Protein AF-0000000068949312 (afdb_homodimer)

Sequence (760 aa):
MINSHRQGMTTTITSVEAILVDLPTIRAHQLAMATMQQQTLVIVRLRCSDGVEGIGEATTIGGLSYGDESPEGIKLTIDTYLAPALAGQDATNVHGAMARLGKVARGNRFAKSALETALLDAQGKRLGVPLATLLGGAVRSTLPVLWTLASGDTARDIAEAEQLLAERRHHTFKLKIGRRSVRDDVAHVAAIKRALGERARVTVDVNQAWNEADAATGIAMLEAAGIDLIEQPTPREQRMALARLAARFVVPIMADEAVCGPEDAMELARIGGADVFALKIAKAGGIFGMLRTAAVGDAAGIALYGGTMLEGSVGTIAAAHGFCTLPQLAWGTELFGPLLLKDDIVQQRPEYRDFSLHLPEGPGLGLALDEDKLAHYRRGMINSHRQGMTTTITSVEAILVDLPTIRAHQLAMATMQQQTLVIVRLRCSDGVEGIGEATTIGGLSYGDESPEGIKLTIDTYLAPALAGQDATNVHGAMARLGKVARGNRFAKSALETALLDAQGKRLGVPLATLLGGAVRSTLPVLWTLASGDTARDIAEAEQLLAERRHHTFKLKIGRRSVRDDVAHVAAIKRALGERARVTVDVNQAWNEADAATGIAMLEAAGIDLIEQPTPREQRMALARLAARFVVPIMADEAVCGPEDAMELARIGGADVFALKIAKAGGIFGMLRTAAVGDAAGIALYGGTMLEGSVGTIAAAHGFCTLPQLAWGTELFGPLLLKDDIVQQRPEYRDFSLHLPEGPGLGLALDEDKLAHYRRG

Foldseek 3Di:
DPDDCCVPDQKAWAFKAWFKFKFAFPDWFDALQDTDRIWIKTKMWIAIPVGFIFIFIFTADPAPRQHDGGSVRLRCCCVPWLGVQRHGPRLQCLVVSLVSSVVGDPDSLRSLARVSLRSLLRNLQVVKFESLVVVVHFPDQWFFAEEEQGPLDLVVSLVVQVVCLVQLQAQEYEYEDLNDQLVSRLVSQLSSCVSCPPSHAYEYEPPQNDDLVSLLVSVVSNVVSPHAEYENNHDLVPQLSLQVSCVPDPRWYEYESVCQFQVSLQVSLVSNSTQEYAFAQSSLSHLVRSVNNLVSCVVSNRAYEHEDSLIAQRRLLRSVSSVSRDPGHPHTYNSCSNVRGPDHFWPDGFDGHNSITGQAGIGRSNIHGNPVSSVVRTDD/DPDDDCVPDQKAWAFKAWFKFKFAFPDWFDALQDTDRIWIKTKMWIAIPVGFIFIFIFTADPAPRQHDGGSVRLRCCCVPWLGVQRHGPRLQCLVVSLVSSVVGDPDSLRSLARVSLRSLLRNLQVVKFESLVVVVHFPDQWFFAEEEQGPLDLVVSLVVQVVCLVQLQAQEYEYEDLNDQLVSRLVSQLSSCVSCPPSHAYEYEPPQNDDLVSLLVSVVSNVVSVHAEYENNHDLVPQLSLLVSCVPDPRWYEYESVCQFQVSLQVSLVSVSTQEYAFAQSSLSHLVRSVNNLVSCVVSNRAYEHEDSLIAQRRLLRSVSSVSRDPGHPHTYNSCSNVRGPDHFWPDGFDGHNSITGQAGIGRSNIHGNPVSSVVRTDD

Structure (mmCIF, N/CA/C/O backbone):
data_AF-0000000068949312-model_v1
#
loop_
_entity.id
_entity.type
_entity.pdbx_description
1 polymer 'Muconate cyclo-isomerase'
#
loop_
_atom_site.group_PDB
_atom_site.id
_atom_site.type_symbol
_atom_site.label_atom_id
_atom_site.label_alt_id
_atom_site.label_comp_id
_atom_site.label_asym_id
_atom_site.label_entity_id
_atom_site.label_seq_id
_atom_site.pdbx_PDB_ins_code
_atom_site.Cartn_x
_atom_site.Cartn_y
_atom_site.Cartn_z
_atom_site.occupancy
_atom_site.B_iso_or_equiv
_atom_site.auth_seq_id
_atom_site.auth_comp_id
_atom_site.auth_asym_id
_atom_site.auth_atom_id
_atom_site.pdbx_PDB_model_num
ATOM 1 N N . MET A 1 1 ? 42.906 -24.531 8.344 1 24.09 1 MET A N 1
ATOM 2 C CA . MET A 1 1 ? 41.719 -24.797 9.156 1 24.09 1 MET A CA 1
ATOM 3 C C . MET A 1 1 ? 40.719 -23.641 9.094 1 24.09 1 MET A C 1
ATOM 5 O O . MET A 1 1 ? 40.875 -22.641 9.805 1 24.09 1 MET A O 1
ATOM 9 N N . ILE A 1 2 ? 40.219 -23.25 7.969 1 30.06 2 ILE A N 1
ATOM 10 C CA . ILE A 1 2 ? 39.562 -22.031 7.523 1 30.06 2 ILE A CA 1
ATOM 11 C C . ILE A 1 2 ? 38.281 -21.812 8.328 1 30.06 2 ILE A C 1
ATOM 13 O O . ILE A 1 2 ? 37.438 -22.703 8.414 1 30.06 2 ILE A O 1
ATOM 17 N N . ASN A 1 3 ? 38.188 -21.078 9.391 1 26.55 3 ASN A N 1
ATOM 18 C CA . ASN A 1 3 ? 37.156 -20.641 10.336 1 26.55 3 ASN A CA 1
ATOM 19 C C . ASN A 1 3 ? 35.844 -20.406 9.633 1 26.55 3 ASN A C 1
ATOM 21 O O . ASN A 1 3 ? 35.781 -19.734 8.609 1 26.55 3 ASN A O 1
ATOM 25 N N . SER A 1 4 ? 34.562 -21.078 10.016 1 26.05 4 SER A N 1
ATOM 26 C CA . SER A 1 4 ? 33.188 -21.594 9.867 1 26.05 4 SER A CA 1
ATOM 27 C C . SER A 1 4 ? 32.219 -20.469 9.539 1 26.05 4 SER A C 1
ATOM 29 O O . SER A 1 4 ? 32.594 -19.281 9.539 1 26.05 4 SER A O 1
ATOM 31 N N . HIS A 1 5 ? 30.812 -20.547 10.188 1 26.53 5 HIS A N 1
ATOM 32 C CA . HIS A 1 5 ? 29.391 -20.219 10.234 1 26.53 5 HIS A CA 1
ATOM 33 C C . HIS A 1 5 ? 29.156 -18.781 10.688 1 26.53 5 HIS A C 1
ATOM 35 O O . HIS A 1 5 ? 29.062 -18.516 11.883 1 26.53 5 HIS A O 1
ATOM 41 N N . ARG A 1 6 ? 29.812 -17.844 10.43 1 31.58 6 ARG A N 1
ATOM 42 C CA . ARG A 1 6 ? 29.266 -16.609 10.977 1 31.58 6 ARG A CA 1
ATOM 43 C C . ARG A 1 6 ? 27.734 -16.594 10.906 1 31.58 6 ARG A C 1
ATOM 45 O O . ARG A 1 6 ? 27.156 -16.297 9.852 1 31.58 6 ARG A O 1
ATOM 52 N N . GLN A 1 7 ? 26.875 -17.5 11.312 1 37.81 7 GLN A N 1
ATOM 53 C CA . GLN A 1 7 ? 25.453 -17.438 11.641 1 37.81 7 GLN A CA 1
ATOM 54 C C . GLN A 1 7 ? 25.062 -16.047 12.133 1 37.81 7 GLN A C 1
ATOM 56 O O . GLN A 1 7 ? 25.297 -15.703 13.289 1 37.81 7 GLN A O 1
ATOM 61 N N . GLY A 1 8 ? 25.344 -14.961 11.68 1 49.06 8 GLY A N 1
ATOM 62 C CA . GLY A 1 8 ? 25.359 -13.562 12.086 1 49.06 8 GLY A CA 1
ATOM 63 C C . GLY A 1 8 ? 24.141 -13.156 12.875 1 49.06 8 GLY A C 1
ATOM 64 O O . GLY A 1 8 ? 23.016 -13.484 12.5 1 49.06 8 GLY A O 1
ATOM 65 N N . MET A 1 9 ? 24.109 -12.883 14.25 1 65.19 9 MET A N 1
ATOM 66 C CA . MET A 1 9 ? 23.094 -12.516 15.242 1 65.19 9 MET A CA 1
ATOM 67 C C . MET A 1 9 ? 22.188 -11.414 14.719 1 65.19 9 MET A C 1
ATOM 69 O O . MET A 1 9 ? 22.656 -10.398 14.211 1 65.19 9 MET A O 1
ATOM 73 N N . THR A 1 10 ? 20.875 -11.656 14.391 1 87.12 10 THR A N 1
ATOM 74 C CA . THR A 1 10 ? 19.828 -10.727 13.977 1 87.12 10 THR A CA 1
ATOM 75 C C . THR A 1 10 ? 19.828 -9.484 14.867 1 87.12 10 THR A C 1
ATOM 77 O O . THR A 1 10 ? 19.938 -9.594 16.094 1 87.12 10 THR A O 1
ATOM 80 N N . THR A 1 11 ? 20.047 -8.25 14.359 1 95.94 11 THR A N 1
ATOM 81 C CA . THR A 1 11 ? 19.938 -6.992 15.094 1 95.94 11 THR A CA 1
ATOM 82 C C . THR A 1 11 ? 18.609 -6.93 15.852 1 95.94 11 THR A C 1
ATOM 84 O O . THR A 1 11 ? 17.547 -7.125 15.266 1 95.94 11 THR A O 1
ATOM 87 N N . THR A 1 12 ? 18.672 -6.766 17.141 1 98.31 12 THR A N 1
ATOM 88 C CA . THR A 1 12 ? 17.453 -6.789 17.953 1 98.31 12 THR A CA 1
ATOM 89 C C . THR A 1 12 ? 17.172 -5.41 18.531 1 98.31 12 THR A C 1
ATOM 91 O O . THR A 1 12 ? 18.078 -4.57 18.625 1 98.31 12 THR A O 1
ATOM 94 N N . ILE A 1 13 ? 15.969 -5.133 18.938 1 98.75 13 ILE A N 1
ATOM 95 C CA . ILE A 1 13 ? 15.57 -3.936 19.672 1 98.75 13 ILE A CA 1
ATOM 96 C C . ILE A 1 13 ? 15.969 -4.07 21.141 1 98.75 13 ILE A C 1
ATOM 98 O O . ILE A 1 13 ? 15.578 -5.023 21.812 1 98.75 13 ILE A O 1
ATOM 102 N N . THR A 1 14 ? 16.719 -3.154 21.625 1 98.5 14 THR A N 1
ATOM 103 C CA . THR A 1 14 ? 17.234 -3.285 22.984 1 98.5 14 THR A CA 1
ATOM 104 C C . THR A 1 14 ? 16.438 -2.424 23.953 1 98.5 14 THR A C 1
ATOM 106 O O . THR A 1 14 ? 16.266 -2.795 25.125 1 98.5 14 THR A O 1
ATOM 109 N N . SER A 1 15 ? 15.953 -1.282 23.484 1 98.12 15 SER A N 1
ATOM 110 C CA . SER A 1 15 ? 15.172 -0.422 24.375 1 98.12 15 SER A CA 1
ATOM 111 C C . SER A 1 15 ? 14.312 0.551 23.578 1 98.12 15 SER A C 1
ATOM 113 O O . SER A 1 15 ? 14.617 0.858 22.422 1 98.12 15 SER A O 1
ATOM 115 N N . VAL A 1 16 ? 13.227 0.944 24.172 1 98.69 16 VAL A N 1
ATOM 116 C CA . VAL A 1 16 ? 12.336 1.995 23.688 1 98.69 16 VAL A CA 1
ATOM 117 C C . VAL A 1 16 ? 12.039 2.98 24.812 1 98.69 16 VAL A C 1
ATOM 119 O O . VAL A 1 16 ? 11.664 2.576 25.922 1 98.69 16 VAL A O 1
ATOM 122 N N . GLU A 1 17 ? 12.25 4.23 24.531 1 98.06 17 GLU A N 1
ATOM 123 C CA . GLU A 1 17 ? 11.938 5.285 25.484 1 98.06 17 GLU A CA 1
ATOM 124 C C . GLU A 1 17 ? 10.93 6.277 24.891 1 98.06 17 GLU A C 1
ATOM 126 O O . GLU A 1 17 ? 11.109 6.77 23.781 1 98.06 17 GLU A O 1
ATOM 131 N N . ALA A 1 18 ? 9.828 6.523 25.609 1 98.69 18 ALA A N 1
ATOM 132 C CA . ALA A 1 18 ? 8.883 7.586 25.281 1 98.69 18 ALA A CA 1
ATOM 133 C C . ALA A 1 18 ? 9.094 8.812 26.172 1 98.69 18 ALA A C 1
ATOM 135 O O . ALA A 1 18 ? 9.148 8.688 27.391 1 98.69 18 ALA A O 1
ATOM 136 N N . ILE A 1 19 ? 9.211 9.977 25.547 1 98.75 19 ILE A N 1
ATOM 137 C CA . ILE A 1 19 ? 9.523 11.219 26.25 1 98.75 19 ILE A CA 1
ATOM 138 C C . ILE A 1 19 ? 8.438 12.258 25.969 1 98.75 19 ILE A C 1
ATOM 140 O O . ILE A 1 19 ? 8.125 12.547 24.812 1 98.75 19 ILE A O 1
ATOM 144 N N . LEU A 1 20 ? 7.816 12.773 27.016 1 98.62 20 LEU A N 1
ATOM 145 C CA . LEU A 1 20 ? 6.922 13.914 26.859 1 98.62 20 LEU A CA 1
ATOM 146 C C . LEU A 1 20 ? 7.711 15.211 26.719 1 98.62 20 LEU A C 1
ATOM 148 O O . LEU A 1 20 ? 8.594 15.492 27.547 1 98.62 20 LEU A O 1
ATOM 152 N N . VAL A 1 21 ? 7.445 15.922 25.656 1 98.38 21 VAL A N 1
ATOM 153 C CA . VAL A 1 21 ? 8.109 17.188 25.375 1 98.38 21 VAL A CA 1
ATOM 154 C C . VAL A 1 21 ? 7.066 18.297 25.219 1 98.38 21 VAL A C 1
ATOM 156 O O . VAL A 1 21 ? 6.172 18.203 24.375 1 98.38 21 VAL A O 1
ATOM 159 N N . ASP A 1 22 ? 7.121 19.312 26.031 1 96.94 22 ASP A N 1
ATOM 160 C CA . ASP A 1 22 ? 6.211 20.453 25.938 1 96.94 22 ASP A CA 1
ATOM 161 C C . ASP A 1 22 ? 6.875 21.641 25.25 1 96.94 22 ASP A C 1
ATOM 163 O O . ASP A 1 22 ? 7.824 22.219 25.781 1 96.94 22 ASP A O 1
ATOM 167 N N . LEU A 1 23 ? 6.375 22.016 24.094 1 96.75 23 LEU A N 1
ATOM 168 C CA . LEU A 1 23 ? 6.914 23.141 23.328 1 96.75 23 LEU A CA 1
ATOM 169 C C . LEU A 1 23 ? 5.906 24.281 23.266 1 96.75 23 LEU A C 1
ATOM 171 O O . LEU A 1 23 ? 4.738 24.062 22.938 1 96.75 23 LEU A O 1
ATOM 175 N N . PRO A 1 24 ? 6.332 25.469 23.609 1 95 24 PRO A N 1
ATOM 176 C CA . PRO A 1 24 ? 5.41 26.609 23.484 1 95 24 PRO A CA 1
ATOM 177 C C . PRO A 1 24 ? 5.078 26.938 22.031 1 95 24 PRO A C 1
ATOM 179 O O . PRO A 1 24 ? 5.934 26.797 21.156 1 95 24 PRO A O 1
ATOM 182 N N . THR A 1 25 ? 3.852 27.328 21.75 1 92.88 25 THR A N 1
ATOM 183 C CA . THR A 1 25 ? 3.443 27.766 20.422 1 92.88 25 THR A CA 1
ATOM 184 C C . THR A 1 25 ? 3.699 29.266 20.25 1 92.88 25 THR A C 1
ATOM 186 O O . THR A 1 25 ? 3.814 30 21.219 1 92.88 25 THR A O 1
ATOM 189 N N . ILE A 1 26 ? 3.83 29.672 19.047 1 90.06 26 ILE A N 1
ATOM 190 C CA . ILE A 1 26 ? 4.125 31.078 18.734 1 90.06 26 ILE A CA 1
ATOM 191 C C . ILE A 1 26 ? 2.906 31.938 19.047 1 90.06 26 ILE A C 1
ATOM 193 O O . ILE A 1 26 ? 3.029 33.156 19.234 1 90.06 26 ILE A O 1
ATOM 197 N N . ARG A 1 27 ? 1.771 31.406 19.062 1 82.56 27 ARG A N 1
ATOM 198 C CA . ARG A 1 27 ? 0.49 32.031 19.391 1 82.56 27 ARG A CA 1
ATOM 199 C C . ARG A 1 27 ? -0.513 30.969 19.875 1 82.56 27 ARG A C 1
ATOM 201 O O . ARG A 1 27 ? -0.263 29.766 19.781 1 82.56 27 ARG A O 1
ATOM 208 N N . ALA A 1 28 ? -1.541 31.562 20.469 1 77.94 28 ALA A N 1
ATOM 209 C CA . ALA A 1 28 ? -2.641 30.641 20.781 1 77.94 28 ALA A CA 1
ATOM 210 C C . ALA A 1 28 ? -3.24 30.062 19.516 1 77.94 28 ALA A C 1
ATOM 212 O O . ALA A 1 28 ? -3.438 30.766 18.516 1 77.94 28 ALA A O 1
ATOM 213 N N . HIS A 1 29 ? -3.318 28.766 19.453 1 73 29 HIS A N 1
ATOM 214 C CA . HIS A 1 29 ? -3.971 28.094 18.344 1 73 29 HIS A CA 1
ATOM 215 C C . HIS A 1 29 ? -5.402 27.703 18.688 1 73 29 HIS A C 1
ATOM 217 O O . HIS A 1 29 ? -5.621 26.859 19.562 1 73 29 HIS A O 1
ATOM 223 N N . GLN A 1 30 ? -6.316 28.422 18.109 1 72.19 30 GLN A N 1
ATOM 224 C CA . GLN A 1 30 ? -7.727 28.234 18.422 1 72.19 30 GLN A CA 1
ATOM 225 C C . GLN A 1 30 ? -8.336 27.109 17.578 1 72.19 30 GLN A C 1
ATOM 227 O O . GLN A 1 30 ? -8.336 27.188 16.344 1 72.19 30 GLN A O 1
ATOM 232 N N . LEU A 1 31 ? -8.695 26.016 18.156 1 68.44 31 LEU A N 1
ATOM 233 C CA . LEU A 1 31 ? -9.469 24.938 17.547 1 68.44 31 LEU A CA 1
ATOM 234 C C . LEU A 1 31 ? -10.938 25.047 17.938 1 68.44 31 LEU A C 1
ATOM 236 O O . LEU A 1 31 ? -11.297 25.812 18.844 1 68.44 31 LEU A O 1
ATOM 240 N N . ALA A 1 32 ? -11.797 24.297 17.141 1 66.75 32 ALA A N 1
ATOM 241 C CA . ALA A 1 32 ? -13.219 24.328 17.469 1 66.75 32 ALA A CA 1
ATOM 242 C C . ALA A 1 32 ? -13.461 23.906 18.922 1 66.75 32 ALA A C 1
ATOM 244 O O . ALA A 1 32 ? -14.344 24.453 19.578 1 66.75 32 ALA A O 1
ATOM 245 N N . MET A 1 33 ? -12.555 23.109 19.344 1 64.38 33 MET A N 1
ATOM 246 C CA . MET A 1 33 ? -12.852 22.516 20.641 1 64.38 33 MET A CA 1
ATOM 247 C C . MET A 1 33 ? -11.883 23.016 21.703 1 64.38 33 MET A C 1
ATOM 249 O O . MET A 1 33 ? -12.102 22.797 22.906 1 64.38 33 MET A O 1
ATOM 253 N N . ALA 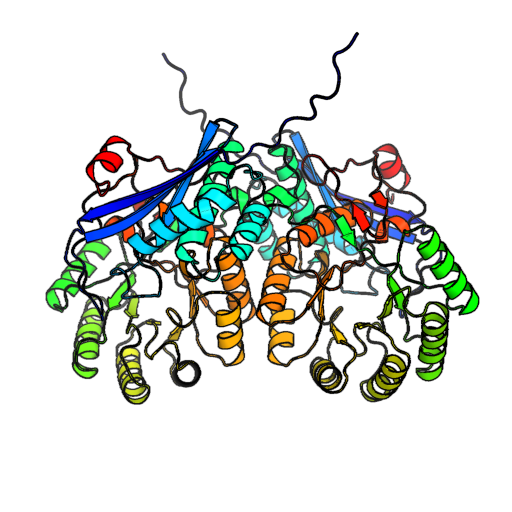A 1 34 ? -10.766 23.688 21.297 1 68.88 34 ALA A N 1
ATOM 254 C CA . ALA A 1 34 ? -9.742 24.016 22.297 1 68.88 34 ALA A CA 1
ATOM 255 C C . ALA A 1 34 ? -8.844 25.141 21.797 1 68.88 34 ALA A C 1
ATOM 257 O O . ALA A 1 34 ? -8.828 25.453 20.594 1 68.88 34 ALA A O 1
ATOM 258 N N . THR A 1 35 ? -8.25 25.844 22.812 1 75.25 35 THR A N 1
ATOM 259 C CA . THR A 1 35 ? -7.152 26.766 22.516 1 75.25 35 THR A CA 1
ATOM 260 C C . THR A 1 35 ? -5.84 26.219 23.078 1 75.25 35 THR A C 1
ATOM 262 O O . THR A 1 35 ? -5.777 25.797 24.234 1 75.25 35 THR A O 1
ATOM 265 N N . MET A 1 36 ? -4.812 26.188 22.219 1 78.75 36 MET A N 1
ATOM 266 C CA . MET A 1 36 ? -3.543 25.594 22.625 1 78.75 36 MET A CA 1
ATOM 267 C C . MET A 1 36 ? -2.445 26.641 22.703 1 78.75 36 MET A C 1
ATOM 269 O O . MET A 1 36 ? -2.24 27.406 21.75 1 78.75 36 MET A O 1
ATOM 273 N N . GLN A 1 37 ? -1.758 26.688 23.906 1 86.06 37 GLN A N 1
ATOM 274 C CA . GLN A 1 37 ? -0.61 27.578 24.062 1 86.06 37 GLN A CA 1
ATOM 275 C C . GLN A 1 37 ? 0.698 26.781 24.047 1 86.06 37 GLN A C 1
ATOM 277 O O . GLN A 1 37 ? 1.782 27.375 24.047 1 86.06 37 GLN A O 1
ATOM 282 N N . GLN A 1 38 ? 0.527 25.594 24.125 1 90.69 38 GLN A N 1
ATOM 283 C CA . GLN A 1 38 ? 1.651 24.672 24.031 1 90.69 38 GLN A CA 1
ATOM 284 C C . GLN A 1 38 ? 1.25 23.375 23.328 1 90.69 38 GLN A C 1
ATOM 286 O O . GLN A 1 38 ? 0.07 23.031 23.281 1 90.69 38 GLN A O 1
ATOM 291 N N . GLN A 1 39 ? 2.199 22.828 22.672 1 93.81 39 GLN A N 1
ATOM 292 C CA . GLN A 1 39 ? 2.006 21.5 22.078 1 93.81 39 GLN A CA 1
ATOM 293 C C . GLN A 1 39 ? 2.84 20.453 22.812 1 93.81 39 GLN A C 1
ATOM 295 O O . GLN A 1 39 ? 3.996 20.703 23.156 1 93.81 39 GLN A O 1
ATOM 300 N N . THR A 1 40 ? 2.18 19.375 23.156 1 96 40 THR A N 1
ATOM 301 C CA . THR A 1 40 ? 2.895 18.281 23.797 1 96 40 THR A CA 1
ATOM 302 C C . THR A 1 40 ? 3.201 17.188 22.766 1 96 40 THR A C 1
ATOM 304 O O . THR A 1 40 ? 2.293 16.656 22.125 1 96 40 THR A O 1
ATOM 307 N N . LEU A 1 41 ? 4.457 16.891 22.609 1 97.94 41 LEU A N 1
ATOM 308 C CA . LEU A 1 41 ? 4.934 15.812 21.75 1 97.94 41 LEU A CA 1
ATOM 309 C C . LEU A 1 41 ? 5.32 14.586 22.578 1 97.94 41 LEU A C 1
ATOM 311 O O . LEU A 1 41 ? 5.852 14.719 23.688 1 97.94 41 LEU A O 1
ATOM 315 N N . VAL A 1 42 ? 5.023 13.414 22.094 1 98.75 42 VAL A N 1
ATOM 316 C CA . VAL A 1 42 ? 5.637 12.188 22.594 1 98.75 42 VAL A CA 1
ATOM 317 C C . VAL A 1 42 ? 6.762 11.75 21.656 1 98.75 42 VAL A C 1
ATOM 319 O O . VAL A 1 42 ? 6.5 11.242 20.562 1 98.75 42 VAL A O 1
ATOM 322 N N . ILE A 1 43 ? 7.965 11.953 22.094 1 98.88 43 ILE A N 1
ATOM 323 C CA . ILE A 1 43 ? 9.125 11.539 21.312 1 98.88 43 ILE A CA 1
ATOM 324 C C . ILE A 1 43 ? 9.539 10.125 21.703 1 98.88 43 ILE A C 1
ATOM 326 O O . ILE A 1 43 ? 9.648 9.812 22.891 1 98.88 43 ILE A O 1
ATOM 330 N N . VAL A 1 44 ? 9.719 9.273 20.703 1 98.88 44 VAL A N 1
ATOM 331 C CA . VAL A 1 44 ? 10.148 7.895 20.922 1 98.88 44 VAL A CA 1
ATOM 332 C C . VAL A 1 44 ? 11.602 7.734 20.484 1 98.88 44 VAL A C 1
ATOM 334 O O . VAL A 1 44 ? 11.984 8.18 19.391 1 98.88 44 VAL A O 1
ATOM 337 N N . ARG A 1 45 ? 12.398 7.195 21.312 1 98.75 45 ARG A N 1
ATOM 338 C CA . ARG A 1 45 ? 13.75 6.762 20.984 1 98.75 45 ARG A CA 1
ATOM 339 C C . ARG A 1 45 ? 13.867 5.242 21.078 1 98.75 45 ARG A C 1
ATOM 341 O O . ARG A 1 45 ? 13.633 4.652 22.125 1 98.75 45 ARG A O 1
ATOM 348 N N . LEU A 1 46 ? 14.148 4.625 19.984 1 98.88 46 LEU A N 1
ATOM 349 C CA . LEU A 1 46 ? 14.305 3.18 19.875 1 98.88 46 LEU A CA 1
ATOM 350 C C . LEU A 1 46 ? 15.758 2.811 19.594 1 98.88 46 LEU A C 1
ATOM 352 O O . LEU A 1 46 ? 16.359 3.309 18.641 1 98.88 46 LEU A O 1
ATOM 356 N N . ARG A 1 47 ? 16.344 2.008 20.438 1 98.75 47 ARG A N 1
ATOM 357 C CA . ARG A 1 47 ? 17.734 1.592 20.281 1 98.75 47 ARG A CA 1
ATOM 358 C C . ARG A 1 47 ? 17.828 0.121 19.891 1 98.75 47 ARG A C 1
ATOM 360 O O . ARG A 1 47 ? 17.016 -0.696 20.328 1 98.75 47 ARG A O 1
ATOM 367 N N . CYS A 1 48 ? 18.812 -0.175 19.109 1 98.62 48 CYS A N 1
ATOM 368 C CA . CYS A 1 48 ? 19.016 -1.524 18.594 1 98.62 48 CYS A CA 1
ATOM 369 C C . CYS A 1 48 ? 20.375 -2.072 19.016 1 98.62 48 CYS A C 1
ATOM 371 O O . CYS A 1 48 ? 21.266 -1.308 19.391 1 98.62 48 CYS A O 1
ATOM 373 N N . SER A 1 49 ? 20.547 -3.398 18.938 1 98.44 49 SER A N 1
ATOM 374 C CA . SER A 1 49 ? 21.734 -4.086 19.406 1 98.44 49 SER A CA 1
ATOM 375 C C . SER A 1 49 ? 22.953 -3.738 18.531 1 98.44 49 SER A C 1
ATOM 377 O O . SER A 1 49 ? 24.094 -3.936 18.953 1 98.44 49 SER A O 1
ATOM 379 N N . ASP A 1 50 ? 22.734 -3.242 17.328 1 97.94 50 ASP A N 1
ATOM 380 C CA . ASP A 1 50 ? 23.828 -2.848 16.453 1 97.94 50 ASP A CA 1
ATOM 381 C C . ASP A 1 50 ? 24.25 -1.402 16.719 1 97.94 50 ASP A C 1
ATOM 383 O O . ASP A 1 50 ? 25.047 -0.834 15.977 1 97.94 50 ASP A O 1
ATOM 387 N N . GLY A 1 51 ? 23.656 -0.754 17.703 1 98 51 GLY A N 1
ATOM 388 C CA . GLY A 1 51 ? 24.031 0.595 18.094 1 98 51 GLY A CA 1
ATOM 389 C C . GLY A 1 51 ? 23.219 1.667 17.406 1 98 51 GLY A C 1
ATOM 390 O O . GLY A 1 51 ? 23.312 2.848 17.75 1 98 51 GLY A O 1
ATOM 391 N N . VAL A 1 52 ? 22.375 1.328 16.453 1 98.5 52 VAL A N 1
ATOM 392 C CA . VAL A 1 52 ? 21.578 2.293 15.711 1 98.5 52 VAL A CA 1
ATOM 393 C C . VAL A 1 52 ? 20.391 2.732 16.562 1 98.5 52 VAL A C 1
ATOM 395 O O . VAL A 1 52 ? 19.75 1.91 17.219 1 98.5 52 VAL A O 1
ATOM 398 N N . GLU A 1 53 ? 20.109 4.027 16.578 1 98.62 53 GLU A N 1
ATOM 399 C CA . GLU A 1 53 ? 18.938 4.605 17.234 1 98.62 53 GLU A CA 1
ATOM 400 C C . GLU A 1 53 ? 17.953 5.141 16.203 1 98.62 53 GLU A C 1
ATOM 402 O O . GLU A 1 53 ? 18.344 5.812 15.242 1 98.62 53 GLU A O 1
ATOM 407 N N . GLY A 1 54 ? 16.703 4.754 16.344 1 98.88 54 GLY A N 1
ATOM 408 C CA . GLY A 1 54 ? 15.609 5.355 15.594 1 98.88 54 GLY A CA 1
ATOM 409 C C . GLY A 1 54 ? 14.727 6.258 16.422 1 98.88 54 GLY A C 1
ATOM 410 O O . GLY A 1 54 ? 14.531 6.012 17.625 1 98.88 54 GLY A O 1
ATOM 411 N N . ILE A 1 55 ? 14.156 7.285 15.797 1 98.94 55 ILE A N 1
ATOM 412 C CA . ILE A 1 55 ? 13.289 8.195 16.531 1 98.94 55 ILE A CA 1
ATOM 413 C C . ILE A 1 55 ? 11.922 8.273 15.867 1 98.94 55 ILE A C 1
ATOM 415 O O . ILE A 1 55 ? 11.797 8.031 14.664 1 98.94 55 ILE A O 1
ATOM 419 N N . GLY A 1 56 ? 10.891 8.484 16.609 1 98.88 56 GLY A N 1
ATOM 420 C CA . GLY A 1 56 ? 9.516 8.711 16.188 1 98.88 56 GLY A CA 1
ATOM 421 C C . GLY A 1 56 ? 8.789 9.734 17.047 1 98.88 56 GLY A C 1
ATOM 422 O O . GLY A 1 56 ? 9.359 10.266 18 1 98.88 56 GLY A O 1
ATOM 423 N N . GLU A 1 57 ? 7.602 10.094 16.625 1 98.88 57 GLU A N 1
ATOM 424 C CA . GLU A 1 57 ? 6.812 11.094 17.344 1 98.88 57 GLU A CA 1
ATOM 425 C C . GLU A 1 57 ? 5.32 10.797 17.25 1 98.88 57 GLU A C 1
ATOM 427 O O . GLU A 1 57 ? 4.832 10.383 16.203 1 98.88 57 GLU A O 1
ATOM 432 N N . ALA A 1 58 ? 4.633 10.875 18.344 1 98.5 58 ALA A N 1
ATOM 433 C CA . ALA A 1 58 ? 3.174 10.938 18.375 1 98.5 58 ALA A CA 1
ATOM 434 C C . ALA A 1 58 ? 2.693 12.25 18.984 1 98.5 58 ALA A C 1
ATOM 436 O O . ALA A 1 58 ? 3.174 12.656 20.047 1 98.5 58 ALA A O 1
ATOM 437 N N . THR A 1 59 ? 1.832 12.898 18.266 1 97.06 59 THR A N 1
ATOM 438 C CA . THR A 1 59 ? 1.268 14.172 18.719 1 97.06 59 THR A CA 1
ATOM 439 C C . THR A 1 59 ? -0.254 14.156 18.609 1 97.06 59 THR A C 1
ATOM 441 O O . THR A 1 59 ? -0.807 13.625 17.641 1 97.06 59 THR A O 1
ATOM 444 N N . THR A 1 60 ? -0.879 14.641 19.641 1 93.62 60 THR A N 1
ATOM 445 C CA . THR A 1 60 ? -2.328 14.797 19.625 1 93.62 60 THR A CA 1
ATOM 446 C C . THR A 1 60 ? -2.709 16.281 19.688 1 93.62 60 THR A C 1
ATOM 448 O O . THR A 1 60 ? -1.9 17.109 20.094 1 93.62 60 THR A O 1
ATOM 451 N N . ILE A 1 61 ? -3.805 16.578 19.25 1 87.81 61 ILE A N 1
ATOM 452 C CA . ILE A 1 61 ? -4.289 17.953 19.297 1 87.81 61 ILE A CA 1
ATOM 453 C C . ILE A 1 61 ? -5.125 18.172 20.547 1 87.81 61 ILE A C 1
ATOM 455 O O . ILE A 1 61 ? -6.219 17.609 20.672 1 87.81 61 ILE A O 1
ATOM 459 N N . GLY A 1 62 ? -4.59 18.938 21.516 1 83.62 62 GLY A N 1
ATOM 460 C CA . GLY A 1 62 ? -5.344 19.297 22.703 1 83.62 62 GLY A CA 1
ATOM 461 C C . GLY A 1 62 ? -5.582 18.141 23.656 1 83.62 62 GLY A C 1
ATOM 462 O O . GLY A 1 62 ? -6.668 18 24.203 1 83.62 62 GLY A O 1
ATOM 463 N N . GLY A 1 63 ? -4.582 17.328 23.703 1 86.44 63 GLY A N 1
ATOM 464 C CA . GLY A 1 63 ? -4.738 16.172 24.578 1 86.44 63 GLY A CA 1
ATOM 465 C C . GLY A 1 63 ? -5.727 15.148 24.062 1 86.44 63 GLY A C 1
ATOM 466 O O . GLY A 1 63 ? -5.453 14.461 23.078 1 86.44 63 GLY A O 1
ATOM 467 N N . LEU A 1 64 ? -6.922 15.117 24.672 1 84.62 64 LEU A N 1
ATOM 468 C CA . LEU A 1 64 ? -7.938 14.133 24.328 1 84.62 64 LEU A CA 1
ATOM 469 C C . LEU A 1 64 ? -9.062 14.773 23.516 1 84.62 64 LEU A C 1
ATOM 471 O O . LEU A 1 64 ? -10.141 14.188 23.375 1 84.62 64 LEU A O 1
ATOM 475 N N . SER A 1 65 ? -8.812 15.93 23.031 1 80.88 65 SER A N 1
ATOM 476 C CA . SER A 1 65 ? -9.859 16.672 22.328 1 80.88 65 SER A CA 1
ATOM 477 C C . SER A 1 65 ? -10.125 16.078 20.938 1 80.88 65 SER A C 1
ATOM 479 O O . SER A 1 65 ? -11.25 16.141 20.438 1 80.88 65 SER A O 1
ATOM 481 N N . TYR A 1 66 ? -9.164 15.539 20.375 1 79.81 66 TYR A N 1
ATOM 482 C CA . TYR A 1 66 ? -9.258 15.078 18.984 1 79.81 66 TYR A CA 1
ATOM 483 C C . TYR A 1 66 ? -9.617 13.602 18.922 1 79.81 66 TYR A C 1
ATOM 485 O O . TYR A 1 66 ? -10.328 13.164 18.016 1 79.81 66 TYR A O 1
ATOM 493 N N . GLY A 1 67 ? -9.086 12.883 19.812 1 83.81 67 GLY A N 1
ATOM 494 C CA . GLY A 1 67 ? -9.266 11.445 19.766 1 83.81 67 GLY A CA 1
ATOM 495 C C . GLY A 1 67 ? -9.062 10.766 21.109 1 83.81 67 GLY A C 1
ATOM 496 O O . GLY A 1 67 ? -9.078 11.43 22.156 1 83.81 67 GLY A O 1
ATOM 497 N N . ASP A 1 68 ? -8.875 9.484 20.984 1 87.5 68 ASP A N 1
ATOM 498 C CA . ASP A 1 68 ? -8.93 8.648 22.188 1 87.5 68 ASP A CA 1
ATOM 499 C C . ASP A 1 68 ? -7.559 8.539 22.844 1 87.5 68 ASP A C 1
ATOM 501 O O . ASP A 1 68 ? -7.406 7.887 23.875 1 87.5 68 ASP A O 1
ATOM 505 N N . GLU A 1 69 ? -6.559 9.156 22.25 1 93.94 69 GLU A N 1
ATOM 506 C CA . GLU A 1 69 ? -5.219 9.102 22.812 1 93.94 69 GLU A CA 1
ATOM 507 C C . GLU A 1 69 ? -4.75 10.484 23.266 1 93.94 69 GLU A C 1
ATOM 509 O O . GLU A 1 69 ? -5.004 11.484 22.578 1 93.94 69 GLU A O 1
ATOM 514 N N . SER A 1 70 ? -4.168 10.586 24.422 1 95.62 70 SER A N 1
ATOM 515 C CA . SER A 1 70 ? -3.461 11.758 24.938 1 95.62 70 SER A CA 1
ATOM 516 C C . SER A 1 70 ? -1.955 11.516 24.984 1 95.62 70 SER A C 1
ATOM 518 O O . SER A 1 70 ? -1.504 10.367 24.969 1 95.62 70 SER A O 1
ATOM 520 N N . PRO A 1 71 ? -1.173 12.586 25.016 1 96.81 71 PRO A N 1
ATOM 521 C CA . PRO A 1 71 ? 0.274 12.383 25.125 1 96.81 71 PRO A CA 1
ATOM 522 C C . PRO A 1 71 ? 0.661 11.508 26.312 1 96.81 71 PRO A C 1
ATOM 524 O O . PRO A 1 71 ? 1.5 10.617 26.188 1 96.81 71 PRO A O 1
ATOM 527 N N . GLU A 1 72 ? 0.026 11.766 27.453 1 97.38 72 GLU A N 1
ATOM 528 C CA . GLU A 1 72 ? 0.313 10.984 28.656 1 97.38 72 GLU A CA 1
ATOM 529 C C . GLU A 1 72 ? -0.117 9.531 28.484 1 97.38 72 GLU A C 1
ATOM 531 O O . GLU A 1 72 ? 0.587 8.609 28.906 1 97.38 72 GLU A O 1
ATOM 536 N N . GLY A 1 73 ? -1.317 9.367 27.922 1 97.44 73 GLY A N 1
ATOM 537 C CA . GLY A 1 73 ? -1.79 8.023 27.625 1 97.44 73 GLY A CA 1
ATOM 538 C C . GLY A 1 73 ? -0.9 7.273 26.656 1 97.44 73 GLY A C 1
ATOM 539 O O . GLY A 1 73 ? -0.653 6.078 26.828 1 97.44 73 GLY A O 1
ATOM 540 N N . ILE A 1 74 ? -0.416 7.914 25.641 1 98.31 74 ILE A N 1
ATOM 541 C CA . ILE A 1 74 ? 0.485 7.332 24.656 1 98.31 74 ILE A CA 1
ATOM 542 C C . ILE A 1 74 ? 1.764 6.852 25.344 1 98.31 74 ILE A C 1
ATOM 544 O O . ILE A 1 74 ? 2.188 5.711 25.141 1 98.31 74 ILE A O 1
ATOM 548 N N . LYS A 1 75 ? 2.375 7.738 26.156 1 98.44 75 LYS A N 1
ATOM 549 C CA . LYS A 1 75 ? 3.584 7.355 26.875 1 98.44 75 LYS A CA 1
ATOM 550 C C . LYS A 1 75 ? 3.332 6.137 27.766 1 98.44 75 LYS A C 1
ATOM 552 O O . LYS A 1 75 ? 4.125 5.195 27.766 1 98.44 75 LYS A O 1
ATOM 557 N N . LEU A 1 76 ? 2.275 6.191 28.516 1 97.94 76 LEU A N 1
ATOM 558 C CA . LEU A 1 76 ? 1.944 5.086 29.406 1 97.94 76 LEU A CA 1
ATOM 559 C C . LEU A 1 76 ? 1.806 3.781 28.625 1 97.94 76 LEU A C 1
ATOM 561 O O . LEU A 1 76 ? 2.318 2.744 29.047 1 97.94 76 LEU A O 1
ATOM 565 N N . THR A 1 77 ? 1.025 3.865 27.5 1 97.88 77 THR A N 1
ATOM 566 C CA . THR A 1 77 ? 0.794 2.686 26.672 1 97.88 77 THR A CA 1
ATOM 567 C C . THR A 1 77 ? 2.113 2.133 26.141 1 97.88 77 THR A C 1
ATOM 569 O O . THR A 1 77 ? 2.338 0.921 26.172 1 97.88 77 THR A O 1
ATOM 572 N N . ILE A 1 78 ? 3.008 3.004 25.641 1 98.62 78 ILE A N 1
ATOM 573 C CA . ILE A 1 78 ? 4.297 2.578 25.109 1 98.62 78 ILE A CA 1
ATOM 574 C C . ILE A 1 78 ? 5.137 1.956 26.219 1 98.62 78 ILE A C 1
ATOM 576 O O . ILE A 1 78 ? 5.633 0.836 26.078 1 98.62 78 ILE A O 1
ATOM 580 N N . ASP A 1 79 ? 5.234 2.633 27.375 1 98.25 79 ASP A N 1
ATOM 581 C CA . ASP A 1 79 ? 6.105 2.215 28.469 1 98.25 79 ASP A CA 1
ATOM 582 C C . ASP A 1 79 ? 5.652 0.876 29.062 1 98.25 79 ASP A C 1
ATOM 584 O O . ASP A 1 79 ? 6.48 0.019 29.375 1 98.25 79 ASP A O 1
ATOM 588 N N . THR A 1 80 ? 4.383 0.734 29.156 1 98.19 80 THR A N 1
ATOM 589 C CA . THR A 1 80 ? 3.854 -0.372 29.953 1 98.19 80 THR A CA 1
ATOM 590 C C . THR A 1 80 ? 3.598 -1.591 29.062 1 98.19 80 THR A C 1
ATOM 592 O O . THR A 1 80 ? 3.779 -2.729 29.5 1 98.19 80 THR A O 1
ATOM 595 N N . TYR A 1 81 ? 3.139 -1.358 27.844 1 97.81 81 TYR A N 1
ATOM 596 C CA . TYR A 1 81 ? 2.619 -2.486 27.078 1 97.81 81 TYR A CA 1
ATOM 597 C C . TYR A 1 81 ? 3.432 -2.703 25.812 1 97.81 81 TYR A C 1
ATOM 599 O O . TYR A 1 81 ? 3.793 -3.836 25.484 1 97.81 81 TYR A O 1
ATOM 607 N N . LEU A 1 82 ? 3.754 -1.678 25.047 1 98.69 82 LEU A N 1
ATOM 608 C CA . LEU A 1 82 ? 4.281 -1.833 23.703 1 98.69 82 LEU A CA 1
ATOM 609 C C . LEU A 1 82 ? 5.793 -2.023 23.734 1 98.69 82 LEU A C 1
ATOM 611 O O . LEU A 1 82 ? 6.324 -2.887 23.031 1 98.69 82 LEU A O 1
ATOM 615 N N . ALA A 1 83 ? 6.504 -1.229 24.547 1 98.62 83 ALA A N 1
ATOM 616 C CA . ALA A 1 83 ? 7.961 -1.341 24.625 1 98.62 83 ALA A CA 1
ATOM 617 C C . ALA A 1 83 ? 8.383 -2.738 25.062 1 98.62 83 ALA A C 1
ATOM 619 O O . ALA A 1 83 ? 9.25 -3.357 24.453 1 98.62 83 ALA A O 1
ATOM 620 N N . PRO A 1 84 ? 7.785 -3.311 26.125 1 98.44 84 PRO A N 1
ATOM 621 C CA . PRO A 1 84 ? 8.156 -4.672 26.516 1 98.44 84 PRO A CA 1
ATOM 622 C C . PRO A 1 84 ? 7.922 -5.688 25.406 1 98.44 84 PRO A C 1
ATOM 624 O O . PRO A 1 84 ? 8.688 -6.648 25.266 1 98.44 84 PRO A O 1
ATOM 627 N N . ALA A 1 85 ? 6.91 -5.473 24.594 1 98.12 85 ALA A N 1
ATOM 628 C CA . ALA A 1 85 ? 6.586 -6.402 23.516 1 98.12 85 ALA A CA 1
ATOM 629 C C . ALA A 1 85 ? 7.629 -6.34 22.406 1 98.12 85 ALA A C 1
ATOM 631 O O . ALA A 1 85 ? 7.805 -7.305 21.656 1 98.12 85 ALA A O 1
ATOM 632 N N . LEU A 1 86 ? 8.32 -5.23 22.266 1 98.44 86 LEU A N 1
ATOM 633 C CA . LEU A 1 86 ? 9.289 -5.035 21.188 1 98.44 86 LEU A CA 1
ATOM 634 C C . LEU A 1 86 ? 10.672 -5.492 21.625 1 98.44 86 LEU A C 1
ATOM 636 O O . LEU A 1 86 ? 11.547 -5.727 20.781 1 98.44 86 LEU A O 1
ATOM 640 N N . ALA A 1 87 ? 10.922 -5.594 22.969 1 97.94 87 ALA A N 1
ATOM 641 C CA . ALA A 1 87 ? 12.242 -5.938 23.469 1 97.94 87 ALA A CA 1
ATOM 642 C C . ALA A 1 87 ? 12.711 -7.285 22.922 1 97.94 87 ALA A C 1
ATOM 644 O O . ALA A 1 87 ? 11.992 -8.281 23 1 97.94 87 ALA A O 1
ATOM 645 N N . GLY A 1 88 ? 13.898 -7.293 22.328 1 98.12 88 GLY A N 1
ATOM 646 C CA . GLY A 1 88 ? 14.492 -8.523 21.828 1 98.12 88 GLY A CA 1
ATOM 647 C C . GLY A 1 88 ? 14.023 -8.898 20.438 1 98.12 88 GLY A C 1
ATOM 648 O O . GLY A 1 88 ? 14.562 -9.82 19.812 1 98.12 88 GLY A O 1
ATOM 649 N N . GLN A 1 89 ? 13.039 -8.195 19.906 1 97.81 89 GLN A N 1
ATOM 650 C CA . GLN A 1 89 ? 12.516 -8.508 18.594 1 97.81 89 GLN A CA 1
ATOM 651 C C . GLN A 1 89 ? 13.477 -8.062 17.5 1 97.81 89 GLN A C 1
ATOM 653 O O . GLN A 1 89 ? 14.375 -7.25 17.75 1 97.81 89 GLN A O 1
ATOM 658 N N . ASP A 1 90 ? 13.344 -8.664 16.297 1 97.81 90 ASP A N 1
ATOM 659 C CA . ASP A 1 90 ? 14.141 -8.32 15.117 1 97.81 90 ASP A CA 1
ATOM 660 C C . ASP A 1 90 ? 13.922 -6.863 14.719 1 97.81 90 ASP A C 1
ATOM 662 O O . ASP A 1 90 ? 12.836 -6.492 14.273 1 97.81 90 ASP A O 1
ATOM 666 N N . ALA A 1 91 ? 14.953 -6 14.836 1 97.94 91 ALA A N 1
ATOM 667 C CA . ALA A 1 91 ? 14.859 -4.566 14.57 1 97.94 91 ALA A CA 1
ATOM 668 C C . ALA A 1 91 ? 14.758 -4.285 13.078 1 97.94 91 ALA A C 1
ATOM 670 O O . ALA A 1 91 ? 14.43 -3.166 12.672 1 97.94 91 ALA A O 1
ATOM 671 N N . THR A 1 92 ? 15.055 -5.289 12.25 1 97.25 92 THR A N 1
ATOM 672 C CA . THR A 1 92 ? 15.117 -5.066 10.805 1 97.25 92 THR A CA 1
ATOM 673 C C . THR A 1 92 ? 13.812 -5.504 10.141 1 97.25 92 THR A C 1
ATOM 675 O O . THR A 1 92 ? 13.664 -5.391 8.922 1 97.25 92 THR A O 1
ATOM 678 N N . ASN A 1 93 ? 12.914 -6.113 10.852 1 98 93 ASN A N 1
ATOM 679 C CA . ASN A 1 93 ? 11.617 -6.551 10.352 1 98 93 ASN A CA 1
ATOM 680 C C . ASN A 1 93 ? 10.484 -5.703 10.93 1 98 93 ASN A C 1
ATOM 682 O O . ASN A 1 93 ? 9.859 -6.082 11.922 1 98 93 ASN A O 1
ATOM 686 N N . VAL A 1 94 ? 10.18 -4.562 10.242 1 98.69 94 VAL A N 1
ATOM 687 C CA . VAL A 1 94 ? 9.211 -3.584 10.719 1 98.69 94 VAL A CA 1
ATOM 688 C C . VAL A 1 94 ? 7.816 -4.211 10.758 1 98.69 94 VAL A C 1
ATOM 690 O O . VAL A 1 94 ? 7.109 -4.102 11.766 1 98.69 94 VAL A O 1
ATOM 693 N N . HIS A 1 95 ? 7.398 -4.926 9.664 1 98.5 95 HIS A N 1
ATOM 694 C CA . HIS A 1 95 ? 6.086 -5.555 9.633 1 98.5 95 HIS A CA 1
ATOM 695 C C . HIS A 1 95 ? 5.938 -6.57 10.766 1 98.5 95 HIS A C 1
ATOM 697 O O . HIS A 1 95 ? 4.883 -6.648 11.398 1 98.5 95 HIS A O 1
ATOM 703 N N . GLY A 1 96 ? 7.031 -7.363 10.969 1 97.94 96 GLY A N 1
ATOM 704 C CA . GLY A 1 96 ? 6.992 -8.32 12.062 1 97.94 96 GLY A CA 1
ATOM 705 C C . GLY A 1 96 ? 6.793 -7.668 13.422 1 97.94 96 GLY A C 1
ATOM 706 O O . GLY A 1 96 ? 5.977 -8.133 14.219 1 97.94 96 GLY A O 1
ATOM 707 N N . ALA A 1 97 ? 7.535 -6.582 13.68 1 98.5 97 ALA A N 1
ATOM 708 C CA . ALA A 1 97 ? 7.422 -5.84 14.938 1 98.5 97 ALA A CA 1
ATOM 709 C C . ALA A 1 97 ? 6.023 -5.254 15.102 1 98.5 97 ALA A C 1
ATOM 711 O O . ALA A 1 97 ? 5.414 -5.367 16.172 1 98.5 97 ALA A O 1
ATOM 712 N N . MET A 1 98 ? 5.512 -4.676 14.047 1 98.5 98 MET A N 1
ATOM 713 C CA . MET A 1 98 ? 4.207 -4.023 14.125 1 98.5 98 MET A CA 1
ATOM 714 C C . MET A 1 98 ? 3.094 -5.051 14.289 1 98.5 98 MET A C 1
ATOM 716 O O . MET A 1 98 ? 2.092 -4.785 14.953 1 98.5 98 MET A O 1
ATOM 720 N N . ALA A 1 99 ? 3.256 -6.227 13.633 1 97.19 99 ALA A N 1
ATOM 721 C CA . ALA A 1 99 ? 2.291 -7.305 13.828 1 97.19 99 ALA A CA 1
ATOM 722 C C . ALA A 1 99 ? 2.236 -7.73 15.297 1 97.19 99 ALA A C 1
ATOM 724 O O . ALA A 1 99 ? 1.156 -7.984 15.836 1 97.19 99 ALA A O 1
ATOM 725 N N . ARG A 1 100 ? 3.404 -7.805 15.93 1 97.25 100 ARG A N 1
ATOM 726 C CA . ARG A 1 100 ? 3.471 -8.133 17.344 1 97.25 100 ARG A CA 1
ATOM 727 C C . ARG A 1 100 ? 2.746 -7.086 18.188 1 97.25 100 ARG A C 1
ATOM 729 O O . ARG A 1 100 ? 1.981 -7.43 19.094 1 97.25 100 ARG A O 1
ATOM 736 N N . LEU A 1 101 ? 2.914 -5.805 17.891 1 98.38 101 LEU A N 1
ATOM 737 C CA . LEU A 1 101 ? 2.256 -4.727 18.609 1 98.38 101 LEU A CA 1
ATOM 738 C C . LEU A 1 101 ? 0.741 -4.809 18.453 1 98.38 101 LEU A C 1
ATOM 740 O O . LEU A 1 101 ? -0.002 -4.5 19.391 1 98.38 101 LEU A O 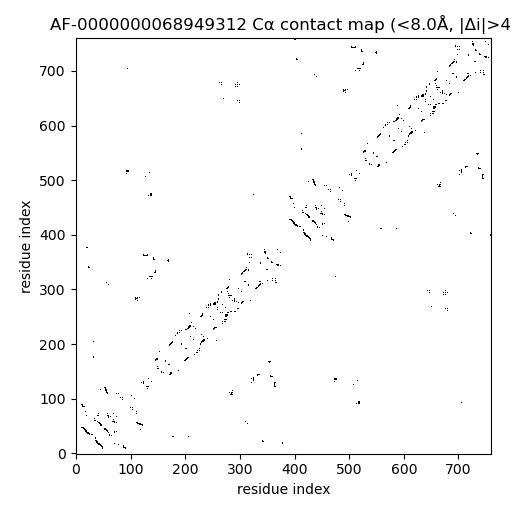1
ATOM 744 N N . GLY A 1 102 ? 0.314 -5.168 17.25 1 95.88 102 GLY A N 1
ATOM 745 C CA . GLY A 1 102 ? -1.111 -5.316 17.016 1 95.88 102 GLY A CA 1
ATOM 746 C C . GLY A 1 102 ? -1.767 -6.348 17.906 1 95.88 102 GLY A C 1
ATOM 747 O O . GLY A 1 102 ? -2.938 -6.211 18.266 1 95.88 102 GLY A O 1
ATOM 748 N N . LYS A 1 103 ? -1.023 -7.352 18.297 1 95 103 LYS A N 1
ATOM 749 C CA . LYS A 1 103 ? -1.542 -8.422 19.141 1 95 103 LYS A CA 1
ATOM 750 C C . LYS A 1 103 ? -1.579 -7.996 20.609 1 95 103 LYS A C 1
ATOM 752 O O . LYS A 1 103 ? -2.381 -8.508 21.391 1 95 103 LYS A O 1
ATOM 757 N N . VAL A 1 104 ? -0.8 -6.992 20.953 1 96.44 104 VAL A N 1
ATOM 758 C CA . VAL A 1 104 ? -0.598 -6.629 22.359 1 96.44 104 VAL A CA 1
ATOM 759 C C . VAL A 1 104 ? -1.585 -5.535 22.75 1 96.44 104 VAL A C 1
ATOM 761 O O . VAL A 1 104 ? -2.031 -5.48 23.906 1 96.44 104 VAL A O 1
ATOM 764 N N . ALA A 1 105 ? -1.915 -4.652 21.828 1 94.94 105 ALA A N 1
ATOM 765 C CA . ALA A 1 105 ? -2.783 -3.52 22.141 1 94.94 105 ALA A CA 1
ATOM 766 C C . ALA A 1 105 ? -3.723 -3.209 20.984 1 94.94 105 ALA A C 1
ATOM 768 O O . ALA A 1 105 ? -3.279 -3.039 19.844 1 94.94 105 ALA A O 1
ATOM 769 N N . ARG A 1 106 ? -4.988 -3.234 21.297 1 93.5 106 ARG A N 1
ATOM 770 C CA . ARG A 1 106 ? -5.969 -2.773 20.328 1 93.5 106 ARG A CA 1
ATOM 771 C C . ARG A 1 106 ? -5.949 -1.253 20.203 1 93.5 106 ARG A C 1
ATOM 773 O O . ARG A 1 106 ? -5.852 -0.546 21.203 1 93.5 106 ARG A O 1
ATOM 780 N N . GLY A 1 107 ? -6.133 -0.773 18.984 1 94.62 107 GLY A N 1
ATOM 781 C CA . GLY A 1 107 ? -6.074 0.669 18.797 1 94.62 107 GLY A CA 1
ATOM 782 C C . GLY A 1 107 ? -4.695 1.249 19.078 1 94.62 107 GLY A C 1
ATOM 783 O O . GLY A 1 107 ? -3.697 0.762 18.531 1 94.62 107 GLY A O 1
ATOM 784 N N . ASN A 1 108 ? -4.648 2.287 19.797 1 97.25 108 ASN A N 1
ATOM 785 C CA . ASN A 1 108 ? -3.402 2.967 20.141 1 97.25 108 ASN A CA 1
ATOM 786 C C . ASN A 1 108 ? -2.572 3.271 18.891 1 97.25 108 ASN A C 1
ATOM 788 O O . ASN A 1 108 ? -1.381 2.963 18.844 1 97.25 108 ASN A O 1
ATOM 792 N N . ARG A 1 109 ? -3.225 3.811 17.906 1 97.81 109 ARG A N 1
ATOM 793 C CA . ARG A 1 109 ? -2.658 4.02 16.578 1 97.81 109 ARG A CA 1
ATOM 794 C C . ARG A 1 109 ? -1.568 5.086 16.609 1 97.81 109 ARG A C 1
ATOM 796 O O . ARG A 1 109 ? -0.572 4.984 15.891 1 97.81 109 ARG A O 1
ATOM 803 N N . PHE A 1 110 ? -1.733 6.148 17.453 1 98.5 110 PHE A N 1
ATOM 804 C CA . PHE A 1 110 ? -0.732 7.203 17.562 1 98.5 110 PHE A CA 1
ATOM 805 C C . PHE A 1 110 ? 0.572 6.66 18.125 1 98.5 110 PHE A C 1
ATOM 807 O O . PHE A 1 110 ? 1.648 6.918 17.578 1 98.5 110 PHE A O 1
ATOM 814 N N . ALA A 1 111 ? 0.443 5.84 19.188 1 98.69 111 ALA A N 1
ATOM 815 C CA . ALA A 1 111 ? 1.612 5.203 19.781 1 98.69 111 ALA A CA 1
ATOM 816 C C . ALA A 1 111 ? 2.314 4.293 18.781 1 98.69 111 ALA A C 1
ATOM 818 O O . ALA A 1 111 ? 3.537 4.352 18.625 1 98.69 111 ALA A O 1
ATOM 819 N N . LYS A 1 112 ? 1.563 3.467 18.109 1 98.81 112 LYS A N 1
ATOM 820 C CA . LYS A 1 112 ? 2.117 2.518 17.141 1 98.81 112 LYS A CA 1
ATOM 821 C C . LYS A 1 112 ? 2.762 3.244 15.961 1 98.81 112 LYS A C 1
ATOM 823 O O . LYS A 1 112 ? 3.787 2.801 15.438 1 98.81 112 LYS A O 1
ATOM 828 N N . SER A 1 113 ? 2.133 4.34 15.539 1 98.81 113 SER A N 1
ATOM 829 C CA . SER A 1 113 ? 2.709 5.141 14.461 1 98.81 113 SER A CA 1
ATOM 830 C C . SER A 1 113 ? 4.09 5.668 14.844 1 98.81 113 SER A C 1
ATOM 832 O O . SER A 1 113 ? 5.016 5.641 14.031 1 98.81 113 SER A O 1
ATOM 834 N N . ALA A 1 114 ? 4.242 6.148 16.062 1 98.94 114 ALA A N 1
ATOM 835 C CA . ALA A 1 114 ? 5.535 6.641 16.531 1 98.94 114 ALA A CA 1
ATOM 836 C C . ALA A 1 114 ? 6.57 5.52 16.547 1 98.94 114 ALA A C 1
ATOM 838 O O . ALA A 1 114 ? 7.727 5.73 16.172 1 98.94 114 ALA A O 1
ATOM 839 N N . LEU A 1 115 ? 6.145 4.371 16.969 1 98.94 115 LEU A N 1
ATOM 840 C CA . LEU A 1 115 ? 7.047 3.229 17.047 1 98.94 115 LEU A CA 1
ATOM 841 C C . LEU A 1 115 ? 7.43 2.746 15.656 1 98.94 115 LEU A C 1
ATOM 843 O O . LEU A 1 115 ? 8.594 2.422 15.406 1 98.94 115 LEU A O 1
ATOM 847 N N . GLU A 1 116 ? 6.473 2.65 14.719 1 98.94 116 GLU A N 1
ATOM 848 C CA . GLU A 1 116 ? 6.797 2.287 13.344 1 98.94 116 GLU A CA 1
ATOM 849 C C . GLU A 1 116 ? 7.797 3.264 12.734 1 98.94 116 GLU A C 1
ATOM 851 O O . GLU A 1 116 ? 8.742 2.852 12.062 1 98.94 116 GLU A O 1
ATOM 856 N N . THR A 1 117 ? 7.551 4.578 12.992 1 98.94 117 THR A N 1
ATOM 857 C CA . THR A 1 117 ? 8.453 5.609 12.492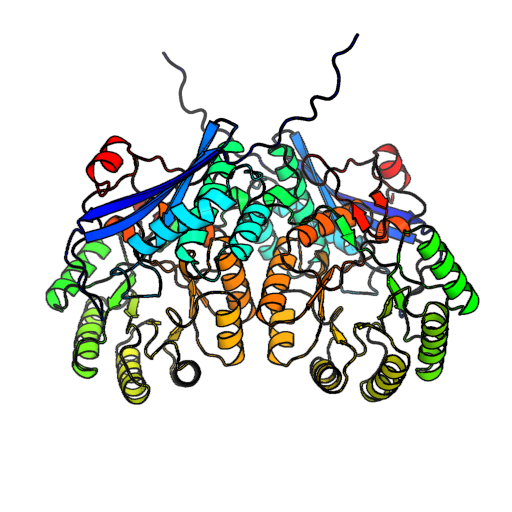 1 98.94 117 THR A CA 1
ATOM 858 C C . THR A 1 117 ? 9.859 5.406 13.031 1 98.94 117 THR A C 1
ATOM 860 O O . THR A 1 117 ? 10.836 5.496 12.281 1 98.94 117 THR A O 1
ATOM 863 N N . ALA A 1 118 ? 9.969 5.09 14.305 1 98.94 118 ALA A N 1
ATOM 864 C CA . ALA A 1 118 ? 11.273 4.863 14.914 1 98.94 118 ALA A CA 1
ATOM 865 C C . ALA A 1 118 ? 11.969 3.66 14.281 1 98.94 118 ALA A C 1
ATOM 867 O O . ALA A 1 118 ? 13.18 3.695 14.039 1 98.94 118 ALA A O 1
ATOM 868 N N . LEU A 1 119 ? 11.266 2.617 14.039 1 98.94 119 LEU A N 1
ATOM 869 C CA . LEU A 1 119 ? 11.812 1.422 13.406 1 98.94 119 LEU A CA 1
ATOM 870 C C . LEU A 1 119 ? 12.297 1.729 11.992 1 98.94 119 LEU A C 1
ATOM 872 O O . LEU A 1 119 ? 13.391 1.314 11.602 1 98.94 119 LEU A O 1
ATOM 876 N N . LEU A 1 120 ? 11.484 2.449 11.234 1 98.88 120 LEU A N 1
ATOM 877 C CA . LEU A 1 120 ? 11.828 2.797 9.859 1 98.88 120 LEU A CA 1
ATOM 878 C C . LEU A 1 120 ? 13.023 3.746 9.828 1 98.88 120 LEU A C 1
ATOM 880 O O . LEU A 1 120 ? 13.883 3.641 8.945 1 98.88 120 LEU A O 1
ATOM 884 N N . ASP A 1 121 ? 13.016 4.727 10.781 1 98.88 121 ASP A N 1
ATOM 885 C CA . ASP A 1 121 ? 14.164 5.621 10.906 1 98.88 121 ASP A CA 1
ATOM 886 C C . ASP A 1 121 ? 15.445 4.84 11.156 1 98.88 121 ASP A C 1
ATOM 888 O O . ASP A 1 121 ? 16.453 5.062 10.484 1 98.88 121 ASP A O 1
ATOM 892 N N . ALA A 1 122 ? 15.414 3.9 12.109 1 98.88 122 ALA A N 1
ATOM 893 C CA . ALA A 1 122 ? 16.562 3.059 12.422 1 98.88 122 ALA A CA 1
ATOM 894 C C . ALA A 1 122 ? 17.016 2.271 11.195 1 98.88 122 ALA A C 1
ATOM 896 O O . ALA A 1 122 ? 18.219 2.174 10.922 1 98.88 122 ALA A O 1
ATOM 897 N N . GLN A 1 123 ? 16.078 1.711 10.492 1 98.56 123 GLN A N 1
ATOM 898 C CA . GLN A 1 123 ? 16.406 0.912 9.312 1 98.56 123 GLN A CA 1
ATOM 899 C C . GLN A 1 123 ? 17.078 1.765 8.242 1 98.56 123 GLN A C 1
ATOM 901 O O . GLN A 1 123 ? 18.031 1.33 7.598 1 98.56 123 GLN A O 1
ATOM 906 N N . GLY A 1 124 ? 16.469 2.967 7.949 1 98.56 124 GLY A N 1
ATOM 907 C CA . GLY A 1 124 ? 17.094 3.881 7.008 1 98.56 124 GLY A CA 1
ATOM 908 C C . GLY A 1 124 ? 18.516 4.25 7.395 1 98.56 124 GLY A C 1
ATOM 909 O O . GLY A 1 124 ? 19.406 4.285 6.539 1 98.56 124 GLY A O 1
ATOM 910 N N . LYS A 1 125 ? 18.734 4.512 8.672 1 98.69 125 LYS A N 1
ATOM 911 C CA . LYS A 1 125 ? 20.062 4.824 9.172 1 98.69 125 LYS A CA 1
ATOM 912 C C . LYS A 1 125 ? 21 3.631 9.008 1 98.69 125 LYS A C 1
ATOM 914 O O . LYS A 1 125 ? 22.141 3.785 8.562 1 98.69 125 LYS A O 1
ATOM 919 N N . ARG A 1 126 ? 20.562 2.436 9.391 1 97.81 126 ARG A N 1
ATOM 920 C CA . ARG A 1 126 ? 21.344 1.209 9.305 1 97.81 126 ARG A CA 1
ATOM 921 C C . ARG A 1 126 ? 21.812 0.965 7.875 1 97.81 126 ARG A C 1
ATOM 923 O O . ARG A 1 126 ? 22.969 0.567 7.652 1 97.81 126 ARG A O 1
ATOM 930 N N . LEU A 1 127 ? 20.953 1.254 6.875 1 97.56 127 LEU A N 1
ATOM 931 C CA . LEU A 1 127 ? 21.234 0.96 5.473 1 97.56 127 LEU A CA 1
ATOM 932 C C . LEU A 1 127 ? 21.828 2.18 4.77 1 97.56 127 LEU A C 1
ATOM 934 O O . LEU A 1 127 ? 22.188 2.109 3.592 1 97.56 127 LEU A O 1
ATOM 938 N N . GLY A 1 128 ? 21.844 3.322 5.438 1 97.56 128 GLY A N 1
ATOM 939 C CA . GLY A 1 128 ? 22.469 4.527 4.914 1 97.56 128 GLY A CA 1
ATOM 940 C C . GLY A 1 128 ? 21.641 5.215 3.852 1 97.56 128 GLY A C 1
ATOM 941 O O . GLY A 1 128 ? 22.172 5.82 2.924 1 97.56 128 GLY A O 1
ATOM 942 N N . VAL A 1 129 ? 20.344 5.062 3.881 1 97.88 129 VAL A N 1
ATOM 943 C CA . VAL A 1 129 ? 19.469 5.66 2.871 1 97.88 129 VAL A CA 1
ATOM 944 C C . VAL A 1 129 ? 18.328 6.422 3.549 1 97.88 129 VAL A C 1
ATOM 946 O O . VAL A 1 129 ? 17.953 6.113 4.684 1 97.88 129 VAL A O 1
ATOM 949 N N . PRO A 1 130 ? 17.766 7.492 2.863 1 98.25 130 PRO A N 1
ATOM 950 C CA . PRO A 1 130 ? 16.562 8.148 3.396 1 98.25 130 PRO A CA 1
ATOM 951 C C . PRO A 1 130 ? 15.391 7.18 3.574 1 98.25 130 PRO A C 1
ATOM 953 O O . PRO A 1 130 ? 15.273 6.203 2.832 1 98.25 130 PRO A O 1
ATOM 956 N N . LEU A 1 131 ? 14.555 7.484 4.574 1 98.5 131 LEU A N 1
ATOM 957 C CA . LEU A 1 131 ? 13.367 6.676 4.848 1 98.5 131 LEU A CA 1
ATOM 958 C C . LEU A 1 131 ? 12.531 6.492 3.584 1 98.5 131 LEU A C 1
ATOM 960 O O . LEU A 1 131 ? 12.039 5.398 3.314 1 98.5 131 LEU A O 1
ATOM 964 N N . ALA A 1 132 ? 12.359 7.504 2.758 1 98.38 132 ALA A N 1
ATOM 965 C CA . ALA A 1 132 ? 11.562 7.43 1.536 1 98.38 132 ALA A CA 1
ATOM 966 C C . ALA A 1 132 ? 12.102 6.355 0.595 1 98.38 132 ALA A C 1
ATOM 968 O O . ALA A 1 132 ? 11.336 5.715 -0.131 1 98.38 132 ALA A O 1
ATOM 969 N N . THR A 1 133 ? 13.414 6.105 0.597 1 97.12 133 THR A N 1
ATOM 970 C CA . THR A 1 133 ? 14.023 5.078 -0.238 1 97.12 133 THR A CA 1
ATOM 971 C C . THR A 1 133 ? 13.547 3.688 0.18 1 97.12 133 THR A C 1
ATOM 973 O O . THR A 1 133 ? 13.328 2.82 -0.667 1 97.12 133 THR A O 1
ATOM 976 N N . LEU A 1 134 ? 13.367 3.488 1.512 1 96.94 134 LEU A N 1
ATOM 977 C CA . LEU A 1 134 ? 12.852 2.219 2.014 1 96.94 134 LEU A CA 1
ATOM 978 C C . LEU A 1 134 ? 11.414 1.993 1.548 1 96.94 134 LEU A C 1
ATOM 980 O O . LEU A 1 134 ? 10.93 0.86 1.55 1 96.94 134 LEU A O 1
ATOM 984 N N . LEU A 1 135 ? 10.75 3.086 1.201 1 97.88 135 LEU A N 1
ATOM 985 C CA . LEU A 1 135 ? 9.352 3.008 0.799 1 97.88 135 LEU A CA 1
ATOM 986 C C . LEU A 1 135 ? 9.227 2.943 -0.72 1 97.88 135 LEU A C 1
ATOM 988 O O . LEU A 1 135 ? 8.117 3.039 -1.26 1 97.88 135 LEU A O 1
ATOM 992 N N . GLY A 1 136 ? 10.273 2.803 -1.486 1 97 136 GLY A N 1
ATOM 993 C CA . GLY A 1 136 ? 10.25 2.686 -2.936 1 97 136 GLY A CA 1
ATOM 994 C C . GLY A 1 136 ? 10.805 3.906 -3.643 1 97 136 GLY A C 1
ATOM 995 O O . GLY A 1 136 ? 10.984 3.896 -4.863 1 97 136 GLY A O 1
ATOM 996 N N . GLY A 1 137 ? 11.039 5.047 -2.877 1 97.44 137 GLY A N 1
ATOM 997 C CA . GLY A 1 137 ? 11.633 6.25 -3.443 1 97.44 137 GLY A CA 1
ATOM 998 C C . GLY A 1 137 ? 10.648 7.402 -3.551 1 97.44 137 GLY A C 1
ATOM 999 O O . GLY A 1 137 ? 9.453 7.191 -3.748 1 97.44 137 GLY A O 1
ATOM 1000 N N . ALA A 1 138 ? 11.164 8.609 -3.461 1 97.5 138 ALA A N 1
ATOM 1001 C CA . ALA A 1 138 ? 10.375 9.828 -3.562 1 97.5 138 ALA A CA 1
ATOM 1002 C C . ALA A 1 138 ? 10.109 10.195 -5.023 1 97.5 138 ALA A C 1
ATOM 1004 O O . ALA A 1 138 ? 11.047 10.258 -5.828 1 97.5 138 ALA A O 1
ATOM 1005 N N . VAL A 1 139 ? 8.867 10.469 -5.379 1 97.31 139 VAL A N 1
ATOM 1006 C CA . VAL A 1 139 ? 8.578 10.914 -6.738 1 97.31 139 VAL A CA 1
ATOM 1007 C C . VAL A 1 139 ? 8.586 12.445 -6.797 1 97.31 139 VAL A C 1
ATOM 1009 O O . VAL A 1 139 ? 8.375 13.031 -7.859 1 97.31 139 VAL A O 1
ATOM 1012 N N . ARG A 1 140 ? 8.789 13.07 -5.676 1 96.88 140 ARG A N 1
ATOM 1013 C CA . ARG A 1 140 ? 8.977 14.508 -5.527 1 96.88 140 ARG A CA 1
ATOM 1014 C C . ARG A 1 140 ? 9.852 14.82 -4.32 1 96.88 140 ARG A C 1
ATOM 1016 O O . ARG A 1 140 ? 9.828 14.102 -3.32 1 96.88 140 ARG A O 1
ATOM 1023 N N . SER A 1 141 ? 10.547 15.906 -4.387 1 96.31 141 SER A N 1
ATOM 1024 C CA . SER A 1 141 ? 11.484 16.25 -3.316 1 96.31 141 SER A CA 1
ATOM 1025 C C . SER A 1 141 ? 10.93 17.359 -2.432 1 96.31 141 SER A C 1
ATOM 1027 O O . SER A 1 141 ? 11.5 17.672 -1.382 1 96.31 141 SER A O 1
ATOM 1029 N N . THR A 1 142 ? 9.828 17.984 -2.881 1 98.31 142 THR A N 1
ATOM 1030 C CA . THR A 1 142 ? 9.156 19.047 -2.121 1 98.31 142 THR A CA 1
ATOM 1031 C C . THR A 1 142 ? 7.656 18.781 -2.039 1 98.31 142 THR A C 1
ATOM 1033 O O . THR A 1 142 ? 7.094 18.094 -2.895 1 98.31 142 THR A O 1
ATOM 1036 N N . LEU A 1 143 ? 7.047 19.203 -1.007 1 98.75 143 LEU A N 1
ATOM 1037 C CA . LEU A 1 143 ? 5.609 19.078 -0.783 1 98.75 143 LEU A CA 1
ATOM 1038 C C . LEU A 1 143 ? 4.977 20.438 -0.536 1 98.75 143 LEU A C 1
ATOM 1040 O O . LEU A 1 143 ? 5.348 21.141 0.41 1 98.75 143 LEU A O 1
ATOM 1044 N N . PRO A 1 144 ? 4.031 20.891 -1.378 1 98.69 144 PRO A N 1
ATOM 1045 C CA . PRO A 1 144 ? 3.314 22.125 -1.047 1 98.69 144 PRO A CA 1
ATOM 1046 C C . PRO A 1 144 ? 2.697 22.094 0.349 1 98.69 144 PRO A C 1
ATOM 1048 O O . PRO A 1 144 ? 2.178 21.047 0.774 1 98.69 144 PRO A O 1
ATOM 1051 N N . VAL A 1 145 ? 2.832 23.172 1.064 1 98.69 145 VAL A N 1
ATOM 1052 C CA . VAL A 1 145 ? 2.379 23.203 2.451 1 98.69 145 VAL A CA 1
ATOM 1053 C C . VAL A 1 145 ? 1.475 24.422 2.672 1 98.69 145 VAL A C 1
ATOM 1055 O O . VAL A 1 145 ? 1.859 25.547 2.371 1 98.69 145 VAL A O 1
ATOM 1058 N N . LEU A 1 146 ? 0.281 24.188 3.174 1 98.5 146 LEU A N 1
ATOM 1059 C CA . LEU A 1 146 ? -0.618 25.297 3.471 1 98.5 146 LEU A CA 1
ATOM 1060 C C . LEU A 1 146 ? -0.342 25.875 4.859 1 98.5 146 LEU A C 1
ATOM 1062 O O . LEU A 1 146 ? 0.49 25.344 5.598 1 98.5 146 LEU A O 1
ATOM 1066 N N . TRP A 1 147 ? -0.978 26.984 5.18 1 97.56 147 TRP A N 1
ATOM 1067 C CA . TRP A 1 147 ? -0.928 27.625 6.492 1 97.56 147 TRP A CA 1
ATOM 1068 C C . TRP A 1 147 ? -2.332 27.875 7.031 1 97.56 147 TRP A C 1
ATOM 1070 O O . TRP A 1 147 ? -3.254 28.172 6.266 1 97.56 147 TRP A O 1
ATOM 1080 N N . THR A 1 148 ? -2.502 27.75 8.32 1 95.44 148 THR A N 1
ATOM 1081 C CA . THR A 1 148 ? -3.791 28.016 8.953 1 95.44 148 THR A CA 1
ATOM 1082 C C . THR A 1 148 ? -3.852 29.438 9.484 1 95.44 148 THR A C 1
ATOM 1084 O O . THR A 1 148 ? -2.979 29.859 10.25 1 95.44 148 THR A O 1
ATOM 1087 N N . LEU A 1 149 ? -4.836 30.188 9.055 1 94.06 149 LEU A N 1
ATOM 1088 C CA . LEU A 1 149 ? -5.176 31.484 9.633 1 94.06 149 LEU A CA 1
ATOM 1089 C C . LEU A 1 149 ? -6.121 31.312 10.82 1 94.06 149 LEU A C 1
ATOM 1091 O O . LEU A 1 149 ? -7.23 30.797 10.664 1 94.06 149 LEU A O 1
ATOM 1095 N N . ALA A 1 150 ? -5.672 31.766 12.016 1 86.19 150 ALA A N 1
ATOM 1096 C CA . ALA A 1 150 ? -6.418 31.359 13.203 1 86.19 150 ALA A CA 1
ATOM 1097 C C . ALA A 1 150 ? -6.598 32.531 14.172 1 86.19 150 ALA A C 1
ATOM 1099 O O . ALA A 1 150 ? -6.82 32.312 15.367 1 86.19 150 ALA A O 1
ATOM 1100 N N . SER A 1 151 ? -6.52 33.719 13.711 1 86.12 151 SER A N 1
ATOM 1101 C CA . SER A 1 151 ? -6.652 34.844 14.641 1 86.12 151 SER A CA 1
ATOM 1102 C C . SER A 1 151 ? -8.109 35.094 15 1 86.12 151 SER A C 1
ATOM 1104 O O . SER A 1 151 ? -8.406 35.594 16.094 1 86.12 151 SER A O 1
ATOM 1106 N N . GLY A 1 152 ? -8.953 34.781 14.062 1 85.81 152 GLY A N 1
ATOM 1107 C CA . GLY A 1 152 ? -10.367 35.062 14.227 1 85.81 152 GLY A CA 1
ATOM 1108 C C . GLY A 1 152 ? -10.734 36.5 13.828 1 85.81 152 GLY A C 1
ATOM 1109 O O . GLY A 1 152 ? -11.914 36.844 13.727 1 85.81 152 GLY A O 1
ATOM 1110 N N . ASP A 1 153 ? -9.727 37.25 13.594 1 91.94 153 ASP A N 1
ATOM 1111 C CA . ASP A 1 153 ? -9.922 38.625 13.125 1 91.94 153 ASP A CA 1
ATOM 1112 C C . ASP A 1 153 ? -9.641 38.75 11.633 1 91.94 153 ASP A C 1
ATOM 1114 O O . ASP A 1 153 ? -8.539 38.438 11.18 1 91.94 153 ASP A O 1
ATOM 1118 N N . THR A 1 154 ? -10.672 39.188 10.906 1 96.5 154 THR A N 1
ATOM 1119 C CA . THR A 1 154 ? -10.625 39.219 9.453 1 96.5 154 THR A CA 1
ATOM 1120 C C . THR A 1 154 ? -9.43 40.031 8.953 1 96.5 154 THR A C 1
ATOM 1122 O O . THR A 1 154 ? -8.656 39.562 8.125 1 96.5 154 THR A O 1
ATOM 1125 N N . ALA A 1 155 ? -9.273 41.25 9.5 1 97.44 155 ALA A N 1
ATOM 1126 C CA . ALA A 1 155 ? -8.211 42.125 9.039 1 97.44 155 ALA A CA 1
ATOM 1127 C C . ALA A 1 155 ? -6.836 41.531 9.352 1 97.44 155 ALA A C 1
ATOM 1129 O O . ALA A 1 155 ? -5.922 41.594 8.531 1 97.44 155 ALA A O 1
ATOM 1130 N N . ARG A 1 156 ? -6.672 41 10.5 1 96.38 156 ARG A N 1
ATOM 1131 C CA . ARG A 1 156 ? -5.414 40.375 10.906 1 96.38 156 ARG A CA 1
ATOM 1132 C C . ARG A 1 156 ? -5.094 39.156 10.047 1 96.38 156 ARG A C 1
ATOM 1134 O O . ARG A 1 156 ? -3.945 38.969 9.656 1 96.38 156 ARG A O 1
ATOM 1141 N N . ASP A 1 157 ? -6.098 38.344 9.789 1 96.44 157 ASP A N 1
ATOM 1142 C CA . ASP A 1 157 ? -5.906 37.125 8.977 1 96.44 157 ASP A CA 1
ATOM 1143 C C . ASP A 1 157 ? -5.535 37.5 7.543 1 96.44 157 ASP A C 1
ATOM 1145 O O . ASP A 1 157 ? -4.68 36.844 6.934 1 96.44 157 ASP A O 1
ATOM 1149 N N . ILE A 1 158 ? -6.184 38.562 6.977 1 98.12 158 ILE A N 1
ATOM 1150 C CA . ILE A 1 158 ? -5.844 39 5.637 1 98.12 158 ILE A CA 1
ATOM 1151 C C . ILE A 1 158 ? -4.395 39.5 5.605 1 98.12 158 ILE A C 1
ATOM 1153 O O . ILE A 1 158 ? -3.629 39.125 4.715 1 98.12 158 ILE A O 1
ATOM 1157 N N . ALA A 1 159 ? -4.023 40.281 6.621 1 98.19 159 ALA A N 1
ATOM 1158 C CA . ALA A 1 159 ? -2.662 40.812 6.68 1 98.19 159 ALA A CA 1
ATOM 1159 C C . ALA A 1 159 ? -1.639 39.688 6.777 1 98.19 159 ALA A C 1
ATOM 1161 O O . ALA A 1 159 ? -0.591 39.719 6.129 1 98.19 159 ALA A O 1
ATOM 1162 N N . GLU A 1 160 ? -1.933 38.75 7.582 1 96.94 160 GLU A N 1
ATOM 1163 C CA . GLU A 1 160 ? -1.054 37.594 7.742 1 96.94 160 GLU A CA 1
ATOM 1164 C C . GLU A 1 160 ? -0.913 36.812 6.434 1 96.94 160 GLU A C 1
ATOM 1166 O O . GLU A 1 160 ? 0.196 36.438 6.043 1 96.94 160 GLU A O 1
ATOM 1171 N N . ALA A 1 161 ? -1.973 36.531 5.746 1 98.19 161 ALA A N 1
ATOM 1172 C CA . ALA A 1 161 ? -1.954 35.812 4.473 1 98.19 161 ALA A CA 1
ATOM 1173 C C . ALA A 1 161 ? -1.124 36.562 3.436 1 98.19 161 ALA A C 1
ATOM 1175 O O . ALA A 1 161 ? -0.32 35.969 2.721 1 98.19 161 ALA A O 1
ATOM 1176 N N . GLU A 1 162 ? -1.387 37.906 3.404 1 98.19 162 GLU A N 1
ATOM 1177 C CA . GLU A 1 162 ? -0.647 38.75 2.455 1 98.19 162 GLU A CA 1
ATOM 1178 C C . GLU A 1 162 ? 0.854 38.688 2.719 1 98.19 162 GLU A C 1
ATOM 1180 O O . GLU A 1 162 ? 1.651 38.594 1.781 1 98.19 162 GLU A O 1
ATOM 1185 N N . GLN A 1 163 ? 1.202 38.75 3.955 1 98.12 163 GLN A N 1
ATOM 1186 C CA . GLN A 1 163 ? 2.609 38.656 4.336 1 98.12 163 GLN A CA 1
ATOM 1187 C C . GLN A 1 163 ? 3.225 37.344 3.914 1 98.12 163 GLN A C 1
ATOM 1189 O O . GLN A 1 163 ? 4.312 37.312 3.336 1 98.12 163 GLN A O 1
ATOM 1194 N N . LEU A 1 164 ? 2.578 36.219 4.184 1 97.94 164 LEU A N 1
ATOM 1195 C CA . LEU A 1 164 ? 3.09 34.875 3.887 1 97.94 164 LEU A CA 1
ATOM 1196 C C . LEU A 1 164 ? 3.17 34.656 2.381 1 97.94 164 LEU A C 1
ATOM 1198 O O . LEU A 1 164 ? 4.078 33.969 1.898 1 97.94 164 LEU A O 1
ATOM 1202 N N . LEU A 1 165 ? 2.186 35.219 1.616 1 97.69 165 LEU A N 1
ATOM 1203 C CA . LEU A 1 165 ? 2.232 35.188 0.159 1 97.69 165 LEU A CA 1
ATOM 1204 C C . LEU A 1 165 ? 3.475 35.906 -0.361 1 97.69 165 LEU A C 1
ATOM 1206 O O . LEU A 1 165 ? 4.184 35.375 -1.223 1 97.69 165 LEU A O 1
ATOM 1210 N N . ALA A 1 166 ? 3.725 37.062 0.17 1 97.56 166 ALA A N 1
ATOM 1211 C CA . ALA A 1 166 ? 4.848 37.906 -0.263 1 97.56 166 ALA A CA 1
ATOM 1212 C C . ALA A 1 166 ? 6.18 37.219 0.035 1 97.56 166 ALA A C 1
ATOM 1214 O O . ALA A 1 166 ? 7.133 37.344 -0.733 1 97.56 166 ALA A O 1
ATOM 1215 N N . GLU A 1 167 ? 6.25 36.469 1.121 1 97.62 167 GLU A N 1
ATOM 1216 C CA . GLU A 1 167 ? 7.457 35.75 1.532 1 97.62 167 GLU A CA 1
ATOM 1217 C C . GLU A 1 167 ? 7.625 34.469 0.751 1 97.62 167 GLU A C 1
ATOM 1219 O O . GLU A 1 167 ? 8.633 33.781 0.899 1 97.62 167 GLU A O 1
ATOM 1224 N N . ARG A 1 168 ? 6.652 34.094 -0.096 1 97.81 168 ARG A N 1
ATOM 1225 C CA . ARG A 1 168 ? 6.598 32.844 -0.828 1 97.81 168 ARG A CA 1
ATOM 1226 C C . ARG A 1 168 ? 6.68 31.641 0.124 1 97.81 168 ARG A C 1
ATOM 1228 O O . ARG A 1 168 ? 7.332 30.641 -0.18 1 97.81 168 ARG A O 1
ATOM 1235 N N . ARG A 1 169 ? 6.082 31.781 1.284 1 97.44 169 ARG A N 1
ATOM 1236 C CA . ARG A 1 169 ? 6.039 30.703 2.271 1 97.44 169 ARG A CA 1
ATOM 1237 C C . ARG A 1 169 ? 4.797 29.844 2.088 1 97.44 169 ARG A C 1
ATOM 1239 O O . ARG A 1 169 ? 4.871 28.609 2.166 1 97.44 169 ARG A O 1
ATOM 1246 N N . HIS A 1 170 ? 3.689 30.516 1.915 1 98.19 170 HIS A N 1
ATOM 1247 C CA . HIS A 1 170 ? 2.439 29.812 1.671 1 98.19 170 HIS A CA 1
ATOM 1248 C C . HIS A 1 170 ? 1.579 30.547 0.649 1 98.19 170 HIS A C 1
ATOM 1250 O O . HIS A 1 170 ? 1.545 31.781 0.631 1 98.19 170 HIS A O 1
ATOM 1256 N N . HIS A 1 171 ? 0.883 29.766 -0.188 1 98.31 171 HIS A N 1
ATOM 1257 C CA . HIS A 1 171 ? -0.089 30.359 -1.102 1 98.31 171 HIS A CA 1
ATOM 1258 C C . HIS A 1 171 ? -1.428 29.641 -1.025 1 98.31 171 HIS A C 1
ATOM 1260 O O . HIS A 1 171 ? -2.264 29.766 -1.922 1 98.31 171 HIS A O 1
ATOM 1266 N N . THR A 1 172 ? -1.581 28.719 -0.103 1 98.69 172 THR A N 1
ATOM 1267 C CA . THR A 1 172 ? -2.826 28.062 0.285 1 98.69 172 THR A CA 1
ATOM 1268 C C . THR A 1 172 ? -3.086 28.234 1.779 1 98.69 172 THR A C 1
ATOM 1270 O O . THR A 1 172 ? -2.191 28.016 2.6 1 98.69 172 THR A O 1
ATOM 1273 N N . PHE A 1 173 ? -4.281 28.703 2.131 1 98.56 173 PHE A N 1
ATOM 1274 C CA . PHE A 1 173 ? -4.598 29.016 3.52 1 98.56 173 PHE A CA 1
ATOM 1275 C C . PHE A 1 173 ? -5.832 28.234 3.977 1 98.56 173 PHE A C 1
ATOM 1277 O O . PHE A 1 173 ? -6.781 28.062 3.207 1 98.56 173 PHE A O 1
ATOM 1284 N N . LYS A 1 174 ? -5.84 27.828 5.211 1 98.12 174 LYS A N 1
ATOM 1285 C CA . LYS A 1 174 ? -6.98 27.156 5.836 1 98.12 174 LYS A CA 1
ATOM 1286 C C . LYS A 1 174 ? -7.508 27.969 7.016 1 98.12 174 LYS A C 1
ATOM 1288 O O . LYS A 1 174 ? -6.73 28.5 7.809 1 98.12 174 LYS A O 1
ATOM 1293 N N . LEU A 1 175 ? -8.773 28.094 7.09 1 96.31 175 LEU A N 1
ATOM 1294 C CA . LEU A 1 175 ? -9.43 28.688 8.242 1 96.31 175 LEU A CA 1
ATOM 1295 C C . LEU A 1 175 ? -10.227 27.656 9.023 1 96.31 175 LEU A C 1
ATOM 1297 O O . LEU A 1 175 ? -10.938 26.828 8.43 1 96.31 175 LEU A O 1
ATOM 1301 N N . LYS A 1 176 ? -10.047 27.625 10.305 1 92.62 176 LYS A N 1
ATOM 1302 C CA . LYS A 1 176 ? -10.883 26.812 11.18 1 92.62 176 LYS A CA 1
ATOM 1303 C C . LYS A 1 176 ? -12.156 27.547 11.578 1 92.62 176 LYS A C 1
ATOM 1305 O O . LYS A 1 176 ? -12.086 28.641 12.133 1 92.62 176 LYS A O 1
ATOM 1310 N N . ILE A 1 177 ? -13.25 26.969 11.281 1 93.06 177 ILE A N 1
ATOM 1311 C CA . ILE A 1 177 ? -14.531 27.609 11.586 1 93.06 177 ILE A CA 1
ATOM 1312 C C . ILE A 1 177 ? -15.438 26.609 12.312 1 93.06 177 ILE A C 1
ATOM 1314 O O . ILE A 1 177 ? -15.016 25.5 12.633 1 93.06 177 ILE A O 1
ATOM 1318 N N . GLY A 1 178 ? -16.625 27.078 12.68 1 90.88 178 GLY A N 1
ATOM 1319 C CA . GLY A 1 178 ? -17.547 26.234 13.422 1 90.88 178 GLY A CA 1
ATOM 1320 C C . GLY A 1 178 ? -17.797 26.719 14.836 1 90.88 178 GLY A C 1
ATOM 1321 O O . GLY A 1 178 ? -18.656 26.188 15.539 1 90.88 178 GLY A O 1
ATOM 1322 N N . ARG A 1 179 ? -17.078 27.734 15.273 1 89.12 179 ARG A N 1
ATOM 1323 C CA . ARG A 1 179 ? -17.25 28.281 16.625 1 89.12 179 ARG A CA 1
ATOM 1324 C C . ARG A 1 179 ? -18.312 29.359 16.641 1 89.12 179 ARG A C 1
ATOM 1326 O O . ARG A 1 179 ? -18.906 29.641 17.688 1 89.12 179 ARG A O 1
ATOM 1333 N N . ARG A 1 180 ? -18.516 30.062 15.578 1 91.69 180 ARG A N 1
ATOM 1334 C CA . ARG A 1 180 ? -19.5 31.125 15.438 1 91.69 180 ARG A CA 1
ATOM 1335 C C . ARG A 1 180 ? -20.734 30.625 14.672 1 91.69 180 ARG A C 1
ATOM 1337 O O . ARG A 1 180 ? -20.844 29.438 14.375 1 91.69 180 ARG A O 1
ATOM 1344 N N . SER A 1 181 ? -21.672 31.594 14.586 1 94.75 181 SER A N 1
ATOM 1345 C CA . SER A 1 181 ? -22.797 31.25 13.711 1 94.75 181 SER A CA 1
ATOM 1346 C C . SER A 1 181 ? -22.312 30.953 12.289 1 94.75 181 SER A C 1
ATOM 1348 O O . SER A 1 181 ? -21.297 31.484 11.852 1 94.75 181 SER A O 1
ATOM 1350 N N . VAL A 1 182 ? -23.031 30.062 11.547 1 96.75 182 VAL A N 1
ATOM 1351 C CA . VAL A 1 182 ? -22.703 29.703 10.172 1 96.75 182 VAL A CA 1
ATOM 1352 C C . VAL A 1 182 ? -22.469 30.953 9.336 1 96.75 182 VAL A C 1
ATOM 1354 O O . VAL A 1 182 ? -21.469 31.062 8.633 1 96.75 182 VAL A O 1
ATOM 1357 N N . ARG A 1 183 ? -23.375 31.938 9.453 1 96.62 183 ARG A N 1
ATOM 1358 C CA . ARG A 1 183 ? -23.297 33.156 8.648 1 96.62 183 ARG A CA 1
ATOM 1359 C C . ARG A 1 183 ? -22.062 33.969 9 1 96.62 183 ARG A C 1
ATOM 1361 O O . ARG A 1 183 ? -21.422 34.562 8.109 1 96.62 183 ARG A O 1
ATOM 1368 N N . ASP A 1 184 ? -21.781 34.062 10.289 1 96.56 184 ASP A N 1
ATOM 1369 C CA . ASP A 1 184 ? -20.625 34.844 10.719 1 96.56 184 ASP A CA 1
ATOM 1370 C C . ASP A 1 184 ? -19.328 34.188 10.25 1 96.56 184 ASP A C 1
ATOM 1372 O O . ASP A 1 184 ? -18.391 34.875 9.812 1 96.56 184 ASP A O 1
ATOM 1376 N N . ASP A 1 185 ? -19.266 32.844 10.406 1 95.81 185 ASP A N 1
ATOM 1377 C CA . ASP A 1 185 ? -18.109 32.094 9.93 1 95.81 185 ASP A CA 1
ATOM 1378 C C . ASP A 1 185 ? -17.906 32.312 8.43 1 95.81 185 ASP A C 1
ATOM 1380 O O . ASP A 1 185 ? -16.781 32.562 7.984 1 95.81 185 ASP A O 1
ATOM 1384 N N . VAL A 1 186 ? -18.953 32.188 7.652 1 97.56 186 VAL A N 1
ATOM 1385 C CA . VAL A 1 186 ? -18.875 32.312 6.199 1 97.56 186 VAL A CA 1
ATOM 1386 C C . VAL A 1 186 ? -18.453 33.75 5.828 1 97.56 186 VAL A C 1
ATOM 1388 O O . VAL A 1 186 ? -17.656 33.938 4.914 1 97.56 186 VAL A O 1
ATOM 1391 N N . ALA A 1 187 ? -19.047 34.75 6.547 1 97.62 187 ALA A N 1
ATOM 1392 C CA . ALA A 1 187 ? -18.703 36.125 6.266 1 97.62 187 ALA A CA 1
ATOM 1393 C C . ALA A 1 187 ? -17.203 36.375 6.465 1 97.62 187 ALA A C 1
ATOM 1395 O O . ALA A 1 187 ? -16.578 37.062 5.664 1 97.62 187 ALA A O 1
ATOM 1396 N N . HIS A 1 188 ? -16.719 35.875 7.551 1 97.19 188 HIS A N 1
ATOM 1397 C CA . HIS A 1 188 ? -15.297 35.969 7.875 1 97.19 188 HIS A CA 1
ATOM 1398 C C . HIS A 1 188 ? -14.43 35.375 6.773 1 97.19 188 HIS A C 1
ATOM 1400 O O . HIS A 1 188 ? -13.523 36.031 6.258 1 97.19 188 HIS A O 1
ATOM 1406 N N . VAL A 1 189 ? -14.711 34.156 6.316 1 98.12 189 VAL A N 1
ATOM 1407 C CA . VAL A 1 189 ? -13.945 33.406 5.316 1 98.12 189 VAL A CA 1
ATOM 1408 C C . VAL A 1 189 ? -14.07 34.094 3.957 1 98.12 189 VAL A C 1
ATOM 1410 O O . VAL A 1 189 ? -13.086 34.25 3.229 1 98.12 189 VAL A O 1
ATOM 1413 N N . ALA A 1 190 ? -15.289 34.531 3.629 1 98.19 190 ALA A N 1
ATOM 1414 C CA . ALA A 1 190 ? -15.555 35.156 2.342 1 98.19 190 ALA A CA 1
ATOM 1415 C C . ALA A 1 190 ? -14.742 36.438 2.188 1 98.19 190 ALA A C 1
ATOM 1417 O O . ALA A 1 190 ? -14.258 36.75 1.098 1 98.19 190 ALA A O 1
ATOM 1418 N N . ALA A 1 191 ? -14.625 37.188 3.256 1 98.38 191 ALA A N 1
ATOM 1419 C CA . ALA A 1 191 ? -13.852 38.438 3.227 1 98.38 191 ALA A CA 1
ATOM 1420 C C . ALA A 1 191 ? -12.383 38.156 2.939 1 98.38 191 ALA A C 1
ATOM 1422 O O . ALA A 1 191 ? -11.742 38.906 2.184 1 98.38 191 ALA A O 1
ATOM 1423 N N . ILE A 1 192 ? -11.898 37.156 3.555 1 98.44 192 ILE A N 1
ATOM 1424 C CA . ILE A 1 192 ? -10.5 36.781 3.359 1 98.44 192 ILE A CA 1
ATOM 1425 C C . ILE A 1 192 ? -10.289 36.312 1.922 1 98.44 192 ILE A C 1
ATOM 1427 O O . ILE A 1 192 ? -9.328 36.719 1.266 1 98.44 192 ILE A O 1
ATOM 1431 N N . LYS A 1 193 ? -11.18 35.406 1.385 1 98.56 193 LYS A N 1
ATOM 1432 C CA . LYS A 1 193 ? -11.086 34.969 0.005 1 98.56 193 LYS A CA 1
ATOM 1433 C C . LYS A 1 193 ? -11.133 36.125 -0.976 1 98.56 193 LYS A C 1
ATOM 1435 O O . LYS A 1 193 ? -10.367 36.156 -1.939 1 98.56 193 LYS A O 1
ATOM 1440 N N . ARG A 1 194 ? -12.055 37.031 -0.734 1 98.19 194 ARG A N 1
ATOM 1441 C CA . ARG A 1 194 ? -12.18 38.219 -1.597 1 98.19 194 ARG A CA 1
ATOM 1442 C C . ARG A 1 194 ? -10.883 39 -1.619 1 98.19 194 ARG A C 1
ATOM 1444 O O . ARG A 1 194 ? -10.469 39.5 -2.674 1 98.19 194 ARG A O 1
ATOM 1451 N N . ALA A 1 195 ? -10.305 39.188 -0.475 1 98.38 195 ALA A N 1
ATOM 1452 C CA . ALA A 1 195 ? -9.078 39.969 -0.358 1 98.38 195 ALA A CA 1
ATOM 1453 C C . ALA A 1 195 ? -7.922 39.312 -1.102 1 98.38 195 ALA A C 1
ATOM 1455 O O . ALA A 1 195 ? -7.105 40 -1.728 1 98.38 195 ALA A O 1
ATOM 1456 N N . LEU A 1 196 ? -7.793 38 -1.044 1 98 196 LEU A N 1
ATOM 1457 C CA . LEU A 1 196 ? -6.66 37.281 -1.608 1 98 196 LEU A CA 1
ATOM 1458 C C . LEU A 1 196 ? -6.879 37 -3.092 1 98 196 LEU A C 1
ATOM 1460 O O . LEU A 1 196 ? -5.918 36.938 -3.861 1 98 196 LEU A O 1
ATOM 1464 N N . GLY A 1 197 ? -8.141 36.875 -3.508 1 96.31 197 GLY A N 1
ATOM 1465 C CA . GLY A 1 197 ? -8.477 36.594 -4.898 1 96.31 197 GLY A CA 1
ATOM 1466 C C . GLY A 1 197 ? -7.852 35.344 -5.445 1 96.31 197 GLY A C 1
ATOM 1467 O O . GLY A 1 197 ? -7.879 34.281 -4.785 1 96.31 197 GLY A O 1
ATOM 1468 N N . GLU A 1 198 ? -7.363 35.406 -6.668 1 96.19 198 GLU A N 1
ATOM 1469 C CA . GLU A 1 198 ? -6.84 34.25 -7.375 1 96.19 198 GLU A CA 1
ATOM 1470 C C . GLU A 1 198 ? -5.387 33.969 -6.992 1 96.19 198 GLU A C 1
ATOM 1472 O O . GLU A 1 198 ? -4.816 32.938 -7.371 1 96.19 198 GLU A O 1
ATOM 1477 N N . ARG A 1 199 ? -4.867 34.781 -6.141 1 97.06 199 ARG A N 1
ATOM 1478 C CA . ARG A 1 199 ? -3.461 34.656 -5.766 1 97.06 199 ARG A CA 1
ATOM 1479 C C . ARG A 1 199 ? -3.256 33.5 -4.777 1 97.06 199 ARG A C 1
ATOM 1481 O O . ARG A 1 199 ? -2.133 33.031 -4.59 1 97.06 199 ARG A O 1
ATOM 1488 N N . ALA A 1 200 ? -4.312 33.125 -4.051 1 97.75 200 ALA A N 1
ATOM 1489 C CA . ALA A 1 200 ? -4.203 32.094 -3.041 1 97.75 200 ALA A CA 1
ATOM 1490 C C . ALA A 1 200 ? -5.434 31.188 -3.049 1 97.75 200 ALA A C 1
ATOM 1492 O O . ALA A 1 200 ? -6.527 31.625 -3.42 1 97.75 200 ALA A O 1
ATOM 1493 N N . ARG A 1 201 ? -5.242 29.938 -2.713 1 97.75 201 ARG A N 1
ATOM 1494 C CA . ARG A 1 201 ? -6.355 29.062 -2.387 1 97.75 201 ARG A CA 1
ATOM 1495 C C . ARG A 1 201 ? -6.785 29.234 -0.935 1 97.75 201 ARG A C 1
ATOM 1497 O O . ARG A 1 201 ? -5.945 29.438 -0.053 1 97.75 201 ARG A O 1
ATOM 1504 N N . VAL A 1 202 ? -8.055 29.141 -0.713 1 98.69 202 VAL A N 1
ATOM 1505 C CA . VAL A 1 202 ? -8.602 29.219 0.64 1 98.69 202 VAL A CA 1
ATOM 1506 C C . VAL A 1 202 ? -9.477 28.016 0.917 1 98.69 202 VAL A C 1
ATOM 1508 O O . VAL A 1 202 ? -10.406 27.719 0.162 1 98.69 202 VAL A O 1
ATOM 1511 N N . THR A 1 203 ? -9.148 27.281 1.932 1 98.56 203 THR A N 1
ATOM 1512 C CA . THR A 1 203 ? -9.906 26.125 2.383 1 98.56 203 THR A CA 1
ATOM 1513 C C . THR A 1 203 ? -10.422 26.328 3.805 1 98.56 203 THR A C 1
ATOM 1515 O O . THR A 1 203 ? -9.984 27.25 4.5 1 98.56 203 THR A O 1
ATOM 1518 N N . VAL A 1 204 ? -11.438 25.562 4.215 1 98 204 VAL A N 1
ATOM 1519 C CA . VAL A 1 204 ? -11.938 25.688 5.578 1 98 204 VAL A CA 1
ATOM 1520 C C . VAL A 1 204 ? -12 24.312 6.242 1 98 204 VAL A C 1
ATOM 1522 O O . VAL A 1 204 ? -12.109 23.297 5.559 1 98 204 VAL A O 1
ATOM 1525 N N . ASP A 1 205 ? -11.828 24.312 7.48 1 97.06 205 ASP A N 1
ATOM 1526 C CA . ASP A 1 205 ? -12.039 23.156 8.344 1 97.06 205 ASP A CA 1
ATOM 1527 C C . ASP A 1 205 ? -13.109 23.453 9.39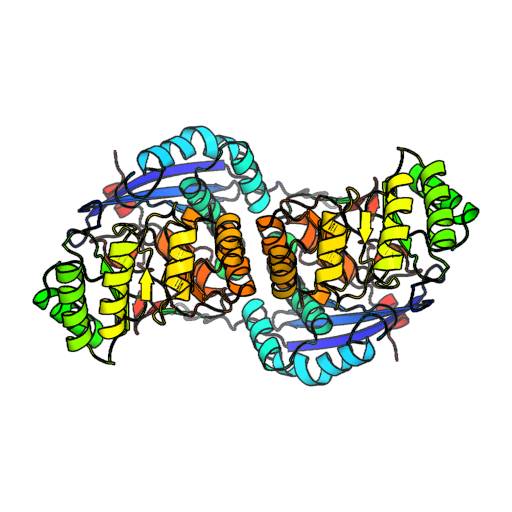8 1 97.06 205 ASP A C 1
ATOM 1529 O O . ASP A 1 205 ? -12.906 24.266 10.289 1 97.06 205 ASP A O 1
ATOM 1533 N N . VAL A 1 206 ? -14.18 22.688 9.266 1 95.88 206 VAL A N 1
ATOM 1534 C CA . VAL A 1 206 ? -15.336 22.906 10.133 1 95.88 206 VAL A CA 1
ATOM 1535 C C . VAL A 1 206 ? -15.219 22.047 11.391 1 95.88 206 VAL A C 1
ATOM 1537 O O . VAL A 1 206 ? -15.883 22.312 12.398 1 95.88 206 VAL A O 1
ATOM 1540 N N . ASN A 1 207 ? -14.398 21.062 11.336 1 92.94 207 ASN A N 1
ATOM 1541 C CA . ASN A 1 207 ? -14.125 20.172 12.469 1 92.94 207 ASN A CA 1
ATOM 1542 C C . ASN A 1 207 ? -15.414 19.609 13.055 1 92.94 207 ASN A C 1
ATOM 1544 O O . ASN A 1 207 ? -15.641 19.688 14.266 1 92.94 207 ASN A O 1
ATOM 1548 N N . GLN A 1 208 ? -16.297 19.188 12.227 1 94.5 208 GLN A N 1
ATOM 1549 C CA . GLN A 1 208 ? -17.484 18.422 12.578 1 94.5 208 GLN A CA 1
ATOM 1550 C C . GLN A 1 208 ? -18.547 19.312 13.211 1 94.5 208 GLN A C 1
ATOM 1552 O O . GLN A 1 208 ? -19.531 18.812 13.75 1 94.5 208 GLN A O 1
ATOM 1557 N N . ALA A 1 209 ? -18.469 20.562 13.203 1 94.06 209 ALA A N 1
ATOM 1558 C CA . ALA A 1 209 ? -19.234 21.422 14.094 1 94.06 209 ALA A CA 1
ATOM 1559 C C . ALA A 1 209 ? -20.672 21.578 13.602 1 94.06 209 ALA A C 1
ATOM 1561 O O . ALA A 1 209 ? -21.562 21.969 14.359 1 94.06 209 ALA A O 1
ATOM 1562 N N . TRP A 1 210 ? -20.984 21.328 12.328 1 96.81 210 TRP A N 1
ATOM 1563 C CA . TRP A 1 210 ? -22.312 21.609 11.773 1 96.81 210 TRP A CA 1
ATOM 1564 C C . TRP A 1 210 ? -23.156 20.344 11.703 1 96.81 210 TRP A C 1
ATOM 1566 O O . TRP A 1 210 ? -22.625 19.266 11.469 1 96.81 210 TRP A O 1
ATOM 1576 N N . ASN A 1 211 ? -24.438 20.5 12.008 1 94.38 211 ASN A N 1
ATOM 1577 C CA . ASN A 1 211 ? -25.344 19.453 11.523 1 94.38 211 ASN A CA 1
ATOM 1578 C C . ASN A 1 211 ? -25.578 19.578 10.023 1 94.38 211 ASN A C 1
ATOM 1580 O O . ASN A 1 211 ? -25.094 20.516 9.383 1 94.38 211 ASN A O 1
ATOM 1584 N N . GLU A 1 212 ? -26.234 18.641 9.43 1 95.5 212 GLU A N 1
ATOM 1585 C CA . GLU A 1 212 ? -26.344 18.578 7.973 1 95.5 212 GLU A CA 1
ATOM 1586 C C . GLU A 1 212 ? -27.078 19.797 7.426 1 95.5 212 GLU A C 1
ATOM 1588 O O . GLU A 1 212 ? -26.734 20.312 6.363 1 95.5 212 GLU A O 1
ATOM 1593 N N . ALA A 1 213 ? -28.141 20.266 8.117 1 94.12 213 ALA A N 1
ATOM 1594 C CA . ALA A 1 213 ? -28.891 21.422 7.664 1 94.12 213 ALA A CA 1
ATOM 1595 C C . ALA A 1 213 ? -28.016 22.672 7.656 1 94.12 213 ALA A C 1
ATOM 1597 O O . ALA A 1 213 ? -28.016 23.438 6.688 1 94.12 213 ALA A O 1
ATOM 1598 N N . ASP A 1 214 ? -27.312 22.891 8.711 1 96.19 214 ASP A N 1
ATOM 1599 C CA . ASP A 1 214 ? -26.359 24 8.789 1 96.19 214 ASP A CA 1
ATOM 1600 C C . ASP A 1 214 ? -25.281 23.859 7.727 1 96.19 214 ASP A C 1
ATOM 1602 O O . ASP A 1 214 ? -24.891 24.859 7.105 1 96.19 214 ASP A O 1
ATOM 1606 N N . ALA A 1 215 ? -24.812 22.641 7.582 1 98.12 215 ALA A N 1
ATOM 1607 C CA . ALA A 1 215 ? -23.75 22.375 6.617 1 98.12 215 ALA A CA 1
ATOM 1608 C C . ALA A 1 215 ? -24.203 22.719 5.199 1 98.12 215 ALA A C 1
ATOM 1610 O O . ALA A 1 215 ? -23.453 23.344 4.434 1 98.12 215 ALA A O 1
ATOM 1611 N N . ALA A 1 216 ? -25.406 22.312 4.859 1 97.38 216 ALA A N 1
ATOM 1612 C CA . ALA A 1 216 ? -25.906 22.594 3.525 1 97.38 216 ALA A CA 1
ATOM 1613 C C . ALA A 1 216 ? -25.938 24.094 3.26 1 97.38 216 ALA A C 1
ATOM 1615 O O . ALA A 1 216 ? -25.484 24.562 2.207 1 97.38 216 ALA A O 1
ATOM 1616 N N . THR A 1 217 ? -26.438 24.844 4.215 1 97.31 217 THR A N 1
ATOM 1617 C CA . THR A 1 217 ? -26.5 26.297 4.098 1 97.31 217 THR A CA 1
ATOM 1618 C C . THR A 1 217 ? -25.109 26.891 4.039 1 97.31 217 THR A C 1
ATOM 1620 O O . THR A 1 217 ? -24.812 27.719 3.166 1 97.31 217 THR A O 1
ATOM 1623 N N . GLY A 1 218 ? -24.281 26.5 4.941 1 98.44 218 GLY A N 1
ATOM 1624 C CA . GLY A 1 218 ? -22.922 27.016 5.008 1 98.44 218 GLY A CA 1
ATOM 1625 C C . GLY A 1 218 ? -22.109 26.719 3.768 1 98.44 218 GLY A C 1
ATOM 1626 O O . GLY A 1 218 ? -21.406 27.594 3.242 1 98.44 218 GLY A O 1
ATOM 1627 N N . ILE A 1 219 ? -22.172 25.469 3.252 1 98.69 219 ILE A N 1
ATOM 1628 C CA . ILE A 1 219 ? -21.391 25.047 2.09 1 98.69 219 ILE A CA 1
ATOM 1629 C C . ILE A 1 219 ? -21.844 25.828 0.856 1 98.69 219 ILE A C 1
ATOM 1631 O O . ILE A 1 219 ? -21.031 26.25 0.04 1 98.69 219 ILE A O 1
ATOM 1635 N N . ALA A 1 220 ? -23.188 25.969 0.719 1 98.25 220 ALA A N 1
ATOM 1636 C CA . ALA A 1 220 ? -23.688 26.766 -0.398 1 98.25 220 ALA A CA 1
ATOM 1637 C C . ALA A 1 220 ? -23.078 28.172 -0.399 1 98.25 220 ALA A C 1
ATOM 1639 O O . ALA A 1 220 ? -22.672 28.672 -1.448 1 98.25 220 ALA A O 1
ATOM 1640 N N . MET A 1 221 ? -23.016 28.797 0.733 1 98.56 221 MET A N 1
ATOM 1641 C CA . MET A 1 221 ? -22.484 30.141 0.859 1 98.56 221 MET A CA 1
ATOM 1642 C C . MET A 1 221 ? -20.969 30.156 0.621 1 98.56 221 MET A C 1
ATOM 1644 O O . MET A 1 221 ? -20.453 31.062 -0.03 1 98.56 221 MET A O 1
ATOM 1648 N N . LEU A 1 222 ? -20.266 29.203 1.153 1 98.75 222 LEU A N 1
ATOM 1649 C CA . LEU A 1 222 ? -18.812 29.094 0.978 1 98.75 222 LEU A CA 1
ATOM 1650 C C . LEU A 1 222 ? -18.469 28.859 -0.488 1 98.75 222 LEU A C 1
ATOM 1652 O O . LEU A 1 222 ? -17.516 29.453 -1 1 98.75 222 LEU A O 1
ATOM 1656 N N . GLU A 1 223 ? -19.188 27.922 -1.12 1 98.5 223 GLU A N 1
ATOM 1657 C CA . GLU A 1 223 ? -19 27.688 -2.547 1 98.5 223 GLU A CA 1
ATOM 1658 C C . GLU A 1 223 ? -19.188 28.969 -3.355 1 98.5 223 GLU A C 1
ATOM 1660 O O . GLU A 1 223 ? -18.391 29.266 -4.238 1 98.5 223 GLU A O 1
ATOM 1665 N N . ALA A 1 224 ? -20.266 29.719 -3.066 1 98.06 224 ALA A N 1
ATOM 1666 C CA . ALA A 1 224 ? -20.531 30.984 -3.75 1 98.06 224 ALA A CA 1
ATOM 1667 C C . ALA A 1 224 ? -19.391 31.969 -3.533 1 98.06 224 ALA A C 1
ATOM 1669 O O . ALA A 1 224 ? -19.094 32.781 -4.414 1 98.06 224 ALA A O 1
ATOM 1670 N N . ALA A 1 225 ? -18.75 31.906 -2.381 1 98.31 225 ALA A N 1
ATOM 1671 C CA . ALA A 1 225 ? -17.656 32.812 -2.029 1 98.31 225 ALA A CA 1
ATOM 1672 C C . ALA A 1 225 ? -16.344 32.375 -2.686 1 98.31 225 ALA A C 1
ATOM 1674 O O . ALA A 1 225 ? -15.336 33.062 -2.598 1 98.31 225 ALA A O 1
ATOM 1675 N N . GLY A 1 226 ? -16.297 31.203 -3.32 1 98.19 226 GLY A N 1
ATOM 1676 C CA . GLY A 1 226 ? -15.125 30.766 -4.059 1 98.19 226 GLY A CA 1
ATOM 1677 C C . GLY A 1 226 ? -14.156 29.953 -3.217 1 98.19 226 GLY A C 1
ATOM 1678 O O . GLY A 1 226 ? -12.977 29.859 -3.549 1 98.19 226 GLY A O 1
ATOM 1679 N N . ILE A 1 227 ? -14.586 29.375 -2.127 1 98.56 227 ILE A N 1
ATOM 1680 C CA . ILE A 1 227 ? -13.758 28.516 -1.274 1 98.56 227 ILE A CA 1
ATOM 1681 C C . ILE A 1 227 ? -13.398 27.234 -2.018 1 98.56 227 ILE A C 1
ATOM 1683 O O . ILE A 1 227 ? -14.234 26.672 -2.734 1 98.56 227 ILE A O 1
ATOM 1687 N N . ASP A 1 228 ? -12.227 26.734 -1.758 1 98.44 228 ASP A N 1
ATOM 1688 C CA . ASP A 1 228 ? -11.664 25.719 -2.639 1 98.44 228 ASP A CA 1
ATOM 1689 C C . ASP A 1 228 ? -11.914 24.312 -2.084 1 98.44 228 ASP A C 1
ATOM 1691 O O . ASP A 1 228 ? -11.906 23.344 -2.832 1 98.44 228 ASP A O 1
ATOM 1695 N N . LEU A 1 229 ? -12.086 24.156 -0.791 1 98.62 229 LEU A N 1
ATOM 1696 C CA . LEU A 1 229 ? -12.18 22.844 -0.142 1 98.62 229 LEU A CA 1
ATOM 1697 C C . LEU A 1 229 ? -12.812 22.969 1.242 1 98.62 229 LEU A C 1
ATOM 1699 O O . LEU A 1 229 ? -12.477 23.891 1.997 1 98.62 229 LEU A O 1
ATOM 1703 N N . ILE A 1 230 ? -13.734 22.109 1.583 1 98.75 230 ILE A N 1
ATOM 1704 C CA . ILE A 1 230 ? -14.406 22.109 2.879 1 98.75 230 ILE A CA 1
ATOM 1705 C C . ILE A 1 230 ? -14.094 20.797 3.609 1 98.75 230 ILE A C 1
ATOM 1707 O O . ILE A 1 230 ? -14.445 19.719 3.143 1 98.75 230 ILE A O 1
ATOM 1711 N N . GLU A 1 231 ? -13.484 20.953 4.762 1 98.56 231 GLU A N 1
ATOM 1712 C CA . GLU A 1 231 ? -13.023 19.797 5.527 1 98.56 231 GLU A CA 1
ATOM 1713 C C . GLU A 1 231 ? -13.992 19.469 6.664 1 98.56 231 GLU A C 1
ATOM 1715 O O . GLU A 1 231 ? -14.289 20.328 7.496 1 98.56 231 GLU A O 1
ATOM 1720 N N . GLN A 1 232 ? -14.492 18.219 6.621 1 98.19 232 GLN A N 1
ATOM 1721 C CA . GLN A 1 232 ? -15.281 17.562 7.652 1 98.19 232 GLN A CA 1
ATOM 1722 C C . GLN A 1 232 ? -16.359 18.484 8.203 1 98.19 232 GLN A C 1
ATOM 1724 O O . GLN A 1 232 ? -16.344 18.812 9.391 1 98.19 232 GLN A O 1
ATOM 1729 N N . PRO A 1 233 ? -17.344 18.797 7.438 1 98.12 233 PRO A N 1
ATOM 1730 C CA . PRO A 1 233 ? -18.375 19.734 7.887 1 98.12 233 PRO A CA 1
ATOM 1731 C C . PRO A 1 233 ? -19.234 19.172 9.016 1 98.12 233 PRO A C 1
ATOM 1733 O O . PRO A 1 233 ? -19.625 19.906 9.922 1 98.12 233 PRO A O 1
ATOM 1736 N N . THR A 1 234 ? -19.531 17.859 8.977 1 97.44 234 THR A N 1
ATOM 1737 C CA . THR A 1 234 ? -20.453 17.219 9.906 1 97.44 234 THR A CA 1
ATOM 1738 C C . THR A 1 234 ? -19.734 16.172 10.75 1 97.44 234 THR A C 1
ATOM 1740 O O . THR A 1 234 ? -18.594 15.812 10.453 1 97.44 234 THR A O 1
ATOM 1743 N N . PRO A 1 235 ? -20.359 15.719 11.844 1 95 235 PRO A N 1
ATOM 1744 C CA . PRO A 1 235 ? -19.719 14.719 12.703 1 95 235 PRO A CA 1
ATOM 1745 C C . PRO A 1 235 ? -19.281 13.469 11.945 1 95 235 PRO A C 1
ATOM 1747 O O . PRO A 1 235 ? -20 13.016 11.039 1 95 235 PRO A O 1
ATOM 1750 N N . ARG A 1 236 ? -18.156 12.898 12.352 1 93.94 236 ARG A N 1
ATOM 1751 C CA . ARG A 1 236 ? -17.516 11.797 11.648 1 93.94 236 ARG A CA 1
ATOM 1752 C C . ARG A 1 236 ? -18.422 10.57 11.594 1 93.94 236 ARG A C 1
ATOM 1754 O O . ARG A 1 236 ? -18.328 9.766 10.672 1 93.94 236 ARG A O 1
ATOM 1761 N N . GLU A 1 237 ? -19.344 10.492 12.547 1 90.75 237 GLU A N 1
ATOM 1762 C CA . GLU A 1 237 ? -20.25 9.344 12.586 1 90.75 237 GLU A CA 1
ATOM 1763 C C . GLU A 1 237 ? -21.312 9.438 11.5 1 90.75 237 GLU A C 1
ATOM 1765 O O . GLU A 1 237 ? -21.953 8.445 11.156 1 90.75 237 GLU A O 1
ATOM 1770 N N . GLN A 1 238 ? -21.594 10.609 11.07 1 93.19 238 GLN A N 1
ATOM 1771 C CA . GLN A 1 238 ? -22.641 10.852 10.086 1 93.19 238 GLN A CA 1
ATOM 1772 C C . GLN A 1 238 ? -22.094 10.727 8.664 1 93.19 238 GLN A C 1
ATOM 1774 O O . GLN A 1 238 ? -22.172 11.68 7.883 1 93.19 238 GLN A O 1
ATOM 1779 N N . ARG A 1 239 ? -21.672 9.547 8.25 1 95.94 239 ARG A N 1
ATOM 1780 C CA . ARG A 1 239 ? -21 9.297 6.977 1 95.94 239 ARG A CA 1
ATOM 1781 C C . ARG A 1 239 ? -21.953 9.531 5.809 1 95.94 239 ARG A C 1
ATOM 1783 O O . ARG A 1 239 ? -21.547 10.031 4.758 1 95.94 239 ARG A O 1
ATOM 1790 N N . MET A 1 240 ? -23.234 9.188 6.023 1 94.88 240 MET A N 1
ATOM 1791 C CA . MET A 1 240 ? -24.188 9.375 4.941 1 94.88 240 MET A CA 1
ATOM 1792 C C . MET A 1 240 ? -24.469 10.859 4.715 1 94.88 240 MET A C 1
ATOM 1794 O O . MET A 1 240 ? -24.75 11.273 3.59 1 94.88 240 MET A O 1
ATOM 1798 N N . ALA A 1 241 ? -24.375 11.672 5.773 1 95.69 241 ALA A N 1
ATOM 1799 C CA . ALA A 1 241 ? -24.469 13.117 5.598 1 95.69 241 ALA A CA 1
ATOM 1800 C C . ALA A 1 241 ? -23.344 13.648 4.723 1 95.69 241 ALA A C 1
ATOM 1802 O O . ALA A 1 241 ? -23.562 14.477 3.84 1 95.69 241 ALA A O 1
ATOM 1803 N N . LEU A 1 242 ? -22.172 13.148 4.918 1 97.38 242 LEU A N 1
ATOM 1804 C CA . LEU A 1 242 ? -21.031 13.523 4.082 1 97.38 242 LEU A CA 1
ATOM 1805 C C . LEU A 1 242 ? -21.281 13.156 2.625 1 97.38 242 LEU A C 1
ATOM 1807 O O . LEU A 1 242 ? -21 13.945 1.723 1 97.38 242 LEU A O 1
ATOM 1811 N N . ALA A 1 243 ? -21.797 11.953 2.422 1 97.19 243 ALA A N 1
ATOM 1812 C CA . ALA A 1 243 ? -22.078 11.484 1.066 1 97.19 243 ALA A CA 1
ATOM 1813 C C . ALA A 1 243 ? -23.078 12.406 0.362 1 97.19 243 ALA A C 1
ATOM 1815 O O . ALA A 1 243 ? -22.875 12.766 -0.8 1 97.19 243 ALA A O 1
ATOM 1816 N N . ARG A 1 244 ? -24.141 12.766 1.057 1 96.75 244 ARG A N 1
ATOM 1817 C CA . ARG A 1 244 ? -25.156 13.633 0.479 1 96.75 244 ARG A CA 1
ATOM 1818 C C . ARG A 1 244 ? -24.594 15.023 0.186 1 96.75 244 ARG A C 1
ATOM 1820 O O . ARG A 1 244 ? -24.906 15.617 -0.85 1 96.75 244 ARG A O 1
ATOM 1827 N N . LEU A 1 245 ? -23.766 15.555 1.054 1 98 245 LEU A N 1
ATOM 1828 C CA . LEU A 1 245 ? -23.172 16.875 0.854 1 98 245 LEU A CA 1
ATOM 1829 C C . LEU A 1 245 ? -22.172 16.844 -0.308 1 98 245 LEU A C 1
ATOM 1831 O O . LEU A 1 245 ? -22.156 17.781 -1.12 1 98 245 LEU A O 1
ATOM 1835 N N . ALA A 1 246 ? -21.391 15.773 -0.397 1 97.62 246 ALA A N 1
ATOM 1836 C CA . ALA A 1 246 ? -20.438 15.641 -1.495 1 97.62 246 ALA A CA 1
ATOM 1837 C C . ALA A 1 246 ? -21.156 15.547 -2.838 1 97.62 246 ALA A C 1
ATOM 1839 O O . ALA A 1 246 ? -20.672 16.078 -3.844 1 97.62 246 ALA A O 1
ATOM 1840 N N . ALA A 1 247 ? -22.281 14.922 -2.879 1 96.69 247 ALA A N 1
ATOM 1841 C CA . ALA A 1 247 ? -23.047 14.758 -4.105 1 96.69 247 ALA A CA 1
ATOM 1842 C C . ALA A 1 247 ? -23.75 16.062 -4.488 1 96.69 247 ALA A C 1
ATOM 1844 O O . ALA A 1 247 ? -23.984 16.312 -5.672 1 96.69 247 ALA A O 1
ATOM 1845 N N . ARG A 1 248 ? -24.031 16.875 -3.594 1 96.88 248 ARG A N 1
ATOM 1846 C CA . ARG A 1 248 ? -24.891 18.047 -3.779 1 96.88 248 ARG A CA 1
ATOM 1847 C C . ARG A 1 248 ? -24.078 19.234 -4.281 1 96.88 248 ARG A C 1
ATOM 1849 O O . ARG A 1 248 ? -24.594 20.047 -5.059 1 96.88 248 ARG A O 1
ATOM 1856 N N . PHE A 1 249 ? -22.844 19.391 -3.9 1 97.62 249 PHE A N 1
ATOM 1857 C CA . PHE A 1 249 ? -22.125 20.641 -4.141 1 97.62 249 PHE A CA 1
ATOM 1858 C C . PHE A 1 249 ? -20.922 20.391 -5.059 1 97.62 249 PHE A C 1
ATOM 1860 O O . PHE A 1 249 ? -20.469 19.266 -5.195 1 97.62 249 PHE A O 1
ATOM 1867 N N . VAL A 1 250 ? -20.5 21.438 -5.684 1 97.12 250 VAL A N 1
ATOM 1868 C CA . VAL A 1 250 ? -19.344 21.391 -6.582 1 97.12 250 VAL A CA 1
ATOM 1869 C C . VAL A 1 250 ? -18.062 21.5 -5.777 1 97.12 250 VAL A C 1
ATOM 1871 O O . VAL A 1 250 ? -17.078 20.828 -6.074 1 97.12 250 VAL A O 1
ATOM 1874 N N . VAL A 1 251 ? -18.031 22.391 -4.766 1 98.31 251 VAL A N 1
ATOM 1875 C CA . VAL A 1 251 ? -16.859 22.516 -3.91 1 98.31 251 VAL A CA 1
ATOM 1876 C C . VAL A 1 251 ? -16.547 21.172 -3.244 1 98.31 251 VAL A C 1
ATOM 1878 O O . VAL A 1 251 ? -17.453 20.516 -2.713 1 98.31 251 VAL A O 1
ATOM 1881 N N . PRO A 1 252 ? -15.32 20.688 -3.312 1 98.56 252 PRO A N 1
ATOM 1882 C CA . PRO A 1 252 ? -15.016 19.344 -2.783 1 98.56 252 PRO A CA 1
ATOM 1883 C C . PRO A 1 252 ? -15.148 19.266 -1.264 1 98.56 252 PRO A C 1
ATOM 1885 O O . PRO A 1 252 ? -14.789 20.219 -0.561 1 98.56 252 PRO A O 1
ATOM 1888 N N . ILE A 1 253 ? -15.688 18.172 -0.802 1 98.69 253 ILE A N 1
ATOM 1889 C CA . ILE A 1 253 ? -15.789 17.828 0.613 1 98.69 253 ILE A CA 1
ATOM 1890 C C . ILE A 1 253 ? -14.664 16.859 0.986 1 98.69 253 ILE A C 1
ATOM 1892 O O . ILE A 1 253 ? -14.508 15.82 0.354 1 98.69 253 ILE A O 1
ATOM 1896 N N . MET A 1 254 ? -13.898 17.219 1.99 1 98.75 254 MET A N 1
ATOM 1897 C CA . MET A 1 254 ? -12.797 16.391 2.473 1 98.75 254 MET A CA 1
ATOM 1898 C C . MET A 1 254 ? -13.172 15.703 3.783 1 98.75 254 MET A C 1
ATOM 1900 O O . MET A 1 254 ? -13.664 16.344 4.707 1 98.75 254 MET A O 1
ATOM 1904 N N . ALA A 1 255 ? -12.977 14.375 3.82 1 98.69 255 ALA A N 1
ATOM 1905 C CA . ALA A 1 255 ? -13.086 13.633 5.074 1 98.69 255 ALA A CA 1
ATOM 1906 C C . ALA A 1 255 ? -11.766 13.656 5.844 1 98.69 255 ALA A C 1
ATOM 1908 O O . ALA A 1 255 ? -10.703 13.359 5.281 1 98.69 255 ALA A O 1
ATOM 1909 N N . ASP A 1 256 ? -11.836 14.047 7.109 1 97.81 256 ASP A N 1
ATOM 1910 C CA . ASP A 1 256 ? -10.672 13.992 7.988 1 97.81 256 ASP A CA 1
ATOM 1911 C C . ASP A 1 256 ? -10.93 13.086 9.188 1 97.81 256 ASP A C 1
ATOM 1913 O O . ASP A 1 256 ? -10.594 11.906 9.164 1 97.81 256 ASP A O 1
ATOM 1917 N N . GLU A 1 257 ? -11.773 13.531 10.156 1 95.81 257 GLU A N 1
ATOM 1918 C CA . GLU A 1 257 ? -12.086 12.711 11.32 1 95.81 257 GLU A CA 1
ATOM 1919 C C . GLU A 1 257 ? -12.758 11.406 10.914 1 95.81 257 GLU A C 1
ATOM 1921 O O . GLU A 1 257 ? -12.594 10.383 11.586 1 95.81 257 GLU A O 1
ATOM 1926 N N . ALA A 1 258 ? -13.445 11.344 9.812 1 97.12 258 ALA A N 1
ATOM 1927 C CA . ALA A 1 258 ? -14.219 10.195 9.359 1 97.12 258 ALA A CA 1
ATOM 1928 C C . ALA A 1 258 ? -13.312 9.156 8.703 1 97.12 258 ALA A C 1
ATOM 1930 O O . ALA A 1 258 ? -13.734 8.016 8.484 1 97.12 258 ALA A O 1
ATOM 1931 N N . VAL A 1 259 ? -12.078 9.477 8.445 1 97.69 259 VAL A N 1
ATOM 1932 C CA . VAL A 1 259 ? -11.18 8.523 7.809 1 97.69 259 VAL A CA 1
ATOM 1933 C C . VAL A 1 259 ? -9.93 8.344 8.672 1 97.69 259 VAL A C 1
ATOM 1935 O O . VAL A 1 259 ? -9.094 9.242 8.758 1 97.69 259 VAL A O 1
ATOM 1938 N N . CYS A 1 260 ? -9.727 7.18 9.25 1 96.12 260 CYS A N 1
ATOM 1939 C CA . CYS A 1 260 ? -8.633 6.91 10.172 1 96.12 260 CYS A CA 1
ATOM 1940 C C . CYS A 1 260 ? -7.738 5.793 9.648 1 96.12 260 CYS A C 1
ATOM 1942 O O . CYS A 1 260 ? -6.715 5.469 10.258 1 96.12 260 CYS A O 1
ATOM 1944 N N . GLY A 1 261 ? -8.109 5.211 8.594 1 97.12 261 GLY A N 1
ATOM 1945 C CA . GLY A 1 261 ? -7.375 4.109 7.996 1 97.12 261 GLY A CA 1
ATOM 1946 C C . GLY A 1 261 ? -8.055 3.535 6.766 1 97.12 261 GLY A C 1
ATOM 1947 O O . GLY A 1 261 ? -9.023 4.105 6.266 1 97.12 261 GLY A O 1
ATOM 1948 N N . PRO A 1 262 ? -7.527 2.4 6.258 1 97.62 262 PRO A N 1
ATOM 1949 C CA . PRO A 1 262 ? -8.008 1.864 4.984 1 97.62 262 PRO A CA 1
ATOM 1950 C C . PRO A 1 262 ? -9.469 1.413 5.047 1 97.62 262 PRO A C 1
ATOM 1952 O O . PRO A 1 262 ? -10.203 1.548 4.062 1 97.62 262 PRO A O 1
ATOM 1955 N N . GLU A 1 263 ? -9.945 0.873 6.152 1 96.81 263 GLU A N 1
ATOM 1956 C CA . GLU A 1 263 ? -11.32 0.398 6.262 1 96.81 263 GLU A CA 1
ATOM 1957 C C . GLU A 1 263 ? -12.305 1.559 6.207 1 96.81 263 GLU A C 1
ATOM 1959 O O . GLU A 1 263 ? -13.352 1.461 5.559 1 96.81 263 GLU A O 1
ATOM 1964 N N . ASP A 1 264 ? -11.984 2.678 6.965 1 97.75 264 ASP A N 1
ATOM 1965 C CA . ASP A 1 264 ? -12.82 3.871 6.859 1 97.75 264 ASP A CA 1
ATOM 1966 C C . ASP A 1 264 ? -12.844 4.402 5.426 1 97.75 264 ASP A C 1
ATOM 1968 O O . ASP A 1 264 ? -13.898 4.789 4.922 1 97.75 264 ASP A O 1
ATOM 1972 N N . ALA A 1 265 ? -11.648 4.445 4.832 1 98.44 265 ALA A N 1
ATOM 1973 C CA . ALA A 1 265 ? -11.547 4.902 3.447 1 98.44 265 ALA A CA 1
ATOM 1974 C C . ALA A 1 265 ? -12.438 4.07 2.529 1 98.44 265 ALA A C 1
ATOM 1976 O O . ALA A 1 265 ? -13.133 4.617 1.672 1 98.44 265 ALA A O 1
ATOM 1977 N N . MET A 1 266 ? -12.422 2.736 2.658 1 97.62 266 MET A N 1
ATOM 1978 C CA . MET A 1 266 ? -13.219 1.83 1.838 1 97.62 266 MET A CA 1
ATOM 1979 C C . MET A 1 266 ? -14.711 2.1 2.02 1 97.62 266 MET A C 1
ATOM 1981 O O . MET A 1 266 ? -15.461 2.172 1.042 1 97.62 266 MET A O 1
ATOM 1985 N N . GLU A 1 267 ? -15.141 2.271 3.279 1 96.5 267 GLU A N 1
ATOM 1986 C CA . GLU A 1 267 ? -16.547 2.545 3.545 1 96.5 267 GLU A CA 1
ATOM 1987 C C . GLU A 1 267 ? -16.984 3.859 2.904 1 96.5 267 GLU A C 1
ATOM 1989 O O . GLU A 1 267 ? -18.047 3.924 2.268 1 96.5 267 GLU A O 1
ATOM 1994 N N . LEU A 1 268 ? -16.172 4.879 3.078 1 97.81 268 LEU A N 1
ATOM 1995 C CA . LEU A 1 268 ? -16.5 6.176 2.494 1 97.81 268 LEU A CA 1
ATOM 1996 C C . LEU A 1 268 ? -16.484 6.102 0.97 1 97.81 268 LEU A C 1
ATOM 1998 O O . LEU A 1 268 ? -17.312 6.719 0.307 1 97.81 268 LEU A O 1
ATOM 2002 N N . ALA A 1 269 ? -15.516 5.387 0.427 1 96.88 269 ALA A N 1
ATOM 2003 C CA . ALA A 1 269 ? -15.438 5.227 -1.022 1 96.88 269 ALA A CA 1
ATOM 2004 C C . ALA A 1 269 ? -16.688 4.547 -1.567 1 96.88 269 ALA A C 1
ATOM 2006 O O . ALA A 1 269 ? -17.203 4.926 -2.625 1 96.88 269 ALA A O 1
ATOM 2007 N N . ARG A 1 270 ? -17.219 3.553 -0.91 1 94.25 270 ARG A N 1
ATOM 2008 C CA . ARG A 1 270 ? -18.375 2.773 -1.342 1 94.25 270 ARG A CA 1
ATOM 2009 C C . ARG A 1 270 ? -19.609 3.654 -1.459 1 94.25 270 ARG A C 1
ATOM 2011 O O . ARG A 1 270 ? -20.438 3.455 -2.35 1 94.25 270 ARG A O 1
ATOM 2018 N N . ILE A 1 271 ? -19.719 4.715 -0.624 1 95.06 271 ILE A N 1
ATOM 2019 C CA . ILE A 1 271 ? -20.969 5.473 -0.564 1 95.06 271 ILE A CA 1
ATOM 2020 C C . ILE A 1 271 ? -20.766 6.848 -1.195 1 95.06 271 ILE A C 1
ATOM 2022 O O . ILE A 1 271 ? -21.656 7.691 -1.172 1 95.06 271 ILE A O 1
ATOM 2026 N N . GLY A 1 272 ? -19.516 7.102 -1.736 1 95.5 272 GLY A N 1
ATOM 2027 C CA . GLY A 1 272 ? -19.219 8.438 -2.236 1 95.5 272 GLY A CA 1
ATOM 2028 C C . GLY A 1 272 ? -19.188 9.484 -1.145 1 95.5 272 GLY A C 1
ATOM 2029 O O . GLY A 1 272 ? -19.703 10.594 -1.322 1 95.5 272 GLY A O 1
ATOM 2030 N N . GLY A 1 273 ? -18.594 9.148 -0.042 1 95.75 273 GLY A N 1
ATOM 2031 C CA . GLY A 1 273 ? -18.688 9.914 1.189 1 95.75 273 GLY A CA 1
ATOM 2032 C C . GLY A 1 273 ? -17.75 11.102 1.238 1 95.75 273 GLY A C 1
ATOM 2033 O O . GLY A 1 273 ? -17.812 11.906 2.172 1 95.75 273 GLY A O 1
ATOM 2034 N N . ALA A 1 274 ? -16.859 11.258 0.188 1 97.62 274 ALA A N 1
ATOM 2035 C CA . ALA A 1 274 ? -15.906 12.367 0.171 1 97.62 274 ALA A CA 1
ATOM 2036 C C . ALA A 1 274 ? -15.266 12.523 -1.207 1 97.62 274 ALA A C 1
ATOM 2038 O O . ALA A 1 274 ? -15.164 11.555 -1.962 1 97.62 274 ALA A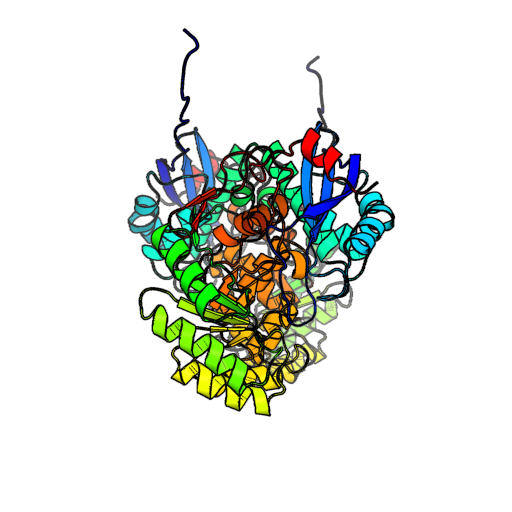 O 1
ATOM 2039 N N . ASP A 1 275 ? -14.844 13.727 -1.467 1 98 275 ASP A N 1
ATOM 2040 C CA . ASP A 1 275 ? -14.086 14.023 -2.678 1 98 275 ASP A CA 1
ATOM 2041 C C . ASP A 1 275 ? -12.578 13.938 -2.418 1 98 275 ASP A C 1
ATOM 2043 O O . ASP A 1 275 ? -11.797 13.75 -3.35 1 98 275 ASP A O 1
ATOM 2047 N N . VAL A 1 276 ? -12.188 14.133 -1.183 1 98.69 276 VAL A N 1
ATOM 2048 C CA . VAL A 1 276 ? -10.789 14.18 -0.764 1 98.69 276 VAL A CA 1
ATOM 2049 C C . VAL A 1 276 ? -10.617 13.461 0.571 1 98.69 276 VAL A C 1
ATOM 2051 O O . VAL A 1 276 ? -11.477 13.562 1.45 1 98.69 276 VAL A O 1
ATOM 2054 N N . PHE A 1 277 ? -9.578 12.641 0.744 1 98.81 277 PHE A N 1
ATOM 2055 C CA . PHE A 1 277 ? -9.203 12.062 2.029 1 98.81 277 PHE A CA 1
ATOM 2056 C C . PHE A 1 277 ? -8.031 12.812 2.643 1 98.81 277 PHE A C 1
ATOM 2058 O O . PHE A 1 277 ? -7.02 13.047 1.975 1 98.81 277 PHE A O 1
ATOM 2065 N N . ALA A 1 278 ? -8.164 13.234 3.877 1 98.81 278 ALA A N 1
ATOM 2066 C CA . ALA A 1 278 ? -7.016 13.695 4.656 1 98.81 278 ALA A CA 1
ATOM 2067 C C . ALA A 1 278 ? -6.223 12.523 5.215 1 98.81 278 ALA A C 1
ATOM 2069 O O . ALA A 1 278 ? -6.703 11.797 6.09 1 98.81 278 ALA A O 1
ATOM 2070 N N . LEU A 1 279 ? -5.023 12.367 4.727 1 98.81 279 LEU A N 1
ATOM 2071 C CA . LEU A 1 279 ? -4.152 11.289 5.184 1 98.81 279 LEU A CA 1
ATOM 2072 C C . LEU A 1 279 ? -3.328 11.727 6.391 1 98.81 279 LEU A C 1
ATOM 2074 O O . LEU A 1 279 ? -2.781 12.836 6.402 1 98.81 279 LEU A O 1
ATOM 2078 N N . LYS A 1 280 ? -3.283 10.969 7.406 1 98.62 280 LYS A N 1
ATOM 2079 C CA . LYS A 1 280 ? -2.43 11.188 8.57 1 98.62 280 LYS A CA 1
ATOM 2080 C C . LYS A 1 280 ? -1.792 9.883 9.039 1 98.62 280 LYS A C 1
ATOM 2082 O O . LYS A 1 280 ? -2.488 8.891 9.273 1 98.62 280 LYS A O 1
ATOM 2087 N N . ILE A 1 281 ? -0.472 9.852 9.219 1 98.69 281 ILE A N 1
ATOM 2088 C CA . ILE A 1 281 ? 0.208 8.602 9.555 1 98.69 281 ILE A CA 1
ATOM 2089 C C . ILE A 1 281 ? -0.198 8.164 10.961 1 98.69 281 ILE A C 1
ATOM 2091 O O . ILE A 1 281 ? -0.346 6.965 11.227 1 98.69 281 ILE A O 1
ATOM 2095 N N . ALA A 1 282 ? -0.481 9.078 11.883 1 98.19 282 ALA A N 1
ATOM 2096 C CA . ALA A 1 282 ? -0.861 8.734 13.25 1 98.19 282 ALA A CA 1
ATOM 2097 C C . ALA A 1 282 ? -2.223 8.047 13.289 1 98.19 282 ALA A C 1
ATOM 2099 O O . ALA A 1 282 ? -2.383 7.008 13.93 1 98.19 282 ALA A O 1
ATOM 2100 N N . LYS A 1 283 ? -3.225 8.594 12.562 1 97.19 283 LYS A N 1
ATOM 2101 C CA . LYS A 1 283 ? -4.559 8.008 12.539 1 97.19 283 LYS A CA 1
ATOM 2102 C C . LYS A 1 283 ? -4.531 6.613 11.922 1 97.19 283 LYS A C 1
ATOM 2104 O O . LYS A 1 283 ? -5.289 5.73 12.336 1 97.19 283 LYS A O 1
ATOM 2109 N N . ALA A 1 284 ? -3.631 6.461 10.961 1 97.81 284 ALA A N 1
ATOM 2110 C CA . ALA A 1 284 ? -3.582 5.203 10.219 1 97.81 284 ALA A CA 1
ATOM 2111 C C . ALA A 1 284 ? -2.732 4.168 10.945 1 97.81 284 ALA A C 1
ATOM 2113 O O . ALA A 1 284 ? -2.611 3.027 10.492 1 97.81 284 ALA A O 1
ATOM 2114 N N . GLY A 1 285 ? -2.088 4.551 12.07 1 97.69 285 GLY A N 1
ATOM 2115 C CA . GLY A 1 285 ? -1.281 3.631 12.859 1 97.69 285 GLY A CA 1
ATOM 2116 C C . GLY A 1 285 ? 0.139 3.494 12.344 1 97.69 285 GLY A C 1
ATOM 2117 O O . GLY A 1 285 ? 0.868 2.588 12.75 1 97.69 285 GLY A O 1
ATOM 2118 N N . GLY A 1 286 ? 0.536 4.363 11.367 1 98.62 286 GLY A N 1
ATOM 2119 C CA . GLY A 1 286 ? 1.868 4.32 10.789 1 98.62 286 GLY A CA 1
ATOM 2120 C C . GLY A 1 286 ? 1.886 4.676 9.312 1 98.62 286 GLY A C 1
ATOM 2121 O O . GLY A 1 286 ? 0.832 4.859 8.695 1 98.62 286 GLY A O 1
ATOM 2122 N N . ILE A 1 287 ? 3.092 4.793 8.797 1 98.88 287 ILE A N 1
ATOM 2123 C CA . ILE A 1 287 ? 3.309 5.176 7.402 1 98.88 287 ILE A CA 1
ATOM 2124 C C . ILE A 1 287 ? 2.719 4.113 6.48 1 98.88 287 ILE A C 1
ATOM 2126 O O . ILE A 1 287 ? 2.076 4.438 5.48 1 98.88 287 ILE A O 1
ATOM 2130 N N . PHE A 1 288 ? 2.873 2.812 6.789 1 98.69 288 PHE A N 1
ATOM 2131 C CA . PHE A 1 288 ? 2.35 1.758 5.926 1 98.69 288 PHE A CA 1
ATOM 2132 C C . PHE A 1 288 ? 0.825 1.77 5.926 1 98.69 288 PHE A C 1
ATOM 2134 O O . PHE A 1 288 ? 0.199 1.557 4.883 1 98.69 288 PHE A O 1
ATOM 2141 N N . GLY A 1 289 ? 0.198 1.965 7.137 1 98.62 289 GLY A N 1
ATOM 2142 C CA . GLY A 1 289 ? -1.246 2.129 7.168 1 98.62 289 GLY A CA 1
ATOM 2143 C C . GLY A 1 289 ? -1.732 3.305 6.34 1 98.62 289 GLY A C 1
ATOM 2144 O O . GLY A 1 289 ? -2.758 3.211 5.664 1 98.62 289 GLY A O 1
ATOM 2145 N N . MET A 1 290 ? -1.02 4.391 6.426 1 98.81 290 MET A N 1
ATOM 2146 C CA . MET A 1 290 ? -1.347 5.574 5.637 1 98.81 290 MET A CA 1
ATOM 2147 C C . MET A 1 290 ? -1.253 5.273 4.145 1 98.81 290 MET A C 1
ATOM 2149 O O . MET A 1 290 ? -2.129 5.668 3.371 1 98.81 290 MET A O 1
ATOM 2153 N N . LEU A 1 291 ? -0.175 4.551 3.711 1 98.75 291 LEU A N 1
ATOM 2154 C CA . LEU A 1 291 ? -0.016 4.191 2.305 1 98.75 291 LEU A CA 1
ATOM 2155 C C . LEU A 1 291 ? -1.155 3.289 1.844 1 98.75 291 LEU A C 1
ATOM 2157 O O . LEU A 1 291 ? -1.638 3.418 0.716 1 98.75 291 LEU A O 1
ATOM 2161 N N . ARG A 1 292 ? -1.602 2.326 2.682 1 98.56 292 ARG A N 1
ATOM 2162 C CA . ARG A 1 292 ? -2.756 1.49 2.369 1 98.56 292 ARG A CA 1
ATOM 2163 C C . ARG A 1 292 ? -4.02 2.332 2.221 1 98.56 292 ARG A C 1
ATOM 2165 O O . ARG A 1 292 ? -4.836 2.086 1.332 1 98.56 292 ARG A O 1
ATOM 2172 N N . THR A 1 293 ? -4.207 3.324 3.119 1 98.69 293 THR A N 1
ATOM 2173 C CA . THR A 1 293 ? -5.344 4.23 3.029 1 98.69 293 THR A CA 1
ATOM 2174 C C . THR A 1 293 ? -5.32 5 1.711 1 98.69 293 THR A C 1
ATOM 2176 O O . THR A 1 293 ? -6.344 5.117 1.035 1 98.69 293 THR A O 1
ATOM 2179 N N . ALA A 1 294 ? -4.137 5.496 1.353 1 98.81 294 ALA A N 1
ATOM 2180 C CA . ALA A 1 294 ? -3.947 6.223 0.1 1 98.81 294 ALA A CA 1
ATOM 2181 C C . ALA A 1 294 ? -4.301 5.348 -1.1 1 98.81 294 ALA A C 1
ATOM 2183 O O . ALA A 1 294 ? -4.902 5.82 -2.066 1 98.81 294 ALA A O 1
ATOM 2184 N N . ALA A 1 295 ? -3.908 4.066 -1.038 1 98.38 295 ALA A N 1
ATOM 2185 C CA . ALA A 1 295 ? -4.195 3.137 -2.127 1 98.38 295 ALA A CA 1
ATOM 2186 C C . ALA A 1 295 ? -5.695 3.004 -2.355 1 98.38 295 ALA A C 1
ATOM 2188 O O . ALA A 1 295 ? -6.16 3 -3.498 1 98.38 295 ALA A O 1
ATOM 2189 N N . VAL A 1 296 ? -6.484 2.91 -1.289 1 98.38 296 VAL A N 1
ATOM 2190 C CA . VAL A 1 296 ? -7.938 2.811 -1.378 1 98.38 296 VAL A CA 1
ATOM 2191 C C . VAL A 1 296 ? -8.508 4.082 -2.002 1 98.38 296 VAL A C 1
ATOM 2193 O O . VAL A 1 296 ? -9.305 4.02 -2.939 1 98.38 296 VAL A O 1
ATOM 2196 N N . GLY A 1 297 ? -8.062 5.246 -1.479 1 98.25 297 GLY A N 1
ATOM 2197 C CA . GLY A 1 297 ? -8.547 6.504 -2.025 1 98.25 297 GLY A CA 1
ATOM 2198 C C . GLY A 1 297 ? -8.242 6.668 -3.502 1 98.25 297 GLY A C 1
ATOM 2199 O O . GLY A 1 297 ? -9.141 6.973 -4.293 1 98.25 297 GLY A O 1
ATOM 2200 N N . ASP A 1 298 ? -7.023 6.391 -3.869 1 96.81 298 ASP A N 1
ATOM 2201 C CA . ASP A 1 298 ? -6.586 6.523 -5.254 1 96.81 298 ASP A CA 1
ATOM 2202 C C . ASP A 1 298 ? -7.383 5.598 -6.172 1 96.81 298 ASP A C 1
ATOM 2204 O O . ASP A 1 298 ? -7.84 6.012 -7.238 1 96.81 298 ASP A O 1
ATOM 2208 N N . ALA A 1 299 ? -7.531 4.367 -5.754 1 96.81 299 ALA A N 1
ATOM 2209 C CA . ALA A 1 299 ? -8.258 3.375 -6.543 1 96.81 299 ALA A CA 1
ATOM 2210 C C . ALA A 1 299 ? -9.719 3.783 -6.727 1 96.81 299 ALA A C 1
ATOM 2212 O O . ALA A 1 299 ? -10.344 3.43 -7.727 1 96.81 299 ALA A O 1
ATOM 2213 N N . ALA A 1 300 ? -10.266 4.531 -5.828 1 96.81 300 ALA A N 1
ATOM 2214 C CA . ALA A 1 300 ? -11.664 4.949 -5.855 1 96.81 300 ALA A CA 1
ATOM 2215 C C . ALA A 1 300 ? -11.828 6.266 -6.602 1 96.81 300 ALA A C 1
ATOM 2217 O O . ALA A 1 300 ? -12.945 6.762 -6.762 1 96.81 300 ALA A O 1
ATOM 2218 N N . GLY A 1 301 ? -10.695 6.871 -7.066 1 96.38 301 GLY A N 1
ATOM 2219 C CA . GLY A 1 301 ? -10.766 8.164 -7.723 1 96.38 301 GLY A CA 1
ATOM 2220 C C . GLY A 1 301 ? -10.945 9.32 -6.754 1 96.38 301 GLY A C 1
ATOM 2221 O O . GLY A 1 301 ? -11.383 10.406 -7.141 1 96.38 301 GLY A O 1
ATOM 2222 N N . ILE A 1 302 ? -10.688 9.102 -5.5 1 98 302 ILE A N 1
ATOM 2223 C CA . ILE A 1 302 ? -10.766 10.125 -4.469 1 98 302 ILE A CA 1
ATOM 2224 C C . ILE A 1 302 ? -9.414 10.82 -4.32 1 98 302 ILE A C 1
ATOM 2226 O O . ILE A 1 302 ? -8.383 10.156 -4.223 1 98 302 ILE A O 1
ATOM 2230 N N . ALA A 1 303 ? -9.383 12.141 -4.34 1 98.38 303 ALA A N 1
ATOM 2231 C CA . ALA A 1 303 ? -8.133 12.891 -4.246 1 98.38 303 ALA A CA 1
ATOM 2232 C C . ALA A 1 303 ? -7.527 12.773 -2.852 1 98.38 303 ALA A C 1
ATOM 2234 O O . ALA A 1 303 ? -8.211 12.383 -1.901 1 98.38 303 ALA A O 1
ATOM 2235 N N . LEU A 1 304 ? -6.25 13.039 -2.791 1 98.69 304 LEU A N 1
ATOM 2236 C CA . LEU A 1 304 ? -5.535 12.852 -1.535 1 98.69 304 LEU A CA 1
ATOM 2237 C C . LEU A 1 304 ? -4.957 14.172 -1.038 1 98.69 304 LEU A C 1
ATOM 2239 O O . LEU A 1 304 ? -4.59 15.031 -1.84 1 98.69 304 LEU A O 1
ATOM 2243 N N . TYR A 1 305 ? -4.996 14.344 0.277 1 98.75 305 TYR A N 1
ATOM 2244 C CA . TYR A 1 305 ? -4.504 15.477 1.062 1 98.75 305 TYR A CA 1
ATOM 2245 C C . TYR A 1 305 ? -3.627 14.992 2.213 1 98.75 305 TYR A C 1
ATOM 2247 O O . TYR A 1 305 ? -4.008 14.086 2.955 1 98.75 305 TYR A O 1
ATOM 2255 N N . GLY A 1 306 ? -2.35 15.516 2.27 1 98.81 306 GLY A N 1
ATOM 2256 C CA . GLY A 1 306 ? -1.503 15.195 3.404 1 98.81 306 GLY A CA 1
ATOM 2257 C C . GLY A 1 306 ? -1.818 16.016 4.641 1 98.81 306 GLY A C 1
ATOM 2258 O O . GLY A 1 306 ? -1.466 17.188 4.715 1 98.81 306 GLY A O 1
ATOM 2259 N N . GLY A 1 307 ? -2.402 15.414 5.633 1 98.12 307 GLY A N 1
ATOM 2260 C CA . GLY A 1 307 ? -2.826 16.125 6.832 1 98.12 307 GLY A CA 1
ATOM 2261 C C . GLY A 1 307 ? -1.791 16.094 7.941 1 98.12 307 GLY A C 1
ATOM 2262 O O . GLY A 1 307 ? -0.697 15.547 7.758 1 98.12 307 GLY A O 1
ATOM 2263 N N . THR A 1 308 ? -2.109 16.766 9.062 1 95.5 308 THR A N 1
ATOM 2264 C CA . THR A 1 308 ? -1.22 16.891 10.219 1 95.5 308 THR A CA 1
ATOM 2265 C C . THR A 1 308 ? -1.997 16.719 11.516 1 95.5 308 THR A C 1
ATOM 2267 O O . THR A 1 308 ? -3.207 16.953 11.562 1 95.5 308 THR A O 1
ATOM 2270 N N . MET A 1 309 ? -1.335 16.219 12.484 1 95.06 309 MET A N 1
ATOM 2271 C CA . MET A 1 309 ? -1.79 16.281 13.867 1 95.06 309 MET A CA 1
ATOM 2272 C C . MET A 1 309 ? -1.068 17.406 14.617 1 95.06 309 MET A C 1
ATOM 2274 O O . MET A 1 309 ? -0.953 17.359 15.844 1 95.06 309 MET A O 1
ATOM 2278 N N . LEU A 1 310 ? -0.507 18.359 13.844 1 95.12 310 LEU A N 1
ATOM 2279 C CA . LEU A 1 310 ? 0.305 19.438 14.383 1 95.12 310 LEU A CA 1
ATOM 2280 C C . LEU A 1 310 ? 1.557 18.906 15.062 1 95.12 310 LEU A C 1
ATOM 2282 O O . LEU A 1 310 ? 1.906 19.328 16.156 1 95.12 310 LEU A O 1
ATOM 2286 N N . GLU A 1 311 ? 2.084 17.906 14.391 1 97.56 311 GLU A N 1
ATOM 2287 C CA . GLU A 1 311 ? 3.314 17.297 14.883 1 97.56 311 GLU A CA 1
ATOM 2288 C C . GLU A 1 311 ? 4.465 18.312 14.891 1 97.56 311 GLU A C 1
ATOM 2290 O O . GLU A 1 311 ? 4.461 19.266 14.117 1 97.56 311 GLU A O 1
ATOM 2295 N N . GLY A 1 312 ? 5.453 18.078 15.758 1 98.25 312 GLY A N 1
ATOM 2296 C CA . GLY A 1 312 ? 6.742 18.734 15.633 1 98.25 312 GLY A CA 1
ATOM 2297 C C . GLY A 1 312 ? 7.535 18.266 14.43 1 98.25 312 GLY A C 1
ATOM 2298 O O . GLY A 1 312 ? 6.973 17.688 13.492 1 98.25 312 GLY A O 1
ATOM 2299 N N . SER A 1 313 ? 8.836 18.531 14.469 1 98.75 313 SER A N 1
ATOM 2300 C CA . SER A 1 313 ? 9.703 18.266 13.32 1 98.75 313 SER A CA 1
ATOM 2301 C C . SER A 1 313 ? 9.805 16.781 13.023 1 98.75 313 SER A C 1
ATOM 2303 O O . SER A 1 313 ? 9.75 16.375 11.859 1 98.75 313 SER A O 1
ATOM 2305 N N . VAL A 1 314 ? 9.891 15.922 14.031 1 98.88 314 VAL A N 1
ATOM 2306 C CA . VAL A 1 314 ? 10.086 14.492 13.836 1 98.88 314 VAL A CA 1
ATOM 2307 C C . VAL A 1 314 ? 8.859 13.891 13.156 1 98.88 314 VAL A C 1
ATOM 2309 O O . VAL A 1 314 ? 8.977 13.203 12.141 1 98.88 314 VAL A O 1
ATOM 2312 N N . GLY A 1 315 ? 7.695 14.172 13.695 1 98.81 315 GLY A N 1
ATOM 2313 C CA . GLY A 1 315 ? 6.465 13.648 13.117 1 98.81 315 GLY A CA 1
ATOM 2314 C C . GLY A 1 315 ? 6.164 14.219 11.742 1 98.81 315 GLY A C 1
ATOM 2315 O O . GLY A 1 315 ? 5.695 13.492 10.859 1 98.81 315 GLY A O 1
ATOM 2316 N N . THR A 1 316 ? 6.422 15.492 11.531 1 98.88 316 THR A N 1
ATOM 2317 C CA . THR A 1 316 ? 6.184 16.156 10.258 1 98.88 316 THR A CA 1
ATOM 2318 C C . THR A 1 316 ? 7.043 15.539 9.156 1 98.88 316 THR A C 1
ATOM 2320 O O . THR A 1 316 ? 6.551 15.242 8.07 1 98.88 316 THR A O 1
ATOM 2323 N N . ILE A 1 317 ? 8.305 15.312 9.461 1 98.88 317 ILE A N 1
ATOM 2324 C CA . ILE A 1 317 ? 9.219 14.773 8.453 1 98.88 317 ILE A CA 1
ATOM 2325 C C . ILE A 1 317 ? 8.898 13.305 8.195 1 98.88 317 ILE A C 1
ATOM 2327 O O . ILE A 1 317 ? 9 12.828 7.066 1 98.88 317 ILE A O 1
ATOM 2331 N N . ALA A 1 318 ? 8.5 12.562 9.258 1 98.88 318 ALA A N 1
ATOM 2332 C CA . ALA A 1 318 ? 8.047 11.195 9.039 1 98.88 318 ALA A CA 1
ATOM 2333 C C . ALA A 1 318 ? 6.891 11.148 8.047 1 98.88 318 ALA A C 1
ATOM 2335 O O . ALA A 1 318 ? 6.91 10.359 7.098 1 98.88 318 ALA A O 1
ATOM 2336 N N . ALA A 1 319 ? 5.914 12.016 8.25 1 98.88 319 ALA A N 1
ATOM 2337 C CA . ALA A 1 319 ? 4.777 12.094 7.336 1 98.88 319 ALA A CA 1
ATOM 2338 C C . ALA A 1 319 ? 5.227 12.477 5.93 1 98.88 319 ALA A C 1
ATOM 2340 O O . ALA A 1 319 ? 4.758 11.898 4.941 1 98.88 319 ALA A O 1
ATOM 2341 N N . ALA A 1 320 ? 6.141 13.406 5.836 1 98.88 320 ALA A N 1
ATOM 2342 C CA . ALA A 1 320 ? 6.637 13.883 4.547 1 98.88 320 ALA A CA 1
ATOM 2343 C C . ALA A 1 320 ? 7.281 12.742 3.756 1 98.88 320 ALA A C 1
ATOM 2345 O O . ALA A 1 320 ? 7.094 12.641 2.541 1 98.88 320 ALA A O 1
ATOM 2346 N N . HIS A 1 321 ? 8.047 11.883 4.449 1 98.81 321 HIS A N 1
ATOM 2347 C CA . HIS A 1 321 ? 8.688 10.742 3.793 1 98.81 321 HIS A CA 1
ATOM 2348 C C . HIS A 1 321 ? 7.648 9.797 3.199 1 98.81 321 HIS A C 1
ATOM 2350 O O . HIS A 1 321 ? 7.895 9.172 2.168 1 98.81 321 HIS A O 1
ATOM 2356 N N . GLY A 1 322 ? 6.555 9.648 3.863 1 98.75 322 GLY A N 1
ATOM 2357 C CA . GLY A 1 322 ? 5.477 8.852 3.299 1 98.75 322 GLY A CA 1
ATOM 2358 C C . GLY A 1 322 ? 4.785 9.531 2.131 1 98.75 322 GLY A C 1
ATOM 2359 O O . GLY A 1 322 ? 4.602 8.922 1.074 1 98.75 322 GLY A O 1
ATOM 2360 N N . PHE A 1 323 ? 4.391 10.852 2.293 1 98.88 323 PHE A N 1
ATOM 2361 C CA . PHE A 1 323 ? 3.598 11.594 1.319 1 98.88 323 PHE A CA 1
ATOM 2362 C C . PHE A 1 323 ? 4.355 11.734 0.004 1 98.88 323 PHE A C 1
ATOM 2364 O O . PHE A 1 323 ? 3.754 11.68 -1.071 1 98.88 323 PHE A O 1
ATOM 2371 N N . CYS A 1 324 ? 5.66 11.875 0.061 1 98.56 324 CYS A N 1
ATOM 2372 C CA . CYS A 1 324 ? 6.445 12.18 -1.131 1 98.56 324 CYS A CA 1
ATOM 2373 C C . CYS A 1 324 ? 6.508 10.984 -2.066 1 98.56 324 CYS A C 1
ATOM 2375 O O . CYS A 1 324 ? 6.93 11.109 -3.217 1 98.56 324 CYS A O 1
ATOM 2377 N N . THR A 1 325 ? 6.129 9.781 -1.586 1 98.44 325 THR A N 1
ATOM 2378 C CA . THR A 1 325 ? 6.195 8.578 -2.402 1 98.44 325 THR A CA 1
ATOM 2379 C C . THR A 1 325 ? 4.895 8.375 -3.174 1 98.44 325 THR A C 1
ATOM 2381 O O . THR A 1 325 ? 4.828 7.543 -4.082 1 98.44 325 THR A O 1
ATOM 2384 N N . LEU A 1 326 ? 3.842 9.078 -2.783 1 98.12 326 LEU A N 1
ATOM 2385 C CA . LEU A 1 326 ? 2.531 8.906 -3.402 1 98.12 326 LEU A CA 1
ATOM 2386 C C . LEU A 1 326 ? 2.535 9.414 -4.84 1 98.12 326 LEU A C 1
ATOM 2388 O O . LEU A 1 326 ? 2.986 10.531 -5.105 1 98.12 326 LEU A O 1
ATOM 2392 N N . PRO A 1 327 ? 2.016 8.602 -5.75 1 94.19 327 PRO A N 1
ATOM 2393 C CA . PRO A 1 327 ? 1.982 9.078 -7.137 1 94.19 327 PRO A CA 1
ATOM 2394 C C . PRO A 1 327 ? 1.171 10.359 -7.305 1 94.19 327 PRO A C 1
ATOM 2396 O O . PRO A 1 327 ? 1.541 11.227 -8.094 1 94.19 327 PRO A O 1
ATOM 2399 N N . GLN A 1 328 ? 0.056 10.414 -6.543 1 94 328 GLN A N 1
ATOM 2400 C CA . GLN A 1 328 ? -0.804 11.594 -6.602 1 94 328 GLN A CA 1
ATOM 2401 C C . GLN A 1 328 ? -1.03 12.18 -5.215 1 94 328 GLN A C 1
ATOM 2403 O O . GLN A 1 328 ? -1.253 11.445 -4.25 1 94 328 GLN A O 1
ATOM 2408 N N . LEU A 1 329 ? -0.93 13.438 -5.113 1 97.69 329 LEU A N 1
ATOM 2409 C CA . LEU A 1 329 ? -1.23 14.242 -3.934 1 97.69 329 LEU A CA 1
ATOM 2410 C C . LEU A 1 329 ? -1.773 15.609 -4.332 1 97.69 329 LEU A C 1
ATOM 2412 O O . LEU A 1 329 ? -1.117 16.625 -4.113 1 97.69 329 LEU A O 1
ATOM 2416 N N . ALA A 1 330 ? -2.98 15.562 -4.793 1 96.19 330 ALA A N 1
ATOM 2417 C CA . ALA A 1 330 ? -3.545 16.672 -5.555 1 96.19 330 ALA A CA 1
ATOM 2418 C C . ALA A 1 330 ? -3.744 17.906 -4.672 1 96.19 330 ALA A C 1
ATOM 2420 O O . ALA A 1 330 ? -3.752 19.031 -5.164 1 96.19 330 ALA A O 1
ATOM 2421 N N . TRP A 1 331 ? -3.859 17.719 -3.361 1 97.69 331 TRP A N 1
ATOM 2422 C CA . TRP A 1 331 ? -4.238 18.859 -2.525 1 97.69 331 TRP A CA 1
ATOM 2423 C C . TRP A 1 331 ? -3.1 19.25 -1.594 1 97.69 331 TRP A C 1
ATOM 2425 O O . TRP A 1 331 ? -3.312 19.969 -0.609 1 97.69 331 TRP A O 1
ATOM 2435 N N . GLY A 1 332 ? -1.899 18.719 -1.878 1 98 332 GLY A N 1
ATOM 2436 C CA . GLY A 1 332 ? -0.745 19.094 -1.08 1 98 332 GLY A CA 1
ATOM 2437 C C . GLY A 1 332 ? -0.838 18.625 0.362 1 98 332 GLY A C 1
ATOM 2438 O O . GLY A 1 332 ? -1.342 17.547 0.639 1 98 332 GLY A O 1
ATOM 2439 N N . THR A 1 333 ? -0.158 19.469 1.222 1 98.75 333 THR A N 1
ATOM 2440 C CA . THR A 1 333 ? -0.068 19 2.598 1 98.75 333 THR A CA 1
ATOM 2441 C C . THR A 1 333 ? -0.327 20.125 3.582 1 98.75 333 THR A C 1
ATOM 2443 O O . THR A 1 333 ? -0.336 21.297 3.199 1 98.75 333 THR A O 1
ATOM 2446 N N . GLU A 1 334 ? -0.674 19.719 4.836 1 98.06 334 GLU A N 1
ATOM 2447 C CA . GLU A 1 334 ? -0.818 20.609 5.98 1 98.06 334 GLU A CA 1
ATOM 2448 C C . GLU A 1 334 ? 0.344 20.453 6.957 1 98.06 334 GLU A C 1
ATOM 2450 O O . GLU A 1 334 ? 0.155 20.516 8.172 1 98.06 334 GLU A O 1
ATOM 2455 N N . LEU A 1 335 ? 1.559 20.234 6.496 1 98.25 335 LEU A N 1
ATOM 2456 C CA . LEU A 1 335 ? 2.709 19.875 7.324 1 98.25 335 LEU A CA 1
ATOM 2457 C C . LEU A 1 335 ? 3.387 21.141 7.867 1 98.25 335 LEU A C 1
ATOM 2459 O O . LEU A 1 335 ? 4.609 21.281 7.777 1 98.25 335 LEU A O 1
ATOM 2463 N N . PHE A 1 336 ? 2.584 22.062 8.5 1 97.38 336 PHE A N 1
ATOM 2464 C CA . PHE A 1 336 ? 3.111 23.328 8.984 1 97.38 336 PHE A CA 1
ATOM 2465 C C . PHE A 1 336 ? 3.385 23.25 10.484 1 97.38 336 PHE A C 1
ATOM 2467 O O . PHE A 1 336 ? 3.744 24.266 11.102 1 97.38 336 PHE A O 1
ATOM 2474 N N . GLY A 1 337 ? 3.254 22.078 11.148 1 96.25 337 GLY A N 1
ATOM 2475 C CA . GLY A 1 337 ? 3.346 21.938 12.594 1 96.25 337 GLY A CA 1
ATOM 2476 C C . GLY A 1 337 ? 4.586 22.578 13.18 1 96.25 337 GLY A C 1
ATOM 2477 O O . GLY A 1 337 ? 4.496 23.344 14.141 1 96.25 337 GLY A O 1
ATOM 2478 N N . PRO A 1 338 ? 5.742 22.312 12.641 1 97.69 338 PRO A N 1
ATOM 2479 C CA . PRO A 1 338 ? 6.977 22.891 13.188 1 97.69 338 PRO A CA 1
ATOM 2480 C C . PRO A 1 338 ? 6.965 24.406 13.203 1 97.69 338 PRO A C 1
ATOM 2482 O O . PRO A 1 338 ? 7.578 25.031 14.078 1 97.69 338 PRO A O 1
ATOM 2485 N N . LEU A 1 339 ? 6.258 25.016 12.289 1 96.62 339 LEU A N 1
ATOM 2486 C CA . LEU A 1 339 ? 6.227 26.469 12.164 1 96.62 339 LEU A CA 1
ATOM 2487 C C . LEU A 1 339 ? 5.379 27.094 13.273 1 96.62 339 LEU A C 1
ATOM 2489 O O . LEU A 1 339 ? 5.469 28.297 13.531 1 96.62 339 LEU A O 1
ATOM 2493 N N . LEU A 1 340 ? 4.551 26.297 13.922 1 95.06 340 LEU A N 1
ATOM 2494 C CA . LEU A 1 340 ? 3.682 26.781 14.992 1 95.06 340 LEU A CA 1
ATOM 2495 C C . LEU A 1 340 ? 4.418 26.812 16.328 1 95.06 340 LEU A C 1
ATOM 2497 O O . LEU A 1 340 ? 3.918 27.359 17.312 1 95.06 340 LEU A O 1
ATOM 2501 N N . LEU A 1 341 ? 5.605 26.25 16.344 1 96.19 341 LEU A N 1
ATOM 2502 C CA . LEU A 1 341 ? 6.332 26.094 17.594 1 96.19 341 LEU A CA 1
ATOM 2503 C C . LEU A 1 341 ? 7.41 27.172 17.734 1 96.19 341 LEU A C 1
ATOM 2505 O O . LEU A 1 341 ? 8.094 27.5 16.766 1 96.19 341 LEU A O 1
ATOM 2509 N N . LYS A 1 342 ? 7.543 27.734 18.922 1 96.12 342 LYS A N 1
ATOM 2510 C CA . LYS A 1 342 ? 8.516 28.797 19.203 1 96.12 342 LYS A CA 1
ATOM 2511 C C . LYS A 1 342 ? 9.945 28.25 19.125 1 96.12 342 LYS A C 1
ATOM 2513 O O . LYS A 1 342 ? 10.883 29 18.844 1 96.12 342 LYS A O 1
ATOM 2518 N N . ASP A 1 343 ? 10.078 27.031 19.5 1 97 343 ASP A N 1
ATOM 2519 C CA . ASP A 1 343 ? 11.367 26.344 19.562 1 97 343 ASP A CA 1
ATOM 2520 C C . ASP A 1 343 ? 11.242 24.906 19.047 1 97 343 ASP A C 1
ATOM 2522 O O . ASP A 1 343 ? 10.172 24.5 18.578 1 97 343 ASP A O 1
ATOM 2526 N N . ASP A 1 344 ? 12.414 24.25 18.906 1 97.94 344 ASP A N 1
ATOM 2527 C CA . ASP A 1 344 ? 12.398 22.891 18.375 1 97.94 344 ASP A CA 1
ATOM 2528 C C . ASP A 1 344 ? 13.391 22 19.125 1 97.94 344 ASP A C 1
ATOM 2530 O O . ASP A 1 344 ? 14.203 22.484 19.906 1 97.94 344 ASP A O 1
ATOM 2534 N N . ILE A 1 345 ? 13.219 20.719 18.953 1 98.5 345 ILE A N 1
ATOM 2535 C CA . ILE A 1 345 ? 14.094 19.797 19.672 1 98.5 345 ILE A CA 1
ATOM 2536 C C . ILE A 1 345 ? 14.977 19.047 18.672 1 98.5 345 ILE A C 1
ATOM 2538 O O . ILE A 1 345 ? 15.539 18 19 1 98.5 345 ILE A O 1
ATOM 2542 N N . VAL A 1 346 ? 15.078 19.469 17.406 1 98.5 346 VAL A N 1
ATOM 2543 C CA . VAL A 1 346 ? 15.977 18.891 16.406 1 98.5 346 VAL A CA 1
ATOM 2544 C C . VAL A 1 346 ? 17.125 19.859 16.125 1 98.5 346 VAL A C 1
ATOM 2546 O O . VAL A 1 346 ? 17 21.062 16.328 1 98.5 346 VAL A O 1
ATOM 2549 N N . GLN A 1 347 ? 18.266 19.344 15.648 1 98.06 347 GLN A N 1
ATOM 2550 C CA . GLN A 1 347 ? 19.438 20.141 15.336 1 98.06 347 GLN A CA 1
ATOM 2551 C C . GLN A 1 347 ? 19.188 21.062 14.141 1 98.06 347 GLN A C 1
ATOM 2553 O O . GLN A 1 347 ? 19.594 22.219 14.156 1 98.06 347 GLN A O 1
ATOM 2558 N N . GLN A 1 348 ? 18.578 20.547 13.133 1 96.94 348 GLN A N 1
ATOM 2559 C CA . GLN A 1 348 ? 18.172 21.312 11.961 1 96.94 348 GLN A CA 1
ATOM 2560 C C . GLN A 1 348 ? 16.656 21.234 11.75 1 96.94 348 GLN A C 1
ATOM 2562 O O . GLN A 1 348 ? 16.109 20.141 11.547 1 96.94 348 GLN A O 1
ATOM 2567 N N . ARG A 1 349 ? 16.031 22.375 11.789 1 97.5 349 ARG A N 1
ATOM 2568 C CA . ARG A 1 349 ? 14.578 22.422 11.578 1 97.5 349 ARG A CA 1
ATOM 2569 C C . ARG A 1 349 ? 14.219 22.125 10.125 1 97.5 349 ARG A C 1
ATOM 2571 O O . ARG A 1 349 ? 15.047 22.328 9.227 1 97.5 349 ARG A O 1
ATOM 2578 N N . PRO A 1 350 ? 12.945 21.625 9.906 1 98.12 350 PRO A N 1
ATOM 2579 C CA . PRO A 1 350 ? 12.484 21.438 8.531 1 98.12 350 PRO A CA 1
ATOM 2580 C C . PRO A 1 350 ? 12.539 22.719 7.711 1 98.12 350 PRO A C 1
ATOM 2582 O O . PRO A 1 350 ? 12.25 23.797 8.227 1 98.12 350 PRO A O 1
ATOM 2585 N N . GLU A 1 351 ? 12.875 22.578 6.438 1 98.06 351 GLU A N 1
ATOM 2586 C CA . GLU A 1 351 ? 13.023 23.719 5.551 1 98.06 351 GLU A CA 1
ATOM 2587 C C . GLU A 1 351 ? 11.742 24 4.773 1 98.06 351 GLU A C 1
ATOM 2589 O O . GLU A 1 351 ? 11.227 23.109 4.082 1 98.06 351 GLU A O 1
ATOM 2594 N N . TYR A 1 352 ? 11.242 25.219 4.945 1 98.25 352 TYR A N 1
ATOM 2595 C CA . TYR A 1 352 ? 10.102 25.703 4.184 1 98.25 352 TYR A CA 1
ATOM 2596 C C . TYR A 1 352 ? 10.508 26.844 3.258 1 98.25 352 TYR A C 1
ATOM 2598 O O . TYR A 1 352 ? 11.023 27.875 3.715 1 98.25 352 TYR A O 1
ATOM 2606 N N . ARG A 1 353 ? 10.367 26.672 2.004 1 97.69 353 ARG A N 1
ATOM 2607 C CA . ARG A 1 353 ? 10.695 27.688 1.006 1 97.69 353 ARG A CA 1
ATOM 2608 C C . ARG A 1 353 ? 9.93 27.453 -0.289 1 97.69 353 ARG A C 1
ATOM 2610 O O . ARG A 1 353 ? 9.695 26.297 -0.682 1 97.69 353 ARG A O 1
ATOM 2617 N N . ASP A 1 354 ? 9.531 28.531 -0.972 1 98.25 354 ASP A N 1
ATOM 2618 C CA . ASP A 1 354 ? 8.844 28.469 -2.26 1 98.25 354 ASP A CA 1
ATOM 2619 C C . ASP A 1 354 ? 7.559 27.656 -2.156 1 98.25 354 ASP A C 1
ATOM 2621 O O . ASP A 1 354 ? 7.34 26.719 -2.939 1 98.25 354 ASP A O 1
ATOM 2625 N N . PHE A 1 355 ? 6.789 27.938 -1.088 1 98.56 355 PHE A N 1
ATOM 2626 C CA . PHE A 1 355 ? 5.445 27.438 -0.824 1 98.56 355 PHE A CA 1
ATOM 2627 C C . PHE A 1 355 ? 5.477 25.953 -0.487 1 98.56 355 PHE A C 1
ATOM 2629 O O . PHE A 1 355 ? 4.449 25.266 -0.562 1 98.56 355 PHE A O 1
ATOM 2636 N N . SER A 1 356 ? 6.719 25.422 -0.136 1 98.81 356 SER A N 1
ATOM 2637 C CA . SER A 1 356 ? 6.82 23.984 0.007 1 98.81 356 SER A CA 1
ATOM 2638 C C . SER A 1 356 ? 7.711 23.594 1.188 1 98.81 356 SER A C 1
ATOM 2640 O O . SER A 1 356 ? 8.578 24.375 1.587 1 98.81 356 SER A O 1
ATOM 2642 N N . LEU A 1 357 ? 7.426 22.438 1.79 1 98.69 357 LEU A N 1
ATOM 2643 C CA . LEU A 1 357 ? 8.359 21.734 2.656 1 98.69 357 LEU A CA 1
ATOM 2644 C C . LEU A 1 357 ? 9.375 20.938 1.833 1 98.69 357 LEU A C 1
ATOM 2646 O O . LEU A 1 357 ? 9 20.25 0.886 1 98.69 357 LEU A O 1
ATOM 2650 N N . HIS A 1 358 ? 10.641 21.109 2.086 1 98.44 358 HIS A N 1
ATOM 2651 C CA . HIS A 1 358 ? 11.695 20.375 1.399 1 98.44 358 HIS A CA 1
ATOM 2652 C C . HIS A 1 358 ? 12.148 19.172 2.211 1 98.44 358 HIS A C 1
ATOM 2654 O O . HIS A 1 358 ? 12.43 19.297 3.406 1 98.44 358 HIS A O 1
ATOM 2660 N N . LEU A 1 359 ? 12.203 18.016 1.591 1 97.31 359 LEU A N 1
ATOM 2661 C CA . LEU A 1 359 ? 12.609 16.797 2.283 1 97.31 359 LEU A CA 1
ATOM 2662 C C . LEU A 1 359 ? 14.086 16.875 2.682 1 97.31 359 LEU A C 1
ATOM 2664 O O . LEU A 1 359 ? 14.922 17.344 1.908 1 97.31 359 LEU A O 1
ATOM 2668 N N . PRO A 1 360 ? 14.375 16.484 3.943 1 95.56 360 PRO A N 1
ATOM 2669 C CA . PRO A 1 360 ? 15.789 16.406 4.309 1 95.56 360 PRO A CA 1
ATOM 2670 C C . PRO A 1 360 ? 16.531 15.328 3.521 1 95.56 360 PRO A C 1
ATOM 2672 O O . PRO A 1 360 ? 15.922 14.383 3.027 1 95.56 360 PRO A O 1
ATOM 2675 N N . GLU A 1 361 ? 17.75 15.648 3.537 1 88.94 361 GLU A N 1
ATOM 2676 C CA . GLU A 1 361 ? 18.656 14.656 2.953 1 88.94 361 GLU A CA 1
ATOM 2677 C C . GLU A 1 361 ? 19.266 13.758 4.031 1 88.94 361 GLU A C 1
ATOM 2679 O O . GLU A 1 361 ? 19.094 14.016 5.223 1 88.94 361 GLU A O 1
ATOM 2684 N N . GLY A 1 362 ? 19.797 12.562 3.736 1 94.75 362 GLY A N 1
ATOM 2685 C CA . GLY A 1 362 ? 20.5 11.703 4.668 1 94.75 362 GLY A CA 1
ATOM 2686 C C . GLY A 1 362 ? 19.734 10.453 5.031 1 94.75 362 GLY A C 1
ATOM 2687 O O . GLY A 1 362 ? 18.578 10.289 4.621 1 94.75 362 GLY A O 1
ATOM 2688 N N . PRO A 1 363 ? 20.344 9.656 5.883 1 98.38 363 PRO A N 1
ATOM 2689 C CA . PRO A 1 363 ? 19.734 8.367 6.223 1 98.38 363 PRO A CA 1
ATOM 2690 C C . PRO A 1 363 ? 18.594 8.492 7.219 1 98.38 363 PRO A C 1
ATOM 2692 O O . PRO A 1 363 ? 18.594 9.391 8.062 1 98.38 363 PRO A O 1
ATOM 2695 N N . GLY A 1 364 ? 17.625 7.598 7.191 1 98.5 364 GLY A N 1
ATOM 2696 C CA . GLY A 1 364 ? 16.453 7.664 8.055 1 98.5 364 GLY A CA 1
ATOM 2697 C C . GLY A 1 364 ? 15.594 8.891 7.809 1 98.5 364 GLY A C 1
ATOM 2698 O O . GLY A 1 364 ? 15.297 9.234 6.664 1 98.5 364 GLY A O 1
ATOM 2699 N N . LEU A 1 365 ? 15.211 9.555 8.836 1 98.75 365 LEU A N 1
ATOM 2700 C CA . LEU A 1 365 ? 14.406 10.766 8.734 1 98.75 365 LEU A CA 1
ATOM 2701 C C . LEU A 1 365 ? 15.25 11.945 8.266 1 98.75 365 LEU A C 1
ATOM 2703 O O . LEU A 1 365 ? 14.719 12.984 7.883 1 98.75 365 LEU A O 1
ATOM 2707 N N . GLY A 1 366 ? 16.531 11.758 8.25 1 98.25 366 GLY A N 1
ATOM 2708 C CA . GLY A 1 366 ? 17.422 12.867 7.934 1 98.25 366 GLY A CA 1
ATOM 2709 C C . GLY A 1 366 ? 17.422 13.945 9 1 98.25 366 GLY A C 1
ATOM 2710 O O . GLY A 1 366 ? 17.703 15.109 8.703 1 98.25 366 GLY A O 1
ATOM 2711 N N . LEU A 1 367 ? 17.016 13.602 10.242 1 97.38 367 LEU A N 1
ATOM 2712 C CA . LEU A 1 367 ? 16.953 14.508 11.391 1 97.38 367 LEU A CA 1
ATOM 2713 C C . LEU A 1 367 ? 17.797 13.992 12.539 1 97.38 367 LEU A C 1
ATOM 2715 O O . LEU A 1 367 ? 18.047 12.781 12.648 1 97.38 367 LEU A O 1
ATOM 2719 N N . ALA A 1 368 ? 18.266 14.898 13.289 1 97.12 368 ALA A N 1
ATOM 2720 C CA . ALA A 1 368 ? 18.938 14.578 14.539 1 97.12 368 ALA A CA 1
ATOM 2721 C C . ALA A 1 368 ? 18.359 15.375 15.703 1 97.12 368 ALA A C 1
ATOM 2723 O O . ALA A 1 368 ? 18.047 16.562 15.555 1 97.12 368 ALA A O 1
ATOM 2724 N N . LEU A 1 369 ? 18.219 14.727 16.797 1 98.5 369 LEU A N 1
ATOM 2725 C CA . LEU A 1 369 ? 17.719 15.414 17.984 1 98.5 369 LEU A CA 1
ATOM 2726 C C . LEU A 1 369 ? 18.781 16.359 18.547 1 98.5 369 LEU A C 1
ATOM 2728 O O . LEU A 1 369 ? 19.969 16.031 18.531 1 98.5 369 LEU A O 1
ATOM 2732 N N . ASP A 1 370 ? 18.375 17.531 18.938 1 98.69 370 ASP A N 1
ATOM 2733 C CA . ASP A 1 370 ? 19.172 18.391 19.797 1 98.69 370 ASP A CA 1
ATOM 2734 C C . ASP A 1 370 ? 19.031 17.984 21.266 1 98.69 370 ASP A C 1
ATOM 2736 O O . ASP A 1 370 ? 18.062 18.359 21.938 1 98.69 370 ASP A O 1
ATOM 2740 N N . GLU A 1 371 ? 20.047 17.312 21.766 1 98.44 371 GLU A N 1
ATOM 2741 C CA . GLU A 1 371 ? 19.969 16.688 23.094 1 98.44 371 GLU A CA 1
ATOM 2742 C C . GLU A 1 371 ? 19.75 17.734 24.172 1 98.44 371 GLU A C 1
ATOM 2744 O O . GLU A 1 371 ? 19.062 17.469 25.172 1 98.44 371 GLU A O 1
ATOM 2749 N N . ASP A 1 372 ? 20.328 18.891 24.062 1 98.44 372 ASP A N 1
ATOM 2750 C CA . ASP A 1 372 ? 20.156 19.953 25.047 1 98.44 372 ASP A CA 1
ATOM 2751 C C . ASP A 1 372 ? 18.734 20.484 25.047 1 98.44 372 ASP A C 1
ATOM 2753 O O . ASP A 1 372 ? 18.125 20.672 26.094 1 98.44 372 ASP A O 1
ATOM 2757 N N . LYS A 1 373 ? 18.203 20.734 23.859 1 98.5 373 LYS A N 1
ATOM 2758 C CA . LYS A 1 373 ? 16.828 21.219 23.75 1 98.5 373 LYS A CA 1
ATOM 2759 C C . LYS A 1 373 ? 15.844 20.156 24.219 1 98.5 373 LYS A C 1
ATOM 2761 O O . LYS A 1 373 ? 14.836 20.469 24.859 1 98.5 373 LYS A O 1
ATOM 2766 N N . LEU A 1 374 ? 16.094 18.891 23.844 1 98.44 374 LEU A N 1
ATOM 2767 C CA . LEU A 1 374 ? 15.234 17.812 24.297 1 98.44 374 LEU A CA 1
ATOM 2768 C C . LEU A 1 374 ? 15.203 17.75 25.812 1 98.44 374 LEU A C 1
ATOM 2770 O O . LEU A 1 374 ? 14.141 17.594 26.422 1 98.44 374 LEU A O 1
ATOM 2774 N N . ALA A 1 375 ? 16.391 17.859 26.422 1 98.06 375 ALA A N 1
ATOM 2775 C CA . ALA A 1 375 ? 16.469 17.844 27.891 1 98.06 375 ALA A CA 1
ATOM 2776 C C . ALA A 1 375 ? 15.734 19.031 28.484 1 98.06 375 ALA A C 1
ATOM 2778 O O . ALA A 1 375 ? 15.07 18.906 29.516 1 98.06 375 ALA A O 1
ATOM 2779 N N . HIS A 1 376 ? 15.859 20.188 27.891 1 97.94 376 HIS A N 1
ATOM 2780 C CA . HIS A 1 376 ? 15.266 21.422 28.391 1 97.94 376 HIS A CA 1
ATOM 2781 C C . HIS A 1 376 ? 13.742 21.359 28.375 1 97.94 376 HIS A C 1
ATOM 2783 O O . HIS A 1 376 ? 13.086 21.828 29.297 1 97.94 376 HIS A O 1
ATOM 2789 N N . TYR A 1 377 ? 13.141 20.766 27.344 1 98.06 377 TYR A N 1
ATOM 2790 C CA . TYR A 1 377 ? 11.695 20.812 27.156 1 98.06 377 TYR A CA 1
ATOM 2791 C C . TYR A 1 377 ? 11.047 19.516 27.641 1 98.06 377 TYR A C 1
ATOM 2793 O O . TYR A 1 377 ? 9.82 19.391 27.609 1 98.06 377 TYR A O 1
ATOM 2801 N N . ARG A 1 378 ? 11.875 18.5 27.984 1 98.06 378 ARG A N 1
ATOM 2802 C CA . ARG A 1 378 ? 11.367 17.234 28.516 1 98.06 378 ARG A CA 1
ATOM 2803 C C . ARG A 1 378 ? 10.516 17.484 29.766 1 98.06 378 ARG A C 1
ATOM 2805 O O . ARG A 1 378 ? 10.922 18.219 30.672 1 98.06 378 ARG A O 1
ATOM 2812 N N . ARG A 1 379 ? 9.273 16.859 29.688 1 95.75 379 ARG A N 1
ATOM 2813 C CA . ARG A 1 379 ? 8.43 16.938 30.875 1 95.75 379 ARG A CA 1
ATOM 2814 C C . ARG A 1 379 ? 8.992 16.078 32 1 95.75 379 ARG A C 1
ATOM 2816 O O . ARG A 1 379 ? 9.32 14.914 31.797 1 95.75 379 ARG A O 1
ATOM 2823 N N . GLY A 1 380 ? 9.219 16.641 33.188 1 83.44 380 GLY A N 1
ATOM 2824 C CA . GLY A 1 380 ? 9.805 16.031 34.375 1 83.44 380 GLY A CA 1
ATOM 2825 C C . GLY A 1 380 ? 9.078 14.781 34.812 1 83.44 380 GLY A C 1
ATOM 2826 O O . GLY A 1 380 ? 7.922 14.562 34.469 1 83.44 380 GLY A O 1
ATOM 2827 N N . MET B 1 1 ? 44.781 21.578 3.979 1 24.41 1 MET B N 1
ATOM 2828 C CA . MET B 1 1 ? 43.938 21.875 2.822 1 24.41 1 MET B CA 1
ATOM 2829 C C . MET B 1 1 ? 42.906 20.781 2.602 1 24.41 1 MET B C 1
ATOM 2831 O O . MET B 1 1 ? 43.188 19.734 2.029 1 24.41 1 MET B O 1
ATOM 2835 N N . ILE B 1 2 ? 42.031 20.5 3.531 1 30.47 2 ILE B N 1
ATOM 2836 C CA . ILE B 1 2 ? 41.188 19.359 3.842 1 30.47 2 ILE B CA 1
ATOM 2837 C C . ILE B 1 2 ? 40.219 19.109 2.695 1 30.47 2 ILE B C 1
ATOM 2839 O O . ILE B 1 2 ? 39.5 20.031 2.264 1 30.47 2 ILE B O 1
ATOM 2843 N N . ASN B 1 3 ? 40.406 18.25 1.724 1 27 3 ASN B N 1
ATOM 2844 C CA . ASN B 1 3 ? 39.688 17.797 0.543 1 27 3 ASN B CA 1
ATOM 2845 C C . ASN B 1 3 ? 38.188 17.75 0.796 1 27 3 ASN B C 1
ATOM 2847 O O . ASN B 1 3 ? 37.719 17.203 1.8 1 27 3 ASN B O 1
ATOM 2851 N N . SER B 1 4 ? 37.219 18.516 0.01 1 25.88 4 SER B N 1
ATOM 2852 C CA . SER B 1 4 ? 35.906 19.094 -0.293 1 25.88 4 SER B CA 1
ATOM 2853 C C . SER B 1 4 ? 34.781 18.062 -0.199 1 25.88 4 SER B C 1
ATOM 2855 O O . SER B 1 4 ? 35.062 16.859 -0.054 1 25.88 4 SER B O 1
ATOM 2857 N N . HIS B 1 5 ? 33.562 18.266 -1.142 1 26.47 5 HIS B N 1
ATOM 2858 C CA . HIS B 1 5 ? 32.188 18.047 -1.582 1 26.47 5 HIS B CA 1
ATOM 2859 C C . HIS B 1 5 ? 32 16.641 -2.131 1 26.47 5 HIS B C 1
ATOM 2861 O O . HIS B 1 5 ? 32.188 16.406 -3.326 1 26.47 5 HIS B O 1
ATOM 2867 N N . ARG B 1 6 ? 32.531 15.648 -1.741 1 31.61 6 ARG B N 1
ATOM 2868 C CA . ARG B 1 6 ? 32.094 14.445 -2.441 1 31.61 6 ARG B CA 1
ATOM 2869 C C . ARG B 1 6 ? 30.609 14.516 -2.787 1 31.61 6 ARG B C 1
ATOM 2871 O O . ARG B 1 6 ? 29.75 14.242 -1.942 1 31.61 6 ARG B O 1
ATOM 2878 N N . GLN B 1 7 ? 29.953 15.469 -3.379 1 37.81 7 GLN B N 1
ATOM 2879 C CA . GLN B 1 7 ? 28.672 15.477 -4.082 1 37.81 7 GLN B CA 1
ATOM 2880 C C . GLN B 1 7 ? 28.375 14.109 -4.699 1 37.81 7 GLN B C 1
ATOM 2882 O O . GLN B 1 7 ? 28.906 13.773 -5.754 1 37.81 7 GLN B O 1
ATOM 2887 N N . GLY B 1 8 ? 28.469 13.008 -4.223 1 49.28 8 GLY B N 1
ATOM 2888 C CA . GLY B 1 8 ? 28.562 11.617 -4.637 1 49.28 8 GLY B CA 1
ATOM 2889 C C . GLY B 1 8 ? 27.594 11.266 -5.75 1 49.28 8 GLY B C 1
ATOM 2890 O O . GLY B 1 8 ? 26.422 11.672 -5.715 1 49.28 8 GLY B O 1
ATOM 2891 N N . MET B 1 9 ? 27.922 10.984 -7.098 1 65.25 9 MET B N 1
ATOM 2892 C CA . MET B 1 9 ? 27.234 10.664 -8.336 1 65.25 9 MET B CA 1
ATOM 2893 C C . MET B 1 9 ? 26.141 9.633 -8.094 1 65.25 9 MET B C 1
ATOM 2895 O O . MET B 1 9 ? 26.375 8.594 -7.48 1 65.25 9 MET B O 1
ATOM 2899 N N . THR B 1 10 ? 24.812 9.953 -8.164 1 87.19 10 THR B N 1
ATOM 2900 C CA . THR B 1 10 ? 23.641 9.094 -8.07 1 87.19 10 THR B CA 1
ATOM 2901 C C . THR B 1 10 ? 23.797 7.852 -8.938 1 87.19 10 THR B C 1
ATOM 2903 O O . THR B 1 10 ? 24.266 7.941 -10.078 1 87.19 10 THR B O 1
ATOM 2906 N N . THR B 1 11 ? 23.781 6.609 -8.391 1 95.94 11 THR B N 1
ATOM 2907 C CA . THR B 1 11 ? 23.812 5.359 -9.141 1 95.94 11 THR B CA 1
ATOM 2908 C C . THR B 1 11 ? 22.75 5.371 -10.242 1 95.94 11 THR B C 1
ATOM 2910 O O . THR B 1 11 ? 21.578 5.637 -9.977 1 95.94 11 THR B O 1
ATOM 2913 N N . THR B 1 12 ? 23.156 5.195 -11.461 1 98.31 12 THR B N 1
ATOM 2914 C CA . THR B 1 12 ? 22.234 5.289 -12.586 1 98.31 12 THR B CA 1
ATOM 2915 C C . THR B 1 12 ? 22.047 3.926 -13.242 1 98.31 12 THR B C 1
ATOM 2917 O O . THR B 1 12 ? 22.875 3.031 -13.086 1 98.31 12 THR B O 1
ATOM 2920 N N . ILE B 1 13 ? 20.984 3.73 -13.969 1 98.69 13 ILE B N 1
ATOM 2921 C CA . ILE B 1 13 ? 20.734 2.553 -14.797 1 98.69 13 ILE B CA 1
ATOM 2922 C C . ILE B 1 13 ? 21.531 2.648 -16.094 1 98.69 13 ILE B C 1
ATOM 2924 O O . ILE B 1 13 ? 21.406 3.623 -16.828 1 98.69 13 ILE B O 1
ATOM 2928 N N . THR B 1 14 ? 22.328 1.681 -16.359 1 98.5 14 THR B N 1
ATOM 2929 C CA . THR B 1 14 ? 23.219 1.765 -17.516 1 98.5 14 THR B CA 1
ATOM 2930 C C . THR B 1 14 ? 22.672 0.953 -18.672 1 98.5 14 THR B C 1
ATOM 2932 O O . THR B 1 14 ? 22.844 1.328 -19.844 1 98.5 14 THR B O 1
ATOM 2935 N N . SER B 1 15 ? 22.016 -0.151 -18.391 1 98.12 15 SER B N 1
ATOM 2936 C CA . SER B 1 15 ? 21.453 -0.966 -19.453 1 98.12 15 SER B CA 1
ATOM 2937 C C . SER B 1 15 ? 20.344 -1.875 -18.953 1 98.12 15 SER B C 1
ATOM 2939 O O . SER B 1 15 ? 20.297 -2.189 -17.75 1 98.12 15 SER B O 1
ATOM 2941 N N . VAL B 1 16 ? 19.438 -2.201 -19.828 1 98.69 16 VAL B N 1
ATOM 2942 C CA . VAL B 1 16 ? 18.391 -3.189 -19.625 1 98.69 16 VAL B CA 1
ATOM 2943 C C . VAL B 1 16 ? 18.359 -4.164 -20.797 1 98.69 16 VAL B C 1
ATOM 2945 O O . VAL B 1 16 ? 18.344 -3.744 -21.953 1 98.69 16 VAL B O 1
ATOM 2948 N N . GLU B 1 17 ? 18.406 -5.418 -20.469 1 98.06 17 GLU B N 1
ATOM 2949 C CA . GLU B 1 17 ? 18.312 -6.461 -21.484 1 98.06 17 GLU B CA 1
ATOM 2950 C C . GLU B 1 17 ? 17.125 -7.387 -21.219 1 98.06 17 GLU B C 1
ATOM 2952 O O . GLU B 1 17 ? 16.969 -7.883 -20.109 1 98.06 17 GLU B O 1
ATOM 2957 N N . ALA B 1 18 ? 16.25 -7.57 -22.219 1 98.69 18 ALA B N 1
ATOM 2958 C CA . ALA B 1 18 ? 15.188 -8.57 -22.172 1 98.69 18 ALA B CA 1
ATOM 2959 C C . ALA B 1 18 ? 15.562 -9.812 -22.984 1 98.69 18 ALA B C 1
ATOM 2961 O O . ALA B 1 18 ? 15.969 -9.703 -24.141 1 98.69 18 ALA B O 1
ATOM 2962 N N . ILE B 1 19 ? 15.43 -10.969 -22.359 1 98.75 19 ILE B N 1
ATOM 2963 C CA . ILE B 1 19 ? 15.852 -12.227 -22.969 1 98.75 19 ILE B CA 1
ATOM 2964 C C . ILE B 1 19 ? 14.664 -13.195 -23.016 1 98.75 19 ILE B C 1
ATOM 2966 O O . ILE B 1 19 ? 14.023 -13.461 -22 1 98.75 19 ILE B O 1
ATOM 2970 N N . LEU B 1 20 ? 14.328 -13.695 -24.203 1 98.56 20 LEU B N 1
ATOM 2971 C CA . LEU B 1 20 ? 13.359 -14.773 -24.312 1 98.56 20 LEU B CA 1
ATOM 2972 C C . LEU B 1 20 ? 14 -16.109 -23.969 1 98.56 20 LEU B C 1
ATOM 2974 O O . LEU B 1 20 ? 15.055 -16.453 -24.516 1 98.56 20 LEU B O 1
ATOM 2978 N N . VAL B 1 21 ? 13.398 -16.797 -23.016 1 98.38 21 VAL B N 1
ATOM 2979 C CA . VAL B 1 21 ? 13.875 -18.109 -22.578 1 98.38 21 VAL B CA 1
ATOM 2980 C C . VAL B 1 21 ? 12.766 -19.141 -22.734 1 98.38 21 VAL B C 1
ATOM 2982 O O . VAL B 1 21 ? 11.68 -18.984 -22.172 1 98.38 21 VAL B O 1
ATOM 2985 N N . ASP B 1 22 ? 12.977 -20.172 -23.5 1 96.94 22 ASP B N 1
ATOM 2986 C CA . ASP B 1 22 ? 12.008 -21.25 -23.688 1 96.94 22 ASP B CA 1
ATOM 2987 C C . ASP B 1 22 ? 12.383 -22.469 -22.844 1 96.94 22 ASP B C 1
ATOM 2989 O O . ASP B 1 22 ? 13.406 -23.109 -23.094 1 96.94 22 ASP B O 1
ATOM 2993 N N . LEU B 1 23 ? 11.555 -22.797 -21.875 1 96.75 23 LEU B N 1
ATOM 2994 C CA . LEU B 1 23 ? 11.789 -23.953 -21 1 96.75 23 LEU B CA 1
ATOM 2995 C C . LEU B 1 23 ? 10.734 -25.031 -21.234 1 96.75 23 LEU B C 1
ATOM 2997 O O . LEU B 1 23 ? 9.539 -24.734 -21.25 1 96.75 23 LEU B O 1
ATOM 3001 N N . PRO B 1 24 ? 11.172 -26.25 -21.438 1 95 24 PRO B N 1
ATOM 3002 C CA . PRO B 1 24 ? 10.18 -27.328 -21.594 1 95 24 PRO B CA 1
ATOM 3003 C C . PRO B 1 24 ? 9.438 -27.609 -20.297 1 95 24 PRO B C 1
ATOM 3005 O O . PRO B 1 24 ? 10.016 -27.531 -19.203 1 95 24 PRO B O 1
ATOM 3008 N N . THR B 1 25 ? 8.156 -27.938 -20.375 1 92.94 25 THR B N 1
ATOM 3009 C CA . THR B 1 25 ? 7.363 -28.328 -19.219 1 92.94 25 THR B CA 1
ATOM 3010 C C . THR B 1 25 ? 7.465 -29.844 -18.984 1 92.94 25 THR B C 1
ATOM 3012 O O . THR B 1 25 ? 7.809 -30.594 -19.906 1 92.94 25 THR B O 1
ATOM 3015 N N . ILE B 1 26 ? 7.223 -30.25 -17.797 1 90.25 26 ILE B N 1
ATOM 3016 C CA . ILE B 1 26 ? 7.328 -31.656 -17.438 1 90.25 26 ILE B CA 1
ATOM 3017 C C . ILE B 1 26 ? 6.195 -32.438 -18.094 1 90.25 26 ILE B C 1
ATOM 3019 O O . ILE B 1 26 ? 6.281 -33.688 -18.234 1 90.25 26 ILE B O 1
ATOM 3023 N N . ARG B 1 27 ? 5.156 -31.828 -18.438 1 83.19 27 ARG B N 1
ATOM 3024 C CA . ARG B 1 27 ? 3.982 -32.375 -19.109 1 83.19 27 ARG B CA 1
ATOM 3025 C C . ARG B 1 27 ? 3.229 -31.266 -19.844 1 83.19 27 ARG B C 1
ATOM 3027 O O . ARG B 1 27 ? 3.523 -30.078 -19.672 1 83.19 27 ARG B O 1
ATOM 3034 N N . ALA B 1 28 ? 2.371 -31.781 -20.719 1 78.38 28 ALA B N 1
ATOM 3035 C CA . ALA B 1 28 ? 1.464 -30.797 -21.312 1 78.38 28 ALA B CA 1
ATOM 3036 C C . ALA B 1 28 ? 0.57 -30.172 -20.25 1 78.38 28 ALA B C 1
ATOM 3038 O O . ALA B 1 28 ? 0.053 -30.859 -19.375 1 78.38 28 ALA B O 1
ATOM 3039 N N . HIS B 1 29 ? 0.554 -28.891 -20.219 1 73.56 29 HIS B N 1
ATOM 3040 C CA . HIS B 1 29 ? -0.342 -28.156 -19.328 1 73.56 29 HIS B CA 1
ATOM 3041 C C . HIS B 1 29 ? -1.59 -27.688 -20.062 1 73.56 29 HIS B C 1
ATOM 3043 O O . HIS B 1 29 ? -1.507 -26.828 -20.938 1 73.56 29 HIS B O 1
ATOM 3049 N N . GLN B 1 30 ? -2.678 -28.312 -19.75 1 72.44 30 GLN B N 1
ATOM 3050 C CA . GLN B 1 30 ? -3.93 -28.047 -20.453 1 72.44 30 GLN B CA 1
ATOM 3051 C C . GLN B 1 30 ? -4.691 -26.906 -19.797 1 72.44 30 GLN B C 1
ATOM 3053 O O . GLN B 1 30 ? -5.051 -26.969 -18.625 1 72.44 30 GLN B O 1
ATOM 3058 N N . LEU B 1 31 ? -4.816 -25.812 -20.453 1 68.44 31 LEU B N 1
ATOM 3059 C CA . LEU B 1 31 ? -5.668 -24.688 -20.078 1 68.44 31 LEU B CA 1
ATOM 3060 C C . LEU B 1 31 ? -6.965 -24.703 -20.891 1 68.44 31 LEU B C 1
ATOM 3062 O O . LEU B 1 31 ? -7.098 -25.453 -21.844 1 68.44 31 LEU B O 1
ATOM 3066 N N . ALA B 1 32 ? -7.98 -23.906 -20.344 1 65.81 32 ALA B N 1
ATOM 3067 C CA . ALA B 1 32 ? -9.25 -23.844 -21.062 1 65.81 32 ALA B CA 1
ATOM 3068 C C . ALA B 1 32 ? -9.047 -23.438 -22.516 1 65.81 32 ALA B C 1
ATOM 3070 O O . ALA B 1 32 ? -9.734 -23.938 -23.422 1 65.81 32 ALA B O 1
ATOM 3071 N N . MET B 1 33 ? -8 -22.688 -22.672 1 64.25 33 MET B N 1
ATOM 3072 C CA . MET B 1 33 ? -7.879 -22.078 -24 1 64.25 33 MET B CA 1
ATOM 3073 C C . MET B 1 33 ? -6.676 -22.641 -24.75 1 64.25 33 MET B C 1
ATOM 3075 O O . MET B 1 33 ? -6.516 -22.406 -25.938 1 64.25 33 MET B O 1
ATOM 3079 N N . ALA B 1 34 ? -5.773 -23.375 -24.031 1 68.44 34 ALA B N 1
ATOM 3080 C CA . ALA B 1 34 ? -4.527 -23.766 -24.688 1 68.44 34 ALA B CA 1
ATOM 3081 C C . ALA B 1 34 ? -3.879 -24.953 -23.969 1 68.44 34 ALA B C 1
ATOM 3083 O O . ALA B 1 34 ? -4.223 -25.25 -22.812 1 68.44 34 ALA B O 1
ATOM 3084 N N . THR B 1 35 ? -3.062 -25.688 -24.781 1 75.69 35 THR B N 1
ATOM 3085 C CA . THR B 1 35 ? -2.15 -26.672 -24.203 1 75.69 35 THR B CA 1
ATOM 3086 C C . THR B 1 35 ? -0.7 -26.234 -24.375 1 75.69 35 THR B C 1
ATOM 3088 O O . THR B 1 35 ? -0.292 -25.828 -25.469 1 75.69 35 THR B O 1
ATOM 3091 N N . MET B 1 36 ? 0.048 -26.25 -23.266 1 79.06 36 MET B N 1
ATOM 3092 C CA . MET B 1 36 ? 1.416 -25.734 -23.297 1 79.06 36 MET B CA 1
ATOM 3093 C C . MET B 1 36 ? 2.42 -26.859 -23.062 1 79.06 36 MET B C 1
ATOM 3095 O O . MET B 1 36 ? 2.303 -27.609 -22.094 1 79.06 36 MET B O 1
ATOM 3099 N N . GLN B 1 37 ? 3.406 -26.953 -24.016 1 86.06 37 GLN B N 1
ATOM 3100 C CA . GLN B 1 37 ? 4.496 -27.906 -23.859 1 86.06 37 GLN B CA 1
ATOM 3101 C C . GLN B 1 37 ? 5.793 -27.219 -23.469 1 86.06 37 GLN B C 1
ATOM 3103 O O . GLN B 1 37 ? 6.789 -27.875 -23.156 1 86.06 37 GLN B O 1
ATOM 3108 N N . GLN B 1 38 ? 5.727 -26 -23.578 1 90.75 38 GLN B N 1
ATOM 3109 C CA . GLN B 1 38 ? 6.84 -25.156 -23.172 1 90.75 38 GLN B CA 1
ATOM 3110 C C . GLN B 1 38 ? 6.336 -23.828 -22.594 1 90.75 38 GLN B C 1
ATOM 3112 O O . GLN B 1 38 ? 5.219 -23.406 -22.891 1 90.75 38 GLN B O 1
ATOM 3117 N N . GLN B 1 39 ? 7.098 -23.344 -21.688 1 93.75 39 GLN B N 1
ATOM 3118 C CA . GLN B 1 39 ? 6.828 -22 -21.172 1 93.75 39 GLN B CA 1
ATOM 3119 C C . GLN B 1 39 ? 7.898 -21.016 -21.625 1 93.75 39 GLN B C 1
ATOM 3121 O O . GLN B 1 39 ? 9.086 -21.328 -21.625 1 93.75 39 GLN B O 1
ATOM 3126 N N . THR B 1 40 ? 7.434 -19.906 -22.141 1 96 40 THR B N 1
ATOM 3127 C CA . THR B 1 40 ? 8.367 -18.844 -22.531 1 96 40 THR B CA 1
ATOM 3128 C C . THR B 1 40 ? 8.438 -17.766 -21.453 1 96 40 THR B C 1
ATOM 3130 O O . THR B 1 40 ? 7.422 -17.188 -21.078 1 96 40 THR B O 1
ATOM 3133 N N . LEU B 1 41 ? 9.617 -17.562 -20.953 1 97.94 41 LEU B N 1
ATOM 3134 C CA . LEU B 1 41 ? 9.898 -16.5 -19.984 1 97.94 41 LEU B CA 1
ATOM 3135 C C . LEU B 1 41 ? 10.578 -15.312 -20.656 1 97.94 41 LEU B C 1
ATOM 3137 O O . LEU B 1 41 ? 11.391 -15.492 -21.562 1 97.94 41 LEU B O 1
ATOM 3141 N N . VAL B 1 42 ? 10.234 -14.117 -20.266 1 98.75 42 VAL B N 1
ATOM 3142 C CA . VAL B 1 42 ? 11.039 -12.938 -20.562 1 98.75 42 VAL B CA 1
ATOM 3143 C C . VAL B 1 42 ? 11.875 -12.562 -19.344 1 98.75 42 VAL B C 1
ATOM 3145 O O . VAL B 1 42 ? 11.352 -12.031 -18.359 1 98.75 42 VAL B O 1
ATOM 3148 N N . ILE B 1 43 ? 13.141 -12.852 -19.422 1 98.88 43 ILE B N 1
ATOM 3149 C CA . ILE B 1 43 ? 14.055 -12.5 -18.328 1 98.88 43 ILE B CA 1
ATOM 3150 C C . ILE B 1 43 ? 14.648 -11.117 -18.578 1 98.88 43 ILE B C 1
ATOM 3152 O O . ILE B 1 43 ? 15.109 -10.82 -19.688 1 98.88 43 ILE B O 1
ATOM 3156 N N . VAL B 1 44 ? 14.586 -10.266 -17.578 1 98.88 44 VAL B N 1
ATOM 3157 C CA . VAL B 1 44 ? 15.141 -8.914 -17.641 1 98.88 44 VAL B CA 1
ATOM 3158 C C . VAL B 1 44 ? 16.422 -8.836 -16.812 1 98.88 44 VAL B C 1
ATOM 3160 O O . VAL B 1 44 ? 16.453 -9.289 -15.664 1 98.88 44 VAL B O 1
ATOM 3163 N N . ARG B 1 45 ? 17.453 -8.375 -17.375 1 98.75 45 ARG B N 1
ATOM 3164 C CA . ARG B 1 45 ? 18.703 -8.023 -16.688 1 98.75 45 ARG B CA 1
ATOM 3165 C C . ARG B 1 45 ? 18.938 -6.52 -16.719 1 98.75 45 ARG B C 1
ATOM 3167 O O . ARG B 1 45 ? 19.047 -5.922 -17.781 1 98.75 45 ARG B O 1
ATOM 3174 N N . LEU B 1 46 ? 18.922 -5.91 -15.586 1 98.88 46 LEU B N 1
ATOM 3175 C CA . LEU B 1 46 ? 19.125 -4.477 -15.422 1 98.88 46 LEU B CA 1
ATOM 3176 C C . LEU B 1 46 ? 20.469 -4.195 -14.75 1 98.88 46 LEU B C 1
ATOM 3178 O O . LEU B 1 46 ? 20.75 -4.727 -13.664 1 98.88 46 LEU B O 1
ATOM 3182 N N . ARG B 1 47 ? 21.312 -3.434 -15.375 1 98.75 47 ARG B N 1
ATOM 3183 C CA . ARG B 1 47 ? 22.625 -3.107 -14.836 1 98.75 47 ARG B CA 1
ATOM 3184 C C . ARG B 1 47 ? 22.703 -1.642 -14.422 1 98.75 47 ARG B C 1
ATOM 3186 O O . ARG B 1 47 ? 22.109 -0.778 -15.062 1 98.75 47 ARG B O 1
ATOM 3193 N N . CYS B 1 48 ? 23.438 -1.409 -13.391 1 98.62 48 CYS B N 1
ATOM 3194 C CA . CYS B 1 48 ? 23.578 -0.071 -12.828 1 98.62 48 CYS B CA 1
ATOM 3195 C C . CYS B 1 48 ? 25.031 0.387 -12.852 1 98.62 48 CYS B C 1
ATOM 3197 O O . CYS B 1 48 ? 25.938 -0.434 -12.969 1 98.62 48 CYS B O 1
ATOM 3199 N N . SER B 1 49 ? 25.234 1.71 -12.711 1 98.44 49 SER B N 1
ATOM 3200 C CA . SER B 1 49 ? 26.562 2.318 -12.812 1 98.44 49 SER B CA 1
ATOM 3201 C C . SER B 1 49 ? 27.453 1.897 -11.648 1 98.44 49 SER B C 1
ATOM 3203 O O . SER B 1 49 ? 28.688 2.018 -11.727 1 98.44 49 SER B O 1
ATOM 3205 N N . ASP B 1 50 ? 26.891 1.423 -10.555 1 97.94 50 ASP B N 1
ATOM 3206 C CA . ASP B 1 50 ? 27.672 0.965 -9.414 1 97.94 50 ASP B CA 1
ATOM 3207 C C . ASP B 1 50 ? 28.047 -0.505 -9.562 1 97.94 50 ASP B C 1
ATOM 3209 O O . ASP B 1 50 ? 28.578 -1.115 -8.633 1 97.94 50 ASP B O 1
ATOM 3213 N N . GLY B 1 51 ? 27.719 -1.123 -10.68 1 98 51 GLY B N 1
ATOM 3214 C CA . GLY B 1 51 ? 28.109 -2.494 -10.969 1 98 51 GLY B CA 1
ATOM 3215 C C . GLY B 1 51 ? 27.062 -3.51 -10.539 1 98 51 GLY B C 1
ATOM 3216 O O . GLY B 1 51 ? 27.188 -4.695 -10.852 1 98 51 GLY B O 1
ATOM 3217 N N . VAL B 1 52 ? 26.031 -3.117 -9.859 1 98.5 52 VAL B N 1
ATOM 3218 C CA . VAL B 1 52 ? 24.984 -4.023 -9.383 1 98.5 52 VAL B CA 1
ATOM 3219 C C . VAL B 1 52 ? 24.047 -4.395 -10.531 1 98.5 52 VAL B C 1
ATOM 3221 O O . VAL B 1 52 ? 23.672 -3.535 -11.336 1 98.5 52 VAL B O 1
ATOM 3224 N N . GLU B 1 53 ? 23.719 -5.668 -10.641 1 98.62 53 GLU B N 1
ATOM 3225 C CA . GLU B 1 53 ? 22.75 -6.172 -11.602 1 98.62 53 GLU B CA 1
ATOM 3226 C C . GLU B 1 53 ? 21.469 -6.637 -10.898 1 98.62 53 GLU B C 1
ATOM 3228 O O . GLU B 1 53 ? 21.531 -7.328 -9.883 1 98.62 53 GLU B O 1
ATOM 3233 N N . GLY B 1 54 ? 20.328 -6.168 -11.383 1 98.88 54 GLY B N 1
ATOM 3234 C CA . GLY B 1 54 ? 19.047 -6.691 -10.961 1 98.88 54 GLY B CA 1
ATOM 3235 C C . GLY B 1 54 ? 18.375 -7.547 -12.023 1 98.88 54 GLY B C 1
ATOM 3236 O O . GLY B 1 54 ? 18.547 -7.301 -13.227 1 98.88 54 GLY B O 1
ATOM 3237 N N . ILE B 1 55 ? 17.578 -8.523 -11.578 1 98.94 55 ILE B N 1
ATOM 3238 C CA . ILE B 1 55 ? 16.906 -9.383 -12.547 1 98.94 55 ILE B CA 1
ATOM 3239 C C . ILE B 1 55 ? 15.406 -9.375 -12.289 1 98.94 55 ILE B C 1
ATOM 3241 O O . ILE B 1 55 ? 14.961 -9.117 -11.164 1 98.94 55 ILE B O 1
ATOM 3245 N N . GLY B 1 56 ? 14.617 -9.516 -13.289 1 98.88 56 GLY B N 1
ATOM 3246 C CA . GLY B 1 56 ? 13.172 -9.656 -13.281 1 98.88 56 GLY B CA 1
ATOM 3247 C C . GLY B 1 56 ? 12.656 -10.641 -14.312 1 98.88 56 GLY B C 1
ATOM 3248 O O . GLY B 1 56 ? 13.438 -11.211 -15.078 1 98.88 56 GLY B O 1
ATOM 3249 N N . GLU B 1 57 ? 11.375 -10.914 -14.258 1 98.88 57 GLU B N 1
ATOM 3250 C CA . GLU B 1 57 ? 10.758 -11.875 -15.172 1 98.88 57 GLU B CA 1
ATOM 3251 C C . GLU B 1 57 ? 9.32 -11.477 -15.492 1 98.88 57 GLU B C 1
ATOM 3253 O O . GLU B 1 57 ? 8.578 -11.016 -14.617 1 98.88 57 GLU B O 1
ATOM 3258 N N . ALA B 1 58 ? 8.969 -11.531 -16.734 1 98.5 58 ALA B N 1
ATOM 3259 C CA . ALA B 1 58 ? 7.574 -11.5 -17.188 1 98.5 58 ALA B CA 1
ATOM 3260 C C . ALA B 1 58 ? 7.207 -12.781 -17.922 1 98.5 58 ALA B C 1
ATOM 3262 O O . ALA B 1 58 ? 7.941 -13.227 -18.812 1 98.5 58 ALA B O 1
ATOM 3263 N N . THR B 1 59 ? 6.137 -13.367 -17.484 1 97 59 THR B N 1
ATOM 3264 C CA . THR B 1 59 ? 5.641 -14.602 -18.078 1 97 59 THR B CA 1
ATOM 3265 C C . THR B 1 59 ? 4.156 -14.492 -18.406 1 97 59 THR B C 1
ATOM 3267 O O . THR B 1 59 ? 3.389 -13.922 -17.625 1 97 59 THR B O 1
ATOM 3270 N N . THR B 1 60 ? 3.809 -14.945 -19.562 1 93.56 60 THR B N 1
ATOM 3271 C CA . THR B 1 60 ? 2.404 -15.016 -19.953 1 93.56 60 THR B CA 1
ATOM 3272 C C . THR B 1 60 ? 1.967 -16.469 -20.141 1 93.56 60 THR B C 1
ATOM 3274 O O . THR B 1 60 ? 2.801 -17.359 -20.328 1 93.56 60 THR B O 1
ATOM 3277 N N . ILE B 1 61 ? 0.775 -16.703 -20.016 1 87.75 61 ILE B N 1
ATOM 3278 C CA . ILE B 1 61 ? 0.241 -18.047 -20.203 1 87.75 61 ILE B CA 1
ATOM 3279 C C . ILE B 1 61 ? -0.221 -18.219 -21.656 1 87.75 61 ILE B C 1
ATOM 3281 O O . ILE B 1 61 ? -1.2 -17.594 -22.078 1 87.75 61 ILE B O 1
ATOM 3285 N N . GLY B 1 62 ? 0.521 -19.016 -22.438 1 83.56 62 GLY B N 1
ATOM 3286 C CA . GLY B 1 62 ? 0.113 -19.359 -23.797 1 83.56 62 GLY B CA 1
ATOM 3287 C C . GLY B 1 62 ? 0.222 -18.188 -24.766 1 83.56 62 GLY B C 1
ATOM 3288 O O . GLY B 1 62 ? -0.659 -17.969 -25.594 1 83.56 62 GLY B O 1
ATOM 3289 N N . GLY B 1 63 ? 1.243 -17.422 -24.531 1 86.5 63 GLY B N 1
ATOM 3290 C CA . GLY B 1 63 ? 1.415 -16.281 -25.406 1 86.5 63 GLY B CA 1
ATOM 3291 C C . GLY B 1 63 ? 0.382 -15.195 -25.188 1 86.5 63 GLY B C 1
ATOM 3292 O O . GLY B 1 63 ? 0.403 -14.523 -24.156 1 86.5 63 GLY B O 1
ATOM 3293 N N . LEU B 1 64 ? -0.593 -15.094 -26.109 1 84.31 64 LEU B N 1
ATOM 3294 C CA . LEU B 1 64 ? -1.604 -14.047 -26.047 1 84.31 64 LEU B CA 1
ATOM 3295 C C . LEU B 1 64 ? -2.947 -14.609 -25.594 1 84.31 64 LEU B C 1
ATOM 3297 O O . LEU B 1 64 ? -3.984 -13.961 -25.766 1 84.31 64 LEU B O 1
ATOM 3301 N N . SER B 1 65 ? -2.912 -15.773 -25.062 1 81 65 SER B N 1
ATOM 3302 C CA . SER B 1 65 ? -4.156 -16.438 -24.688 1 81 65 SER B CA 1
ATOM 3303 C C . SER B 1 65 ? -4.762 -15.828 -23.438 1 81 65 SER B C 1
ATOM 3305 O O . SER B 1 65 ? -5.984 -15.82 -23.266 1 81 65 SER B O 1
ATOM 3307 N N . TYR B 1 66 ? -3.975 -15.336 -22.609 1 79.81 66 TYR B N 1
ATOM 3308 C CA . TYR B 1 66 ? -4.43 -14.859 -21.312 1 79.81 66 TYR B CA 1
ATOM 3309 C C . TYR B 1 66 ? -4.703 -13.367 -21.328 1 79.81 66 TYR B C 1
ATOM 3311 O O . TYR B 1 66 ? -5.609 -12.883 -20.656 1 79.81 66 TYR B O 1
ATOM 3319 N N . GLY B 1 67 ? -3.891 -12.688 -22.016 1 83.81 67 GLY B N 1
ATOM 3320 C CA . GLY B 1 67 ? -3.986 -11.234 -22.016 1 83.81 67 GLY B CA 1
ATOM 3321 C C . GLY B 1 67 ? -3.365 -10.594 -23.234 1 83.81 67 GLY B C 1
ATOM 3322 O O . GLY B 1 67 ? -3.129 -11.266 -24.25 1 83.81 67 GLY B O 1
ATOM 3323 N N . ASP B 1 68 ? -3.148 -9.312 -23.047 1 87.44 68 ASP B N 1
ATOM 3324 C CA . ASP B 1 68 ? -2.807 -8.492 -24.219 1 87.44 68 ASP B CA 1
ATOM 3325 C C . ASP B 1 68 ? -1.3 -8.484 -24.453 1 87.44 68 ASP B C 1
ATOM 3327 O O . ASP B 1 68 ? -0.823 -7.863 -25.406 1 87.44 68 ASP B O 1
ATOM 3331 N N . GLU B 1 69 ? -0.557 -9.148 -23.609 1 93.88 69 GLU B N 1
ATOM 3332 C CA . GLU B 1 69 ? 0.893 -9.18 -23.781 1 93.88 69 GLU B CA 1
ATOM 3333 C C . GLU B 1 69 ? 1.378 -10.594 -24.078 1 93.88 69 GLU B C 1
ATOM 3335 O O . GLU B 1 69 ? 0.881 -11.57 -23.516 1 93.88 69 GLU B O 1
ATOM 3340 N N . SER B 1 70 ? 2.262 -10.742 -25.047 1 95.56 70 SER B N 1
ATOM 3341 C CA . SER B 1 70 ? 3.008 -11.961 -25.344 1 95.56 70 SER B CA 1
ATOM 3342 C C . SER B 1 70 ? 4.477 -11.812 -24.969 1 95.56 70 SER B C 1
ATOM 3344 O O . SER B 1 70 ? 4.977 -10.695 -24.812 1 95.56 70 SER B O 1
ATOM 3346 N N . PRO B 1 71 ? 5.172 -12.938 -24.781 1 96.75 71 PRO B N 1
ATOM 3347 C CA . PRO B 1 71 ? 6.602 -12.828 -24.469 1 96.75 71 PRO B CA 1
ATOM 3348 C C . PRO B 1 71 ? 7.359 -11.992 -25.5 1 96.75 71 PRO B C 1
ATOM 3350 O O . PRO B 1 71 ? 8.18 -11.148 -25.141 1 96.75 71 PRO B O 1
ATOM 3353 N N . GLU B 1 72 ? 7.055 -12.211 -26.781 1 97.38 72 GLU B N 1
ATOM 3354 C CA . GLU B 1 72 ? 7.715 -11.461 -27.844 1 97.38 72 GLU B CA 1
ATOM 3355 C C . GLU B 1 72 ? 7.344 -9.977 -27.781 1 97.38 72 GLU B C 1
ATOM 3357 O O . GLU B 1 72 ? 8.195 -9.109 -27.984 1 97.38 72 GLU B O 1
ATOM 3362 N N . GLY B 1 73 ? 6.043 -9.734 -27.578 1 97.44 73 GLY B N 1
ATOM 3363 C CA . GLY B 1 73 ? 5.59 -8.359 -27.422 1 97.44 73 GLY B CA 1
ATOM 3364 C C . GLY B 1 73 ? 6.219 -7.66 -26.234 1 97.44 73 GLY B C 1
ATOM 3365 O O . GLY B 1 73 ? 6.574 -6.48 -26.312 1 97.44 73 GLY B O 1
ATOM 3366 N N . ILE B 1 74 ? 6.355 -8.32 -25.125 1 98.31 74 ILE B N 1
ATOM 3367 C CA . ILE B 1 74 ? 6.98 -7.789 -23.922 1 98.31 74 ILE B CA 1
ATOM 3368 C C . ILE B 1 74 ? 8.422 -7.398 -24.219 1 98.31 74 ILE B C 1
ATOM 3370 O O . ILE B 1 74 ? 8.852 -6.285 -23.906 1 98.31 74 ILE B O 1
ATOM 3374 N N . LYS B 1 75 ? 9.188 -8.32 -24.844 1 98.44 75 LYS B N 1
ATOM 3375 C CA . LYS B 1 75 ? 10.57 -8.023 -25.188 1 98.44 75 LYS B CA 1
ATOM 3376 C C . LYS B 1 75 ? 10.656 -6.797 -26.094 1 98.44 75 LYS B C 1
ATOM 3378 O O . LYS B 1 75 ? 11.477 -5.902 -25.875 1 98.44 75 LYS B O 1
ATOM 3383 N N . LEU B 1 76 ? 9.844 -6.785 -27.109 1 97.94 76 LEU B N 1
ATOM 3384 C CA . LEU B 1 76 ? 9.844 -5.672 -28.047 1 97.94 76 LEU B CA 1
ATOM 3385 C C . LEU B 1 76 ? 9.578 -4.352 -27.328 1 97.94 76 LEU B C 1
ATOM 3387 O O . LEU B 1 76 ? 10.258 -3.355 -27.578 1 97.94 76 LEU B O 1
ATOM 3391 N N . THR B 1 77 ? 8.516 -4.379 -26.469 1 97.88 77 THR B N 1
ATOM 3392 C CA . THR B 1 77 ? 8.133 -3.182 -25.719 1 97.88 77 THR B CA 1
ATOM 3393 C C . THR B 1 77 ? 9.281 -2.709 -24.844 1 97.88 77 THR B C 1
ATOM 3395 O O . THR B 1 77 ? 9.578 -1.514 -24.781 1 97.88 77 THR B O 1
ATOM 3398 N N . ILE B 1 78 ? 9.945 -3.631 -24.109 1 98.62 78 ILE B N 1
ATOM 3399 C CA . ILE B 1 78 ? 11.062 -3.283 -23.234 1 98.62 78 ILE B CA 1
ATOM 3400 C C . ILE B 1 78 ? 12.219 -2.727 -24.062 1 98.62 78 ILE B C 1
ATOM 3402 O O . ILE B 1 78 ? 12.719 -1.638 -23.781 1 98.62 78 ILE B O 1
ATOM 3406 N N . ASP B 1 79 ? 12.602 -3.412 -25.156 1 98.25 79 ASP B N 1
ATOM 3407 C CA . ASP B 1 79 ? 13.766 -3.061 -25.953 1 98.25 79 ASP B CA 1
ATOM 3408 C C . ASP B 1 79 ? 13.586 -1.702 -26.625 1 98.25 79 ASP B C 1
ATOM 3410 O O . ASP B 1 79 ? 14.516 -0.9 -26.688 1 98.25 79 ASP B O 1
ATOM 3414 N N . THR B 1 80 ? 12.398 -1.49 -27.094 1 98.19 80 THR B N 1
ATOM 3415 C CA . THR B 1 80 ? 12.18 -0.359 -27.984 1 98.19 80 THR B CA 1
ATOM 3416 C C . THR B 1 80 ? 11.766 0.88 -27.203 1 98.19 80 THR B C 1
ATOM 3418 O O . THR B 1 80 ? 12.133 2.002 -27.562 1 98.19 80 THR B O 1
ATOM 3421 N N . TYR B 1 81 ? 10.969 0.692 -26.156 1 97.81 81 TYR B N 1
ATOM 3422 C CA . TYR B 1 81 ? 10.328 1.857 -25.562 1 97.81 81 TYR B CA 1
ATOM 3423 C C . TYR B 1 81 ? 10.766 2.035 -24.109 1 97.81 81 TYR B C 1
ATOM 3425 O O . TYR B 1 81 ? 11.086 3.146 -23.688 1 97.81 81 TYR B O 1
ATOM 3433 N N . LEU B 1 82 ? 10.797 0.997 -23.312 1 98.69 82 LEU B N 1
ATOM 3434 C CA . LEU B 1 82 ? 10.93 1.133 -21.859 1 98.69 82 LEU B CA 1
ATOM 3435 C C . LEU B 1 82 ? 12.398 1.226 -21.453 1 98.69 82 LEU B C 1
ATOM 3437 O O . LEU B 1 82 ? 12.766 2.061 -20.625 1 98.69 82 LEU B O 1
ATOM 3441 N N . ALA B 1 83 ? 13.25 0.38 -22.047 1 98.62 83 ALA B N 1
ATOM 3442 C CA . ALA B 1 83 ? 14.672 0.397 -21.703 1 98.62 83 ALA B CA 1
ATOM 3443 C C . ALA B 1 83 ? 15.289 1.761 -22.016 1 98.62 83 ALA B C 1
ATOM 3445 O O . ALA B 1 83 ? 15.992 2.33 -21.172 1 98.62 83 ALA B O 1
ATOM 3446 N N . PRO B 1 84 ? 15.07 2.359 -23.188 1 98.38 84 PRO B N 1
ATOM 3447 C CA . PRO B 1 84 ? 15.617 3.691 -23.453 1 98.38 84 PRO B CA 1
ATOM 3448 C C . PRO B 1 84 ? 15.148 4.73 -22.438 1 98.38 84 PRO B C 1
ATOM 3450 O O . PRO B 1 84 ? 15.906 5.641 -22.078 1 98.38 84 PRO B O 1
ATOM 3453 N N . ALA B 1 85 ? 13.93 4.586 -21.953 1 98.12 85 ALA B N 1
ATOM 3454 C CA . ALA B 1 85 ? 13.375 5.543 -21 1 98.12 85 ALA B CA 1
ATOM 3455 C C . ALA B 1 85 ? 14.062 5.43 -19.641 1 98.12 85 ALA B C 1
ATOM 3457 O O . ALA B 1 85 ? 14.078 6.387 -18.875 1 98.12 85 ALA B O 1
ATOM 3458 N N . LEU B 1 86 ? 14.609 4.277 -19.328 1 98.44 86 LEU B N 1
ATOM 3459 C CA . LEU B 1 86 ? 15.227 4.031 -18.031 1 98.44 86 LEU B CA 1
ATOM 3460 C C . LEU B 1 86 ? 16.703 4.395 -18.047 1 98.44 86 LEU B C 1
ATOM 3462 O O . LEU B 1 86 ? 17.312 4.578 -16.984 1 98.44 86 LEU B O 1
ATOM 3466 N N . ALA B 1 87 ? 17.312 4.484 -19.25 1 97.94 87 ALA B N 1
ATOM 3467 C CA . ALA B 1 87 ? 18.75 4.734 -19.375 1 97.94 87 ALA B CA 1
ATOM 3468 C C . ALA B 1 87 ? 19.141 6.047 -18.688 1 97.94 87 ALA B C 1
ATOM 3470 O O . ALA B 1 87 ? 18.531 7.09 -18.953 1 97.94 87 ALA B O 1
ATOM 3471 N N . GLY B 1 88 ? 20.094 5.98 -17.781 1 98.12 88 GLY B N 1
ATOM 3472 C CA . GLY B 1 88 ? 20.625 7.172 -17.125 1 98.12 88 GLY B CA 1
ATOM 3473 C C . GLY B 1 88 ? 19.797 7.59 -15.922 1 98.12 88 GLY B C 1
ATOM 3474 O O . GLY B 1 88 ? 20.203 8.484 -15.172 1 98.12 88 GLY B O 1
ATOM 3475 N N . GLN B 1 89 ? 18.656 6.965 -15.711 1 97.75 89 GLN B N 1
ATOM 3476 C CA . GLN B 1 89 ? 17.797 7.324 -14.586 1 97.75 89 GLN B CA 1
ATOM 3477 C C . GLN B 1 89 ? 18.391 6.828 -13.266 1 97.75 89 GLN B C 1
ATOM 3479 O O . GLN B 1 89 ? 19.266 5.957 -13.258 1 97.75 89 GLN B O 1
ATOM 3484 N N . ASP B 1 90 ? 17.953 7.457 -12.148 1 97.81 90 ASP B N 1
ATOM 3485 C CA . ASP B 1 90 ? 18.359 7.074 -10.797 1 97.81 90 ASP B CA 1
ATOM 3486 C C . ASP B 1 90 ? 17.953 5.637 -10.484 1 97.81 90 ASP B C 1
ATOM 3488 O O . ASP B 1 90 ? 16.766 5.344 -10.375 1 97.81 90 ASP B O 1
ATOM 3492 N N . ALA B 1 91 ? 18.906 4.703 -10.305 1 97.94 91 ALA B N 1
ATOM 3493 C CA . ALA B 1 91 ? 18.656 3.281 -10.094 1 97.94 91 ALA B CA 1
ATOM 3494 C C . ALA B 1 91 ? 18.125 3.023 -8.688 1 97.94 91 ALA B C 1
ATOM 3496 O O . ALA B 1 91 ? 17.625 1.935 -8.398 1 97.94 91 ALA B O 1
ATOM 3497 N N . THR B 1 92 ? 18.234 4.012 -7.805 1 97.19 92 THR B N 1
ATOM 3498 C CA . THR B 1 92 ? 17.875 3.803 -6.406 1 97.19 92 THR B CA 1
ATOM 3499 C C . THR B 1 92 ? 16.469 4.324 -6.129 1 97.19 92 THR B C 1
ATOM 3501 O O . THR B 1 92 ? 15.977 4.238 -5.004 1 97.19 92 THR B O 1
ATOM 3504 N N . ASN B 1 93 ? 15.852 4.98 -7.062 1 98 93 ASN B N 1
ATOM 3505 C CA . ASN B 1 93 ? 14.492 5.5 -6.949 1 98 93 ASN B CA 1
ATOM 3506 C C . ASN B 1 93 ? 13.516 4.719 -7.824 1 98 93 ASN B C 1
ATOM 3508 O O . ASN B 1 93 ? 13.219 5.129 -8.945 1 98 93 ASN B O 1
ATOM 3512 N N . VAL B 1 94 ? 12.961 3.605 -7.266 1 98.69 94 VAL B N 1
ATOM 3513 C CA . VAL B 1 94 ? 12.109 2.684 -8.008 1 98.69 94 VAL B CA 1
ATOM 3514 C C . VAL B 1 94 ? 10.82 3.395 -8.43 1 98.69 94 VAL B C 1
ATOM 3516 O O . VAL B 1 94 ? 10.422 3.322 -9.594 1 98.69 94 VAL B O 1
ATOM 3519 N N . HIS B 1 95 ? 10.164 4.137 -7.488 1 98.5 95 HIS B N 1
ATOM 3520 C CA . HIS B 1 95 ? 8.938 4.852 -7.824 1 98.5 95 HIS B CA 1
AT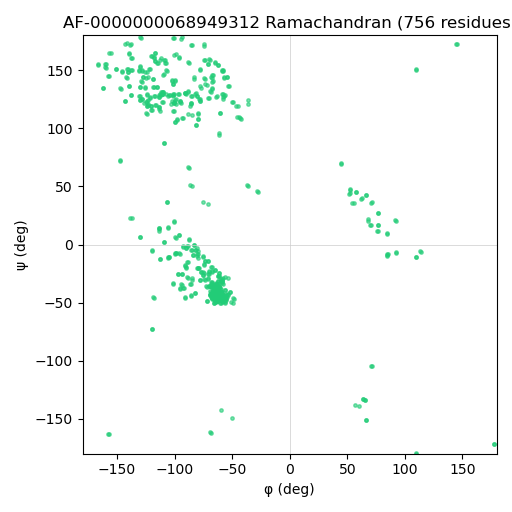OM 3521 C C . HIS B 1 95 ? 9.18 5.859 -8.938 1 98.5 95 HIS B C 1
ATOM 3523 O O . HIS B 1 95 ? 8.352 5.996 -9.844 1 98.5 95 HIS B O 1
ATOM 3529 N N . GLY B 1 96 ? 10.328 6.582 -8.828 1 97.88 96 GLY B N 1
ATOM 3530 C CA . GLY B 1 96 ? 10.656 7.531 -9.875 1 97.88 96 GLY B CA 1
ATOM 3531 C C . GLY B 1 96 ? 10.805 6.883 -11.242 1 97.88 96 GLY B C 1
ATOM 3532 O O . GLY B 1 96 ? 10.289 7.391 -12.234 1 97.88 96 GLY B O 1
ATOM 3533 N N . ALA B 1 97 ? 11.531 5.75 -11.289 1 98.5 97 ALA B N 1
ATOM 3534 C CA . ALA B 1 97 ? 11.727 5.008 -12.531 1 98.5 97 ALA B CA 1
ATOM 3535 C C . ALA B 1 97 ? 10.398 4.508 -13.086 1 98.5 97 ALA B C 1
ATOM 3537 O O . ALA B 1 97 ? 10.125 4.652 -14.281 1 98.5 97 ALA B O 1
ATOM 3538 N N . MET B 1 98 ? 9.57 3.969 -12.227 1 98.5 98 MET B N 1
ATOM 3539 C CA . MET B 1 98 ? 8.305 3.398 -12.68 1 98.5 98 MET B CA 1
ATOM 3540 C C . MET B 1 98 ? 7.348 4.492 -13.141 1 98.5 98 MET B C 1
ATOM 3542 O O . MET B 1 98 ? 6.559 4.285 -14.062 1 98.5 98 MET B O 1
ATOM 3546 N N . ALA B 1 99 ? 7.395 5.664 -12.453 1 97.12 99 ALA B N 1
ATOM 3547 C CA . ALA B 1 99 ? 6.594 6.801 -12.898 1 97.12 99 ALA B CA 1
ATOM 3548 C C . ALA B 1 99 ? 6.98 7.215 -14.32 1 97.12 99 ALA B C 1
ATOM 3550 O O . ALA B 1 99 ? 6.113 7.527 -15.141 1 97.12 99 ALA B O 1
ATOM 3551 N N . ARG B 1 100 ? 8.281 7.207 -14.594 1 97.25 100 ARG B N 1
ATOM 3552 C CA . ARG B 1 100 ? 8.766 7.52 -15.938 1 97.25 100 ARG B CA 1
ATOM 3553 C C . ARG B 1 100 ? 8.242 6.512 -16.953 1 97.25 100 ARG B C 1
ATOM 3555 O O . ARG B 1 100 ? 7.785 6.895 -18.031 1 97.25 100 ARG B O 1
ATOM 3562 N N . LEU B 1 101 ? 8.234 5.223 -16.625 1 98.38 101 LEU B N 1
ATOM 3563 C CA . LEU B 1 101 ? 7.742 4.184 -17.516 1 98.38 101 LEU B CA 1
ATOM 3564 C C . LEU B 1 101 ? 6.254 4.359 -17.797 1 98.38 101 LEU B C 1
ATOM 3566 O O . LEU B 1 101 ? 5.789 4.094 -18.906 1 98.38 101 LEU B O 1
ATOM 3570 N N . GLY B 1 102 ? 5.531 4.758 -16.766 1 95.88 102 GLY B N 1
ATOM 3571 C CA . GLY B 1 102 ? 4.105 5 -16.922 1 95.88 102 GLY B CA 1
ATOM 3572 C C . GLY B 1 102 ? 3.795 6.059 -17.969 1 95.88 102 GLY B C 1
ATOM 3573 O O . GLY B 1 102 ? 2.766 5.992 -18.641 1 95.88 102 GLY B O 1
ATOM 3574 N N . LYS B 1 103 ? 4.68 7.016 -18.125 1 94.94 103 LYS B N 1
ATOM 3575 C CA . LYS B 1 103 ? 4.488 8.109 -19.078 1 94.94 103 LYS B CA 1
ATOM 3576 C C . LYS B 1 103 ? 4.844 7.664 -20.5 1 94.94 103 LYS B C 1
ATOM 3578 O O . LYS B 1 103 ? 4.348 8.234 -21.469 1 94.94 103 LYS B O 1
ATOM 3583 N N . VAL B 1 104 ? 5.617 6.605 -20.609 1 96.44 104 VAL B N 1
ATOM 3584 C CA . VAL B 1 104 ? 6.184 6.211 -21.891 1 96.44 104 VAL B CA 1
ATOM 3585 C C . VAL B 1 104 ? 5.281 5.18 -22.562 1 96.44 104 VAL B C 1
ATOM 3587 O O . VAL B 1 104 ? 5.18 5.141 -23.797 1 96.44 104 VAL B O 1
ATOM 3590 N N . ALA B 1 105 ? 4.648 4.32 -21.781 1 94.88 105 ALA B N 1
ATOM 3591 C CA . ALA B 1 105 ? 3.834 3.246 -22.344 1 94.88 105 ALA B CA 1
ATOM 3592 C C . ALA B 1 105 ? 2.588 3.006 -21.484 1 94.88 105 ALA B C 1
ATOM 3594 O O . ALA B 1 105 ? 2.682 2.807 -20.281 1 94.88 105 ALA B O 1
ATOM 3595 N N . ARG B 1 106 ? 1.467 3.115 -22.156 1 93.5 106 ARG B N 1
ATOM 3596 C CA . ARG B 1 106 ? 0.225 2.729 -21.484 1 93.5 106 ARG B CA 1
ATOM 3597 C C . ARG B 1 106 ? 0.111 1.212 -21.375 1 93.5 106 ARG B C 1
ATOM 3599 O O . ARG B 1 106 ? 0.442 0.49 -22.328 1 93.5 106 ARG B O 1
ATOM 3606 N N . GLY B 1 107 ? -0.445 0.759 -20.266 1 94.56 107 GLY B N 1
ATOM 3607 C CA . GLY B 1 107 ? -0.529 -0.682 -20.094 1 94.56 107 GLY B CA 1
ATOM 3608 C C . GLY B 1 107 ? 0.828 -1.348 -19.969 1 94.56 107 GLY B C 1
ATOM 3609 O O . GLY B 1 107 ? 1.665 -0.918 -19.172 1 94.56 107 GLY B O 1
ATOM 3610 N N . ASN B 1 108 ? 1.013 -2.393 -20.656 1 97.25 108 ASN B N 1
ATOM 3611 C CA . ASN B 1 108 ? 2.26 -3.15 -20.641 1 97.25 108 ASN B CA 1
ATOM 3612 C C . ASN B 1 108 ? 2.688 -3.496 -19.219 1 97.25 108 ASN B C 1
ATOM 3614 O O . ASN B 1 108 ? 3.834 -3.258 -18.844 1 97.25 108 ASN B O 1
ATOM 3618 N N . ARG B 1 109 ? 1.755 -3.977 -18.469 1 97.81 109 ARG B N 1
ATOM 3619 C CA . ARG B 1 109 ? 1.911 -4.211 -17.031 1 97.81 109 ARG B CA 1
ATOM 3620 C C . ARG B 1 109 ? 2.898 -5.344 -16.766 1 97.81 109 ARG B C 1
ATOM 3622 O O . ARG B 1 109 ? 3.654 -5.297 -15.797 1 97.81 109 ARG B O 1
ATOM 3629 N N . PHE B 1 110 ? 2.91 -6.398 -17.625 1 98.44 110 PHE B N 1
ATOM 3630 C CA . PHE B 1 110 ? 3.832 -7.516 -17.453 1 98.44 110 PHE B CA 1
ATOM 3631 C C . PHE B 1 110 ? 5.277 -7.059 -17.641 1 98.44 110 PHE B C 1
ATOM 3633 O O . PHE B 1 110 ? 6.137 -7.375 -16.812 1 98.44 110 PHE B O 1
ATOM 3640 N N . ALA B 1 111 ? 5.496 -6.242 -18.672 1 98.69 111 ALA B N 1
ATOM 3641 C CA . ALA B 1 111 ? 6.824 -5.684 -18.922 1 98.69 111 ALA B CA 1
ATOM 3642 C C . ALA B 1 111 ? 7.273 -4.812 -17.75 1 98.69 111 ALA B C 1
ATOM 3644 O O . ALA B 1 111 ? 8.398 -4.945 -17.266 1 98.69 111 ALA B O 1
ATOM 3645 N N . LYS B 1 112 ? 6.414 -3.934 -17.312 1 98.81 112 LYS B N 1
ATOM 3646 C CA . LYS B 1 112 ? 6.73 -3.014 -16.219 1 98.81 112 LYS B CA 1
ATOM 3647 C C . LYS B 1 112 ? 6.973 -3.77 -14.914 1 98.81 112 LYS B C 1
ATOM 3649 O O . LYS B 1 112 ? 7.84 -3.393 -14.125 1 98.81 112 LYS B O 1
ATOM 3654 N N . SER B 1 113 ? 6.188 -4.82 -14.695 1 98.81 113 SER B N 1
ATOM 3655 C CA . SER B 1 113 ? 6.383 -5.645 -13.516 1 98.81 113 SER B CA 1
ATOM 3656 C C . SER B 1 113 ? 7.777 -6.262 -13.492 1 98.81 113 SER B C 1
ATOM 3658 O O . SER B 1 113 ? 8.438 -6.285 -12.453 1 98.81 113 SER B O 1
ATOM 3660 N N . ALA B 1 114 ? 8.234 -6.762 -14.617 1 98.94 114 ALA B N 1
ATOM 3661 C CA . ALA B 1 114 ? 9.57 -7.336 -14.711 1 98.94 114 ALA B CA 1
ATOM 3662 C C . ALA B 1 114 ? 10.641 -6.285 -14.43 1 98.94 114 ALA B C 1
ATOM 3664 O O . ALA B 1 114 ? 11.625 -6.566 -13.742 1 98.94 114 ALA B O 1
ATOM 3665 N N . LEU B 1 115 ? 10.438 -5.117 -14.945 1 98.94 115 LEU B N 1
ATOM 3666 C CA . LEU B 1 115 ? 11.398 -4.035 -14.75 1 98.94 115 LEU B CA 1
ATOM 3667 C C . LEU B 1 115 ? 11.398 -3.566 -13.297 1 98.94 115 LEU B C 1
ATOM 3669 O O . LEU B 1 115 ? 12.461 -3.309 -12.727 1 98.94 115 LEU B O 1
ATOM 3673 N N . GLU B 1 116 ? 10.219 -3.404 -12.672 1 98.94 116 GLU B N 1
ATOM 3674 C CA . GLU B 1 116 ? 10.164 -3.051 -11.258 1 98.94 116 GLU B CA 1
ATOM 3675 C C . GLU B 1 116 ? 10.891 -4.086 -10.398 1 98.94 116 GLU B C 1
ATOM 3677 O O . GLU B 1 116 ? 11.633 -3.729 -9.484 1 98.94 116 GLU B O 1
ATOM 3682 N N . THR B 1 117 ? 10.641 -5.379 -10.734 1 98.94 117 THR B N 1
ATOM 3683 C CA . THR B 1 117 ? 11.297 -6.461 -10.008 1 98.94 117 THR B CA 1
ATOM 3684 C C . THR B 1 117 ? 12.812 -6.352 -10.125 1 98.94 117 THR B C 1
ATOM 3686 O O . THR B 1 117 ? 13.531 -6.496 -9.133 1 98.94 117 THR B O 1
ATOM 3689 N N . ALA B 1 118 ? 13.289 -6.055 -11.312 1 98.94 118 ALA B N 1
ATOM 3690 C CA . ALA B 1 118 ? 14.727 -5.918 -11.531 1 98.94 118 ALA B CA 1
ATOM 3691 C C . ALA B 1 118 ? 15.297 -4.754 -10.719 1 98.94 118 ALA B C 1
ATOM 3693 O O . ALA B 1 118 ? 16.375 -4.863 -10.141 1 98.94 118 ALA B O 1
ATOM 3694 N N . LEU B 1 119 ? 14.617 -3.674 -10.68 1 98.94 119 LEU B N 1
ATOM 3695 C CA . LEU B 1 119 ? 15.039 -2.512 -9.906 1 98.94 119 LEU B CA 1
ATOM 3696 C C . LEU B 1 119 ? 15.078 -2.836 -8.422 1 98.94 119 LEU B C 1
ATOM 3698 O O . LEU B 1 119 ? 16.047 -2.486 -7.73 1 98.94 119 LEU B O 1
ATOM 3702 N N . LEU B 1 120 ? 14.047 -3.486 -7.922 1 98.88 120 LEU B N 1
ATOM 3703 C CA . LEU B 1 120 ? 13.969 -3.842 -6.508 1 98.88 120 LEU B CA 1
ATOM 3704 C C . LEU B 1 120 ? 15.047 -4.863 -6.148 1 98.88 120 LEU B C 1
ATOM 3706 O O . LEU B 1 120 ? 15.625 -4.801 -5.062 1 98.88 120 LEU B O 1
ATOM 3710 N N . ASP B 1 121 ? 15.25 -5.852 -7.074 1 98.88 121 ASP B N 1
ATOM 3711 C CA . ASP B 1 121 ? 16.328 -6.82 -6.875 1 98.88 121 ASP B CA 1
ATOM 3712 C C . ASP B 1 121 ? 17.672 -6.117 -6.75 1 98.88 121 ASP B C 1
ATOM 3714 O O . ASP B 1 121 ? 18.438 -6.395 -5.824 1 98.88 121 ASP B O 1
ATOM 3718 N N . ALA B 1 122 ? 17.969 -5.188 -7.668 1 98.88 122 ALA B N 1
ATOM 3719 C CA . ALA B 1 122 ? 19.219 -4.418 -7.633 1 98.88 122 ALA B CA 1
ATOM 3720 C C . ALA B 1 122 ? 19.344 -3.648 -6.324 1 98.88 122 ALA B C 1
ATOM 3722 O O . ALA B 1 122 ? 20.422 -3.623 -5.719 1 98.88 122 ALA B O 1
ATOM 3723 N N . GLN B 1 123 ? 18.281 -3.033 -5.914 1 98.56 123 GLN B N 1
ATOM 3724 C CA . GLN B 1 123 ? 18.312 -2.246 -4.684 1 98.56 123 GLN B CA 1
ATOM 3725 C C . GLN B 1 123 ? 18.594 -3.129 -3.473 1 98.56 123 GLN B C 1
ATOM 3727 O O . GLN B 1 123 ? 19.359 -2.75 -2.588 1 98.56 123 GLN B O 1
ATOM 3732 N N . GLY B 1 124 ? 17.859 -4.281 -3.367 1 98.56 124 GLY B N 1
ATOM 3733 C CA . GLY B 1 124 ? 18.141 -5.227 -2.295 1 98.56 124 GLY B CA 1
ATOM 3734 C C . GLY B 1 124 ? 19.594 -5.688 -2.268 1 98.56 124 GLY B C 1
ATOM 3735 O O . GLY B 1 124 ? 20.203 -5.773 -1.201 1 98.56 124 GLY B O 1
ATOM 3736 N N . LYS B 1 125 ? 20.125 -5.977 -3.436 1 98.69 125 LYS B N 1
ATOM 3737 C CA . LYS B 1 125 ? 21.531 -6.375 -3.543 1 98.69 125 LYS B CA 1
ATOM 3738 C C . LYS B 1 125 ? 22.469 -5.242 -3.115 1 98.69 125 LYS B C 1
ATOM 3740 O O . LYS B 1 125 ? 23.422 -5.465 -2.367 1 98.69 125 LYS B O 1
ATOM 3745 N N . ARG B 1 126 ? 22.219 -4.027 -3.602 1 97.81 126 ARG B N 1
ATOM 3746 C CA . ARG B 1 126 ? 23.016 -2.854 -3.283 1 97.81 126 ARG B CA 1
ATOM 3747 C C . ARG B 1 126 ? 23.078 -2.625 -1.776 1 97.81 126 ARG B C 1
ATOM 3749 O O . ARG B 1 126 ? 24.141 -2.299 -1.238 1 97.81 126 ARG B O 1
ATOM 3756 N N . LEU B 1 127 ? 21.969 -2.852 -1.064 1 97.56 127 LEU B N 1
ATOM 3757 C CA . LEU B 1 127 ? 21.859 -2.561 0.362 1 97.56 127 LEU B CA 1
ATOM 3758 C C . LEU B 1 127 ? 22.141 -3.807 1.192 1 97.56 127 LEU B C 1
ATOM 3760 O O . LEU B 1 127 ? 22.156 -3.748 2.424 1 97.56 127 LEU B O 1
ATOM 3764 N N . GLY B 1 128 ? 22.281 -4.953 0.551 1 97.56 128 GLY B N 1
ATOM 3765 C CA . GLY B 1 128 ? 22.656 -6.188 1.22 1 97.56 128 GLY B CA 1
ATOM 3766 C C . GLY B 1 128 ? 21.5 -6.812 1.996 1 97.56 128 GLY B C 1
ATOM 3767 O O . GLY B 1 128 ? 21.719 -7.441 3.035 1 97.56 128 GLY B O 1
ATOM 3768 N N . VAL B 1 129 ? 20.281 -6.578 1.605 1 97.88 129 VAL B N 1
ATOM 3769 C CA . VAL B 1 129 ? 19.141 -7.109 2.326 1 97.88 129 VAL B CA 1
ATOM 3770 C C . VAL B 1 129 ? 18.188 -7.809 1.348 1 97.88 129 VAL B C 1
ATOM 3772 O O . VAL B 1 129 ? 18.172 -7.488 0.157 1 97.88 129 VAL B O 1
ATOM 3775 N N . PRO B 1 130 ? 17.375 -8.836 1.834 1 98.25 130 PRO B N 1
ATOM 3776 C CA . PRO B 1 130 ? 16.344 -9.422 0.981 1 98.25 130 PRO B CA 1
ATOM 3777 C C . PRO B 1 130 ? 15.328 -8.391 0.492 1 98.25 130 PRO B C 1
ATOM 3779 O O . PRO B 1 130 ? 15.07 -7.402 1.182 1 98.25 130 PRO B O 1
ATOM 3782 N N . LEU B 1 131 ? 14.789 -8.648 -0.713 1 98.5 131 LEU B N 1
ATOM 3783 C CA . LEU B 1 131 ? 13.789 -7.77 -1.299 1 98.5 131 LEU B CA 1
ATOM 3784 C C . LEU B 1 131 ? 12.641 -7.523 -0.321 1 98.5 131 LEU B C 1
ATOM 3786 O O . LEU B 1 131 ? 12.156 -6.398 -0.195 1 98.5 131 LEU B O 1
ATOM 3790 N N . ALA B 1 132 ? 12.172 -8.523 0.413 1 98.38 132 ALA B N 1
ATOM 3791 C CA . ALA B 1 132 ? 11.07 -8.383 1.361 1 98.38 132 ALA B CA 1
ATOM 3792 C C . ALA B 1 132 ? 11.391 -7.34 2.426 1 98.38 132 ALA B C 1
ATOM 3794 O O . ALA B 1 132 ? 10.492 -6.648 2.916 1 98.38 132 ALA B O 1
ATOM 3795 N N . THR B 1 133 ? 12.656 -7.168 2.801 1 97.12 133 THR B N 1
ATOM 3796 C CA . THR B 1 133 ? 13.078 -6.176 3.785 1 97.12 133 THR B CA 1
ATOM 3797 C C . THR B 1 133 ? 12.828 -4.762 3.264 1 97.12 133 THR B C 1
ATOM 3799 O O . THR B 1 133 ? 12.422 -3.877 4.023 1 97.12 133 THR B O 1
ATOM 3802 N N . LEU B 1 134 ? 13.047 -4.559 1.937 1 96.88 134 LEU B N 1
ATOM 3803 C CA . LEU B 1 134 ? 12.773 -3.266 1.321 1 96.88 134 LEU B CA 1
ATOM 3804 C C . LEU B 1 134 ? 11.281 -2.943 1.366 1 96.88 134 LEU B C 1
ATOM 3806 O O . LEU B 1 134 ? 10.891 -1.781 1.242 1 96.88 134 LEU B O 1
ATOM 3810 N N . LEU B 1 135 ? 10.477 -3.992 1.5 1 97.88 135 LEU B N 1
ATOM 3811 C CA . LEU B 1 135 ? 9.031 -3.822 1.489 1 97.88 135 LEU B CA 1
ATOM 3812 C C . LEU B 1 135 ? 8.484 -3.738 2.91 1 97.88 135 LEU B C 1
ATOM 3814 O O . LEU B 1 135 ? 7.266 -3.764 3.113 1 97.88 135 LEU B O 1
ATOM 3818 N N . GLY B 1 136 ? 9.273 -3.658 3.943 1 97 136 GLY B N 1
ATOM 3819 C CA . GLY B 1 136 ? 8.852 -3.527 5.328 1 97 136 GLY B CA 1
ATOM 3820 C C . GLY B 1 136 ? 9.109 -4.773 6.152 1 97 136 GLY B C 1
ATOM 3821 O O . GLY B 1 136 ? 8.938 -4.766 7.371 1 97 136 GLY B O 1
ATOM 3822 N N . GLY B 1 137 ? 9.484 -5.926 5.469 1 97.44 137 GLY B N 1
ATOM 3823 C CA . GLY B 1 137 ? 9.82 -7.16 6.164 1 97.44 137 GLY B CA 1
ATOM 3824 C C . GLY B 1 137 ? 8.773 -8.25 5.984 1 97.44 137 GLY B C 1
ATOM 3825 O O . GLY B 1 137 ? 7.59 -7.957 5.82 1 97.44 137 GLY B O 1
ATOM 3826 N N . ALA B 1 138 ? 9.211 -9.492 6.035 1 97.5 138 ALA B N 1
ATOM 3827 C CA . ALA B 1 138 ? 8.352 -10.656 5.895 1 97.5 138 ALA B CA 1
ATOM 3828 C C . ALA B 1 138 ? 7.672 -11 7.219 1 97.5 138 ALA B C 1
ATOM 3830 O O . ALA B 1 138 ? 8.336 -11.125 8.25 1 97.5 138 ALA B O 1
ATOM 3831 N N . VAL B 1 139 ? 6.359 -11.18 7.207 1 97.31 139 VAL B N 1
ATOM 3832 C CA . VAL B 1 139 ? 5.676 -11.594 8.43 1 97.31 139 VAL B CA 1
ATOM 3833 C C . VAL B 1 139 ? 5.566 -13.117 8.469 1 97.31 139 VAL B C 1
ATOM 3835 O O . VAL B 1 139 ? 5.035 -13.68 9.43 1 97.31 139 VAL B O 1
ATOM 3838 N N . ARG B 1 140 ? 6.043 -13.758 7.453 1 96.88 140 ARG B N 1
ATOM 3839 C CA . ARG B 1 140 ? 6.176 -15.203 7.348 1 96.88 140 ARG B CA 1
ATOM 3840 C C . ARG B 1 140 ? 7.336 -15.586 6.438 1 96.88 140 ARG B C 1
ATOM 3842 O O . ARG B 1 140 ? 7.633 -14.875 5.473 1 96.88 140 ARG B O 1
ATOM 3849 N N . SER B 1 141 ? 7.918 -16.703 6.688 1 96.31 141 SER B N 1
ATOM 3850 C CA . SER B 1 141 ? 9.094 -17.109 5.922 1 96.31 141 SER B CA 1
ATOM 3851 C C . SER B 1 141 ? 8.734 -18.203 4.902 1 96.31 141 SER B C 1
ATOM 3853 O O . SER B 1 141 ? 9.555 -18.547 4.051 1 96.31 141 SER B O 1
ATOM 3855 N N . THR B 1 142 ? 7.512 -18.75 5.023 1 98.31 142 THR B N 1
ATOM 3856 C CA . THR B 1 142 ? 7.02 -19.766 4.094 1 98.31 142 THR B CA 1
ATOM 3857 C C . THR B 1 142 ? 5.621 -19.406 3.596 1 98.31 142 THR B C 1
ATOM 3859 O O . THR B 1 142 ? 4.887 -18.672 4.266 1 98.31 142 THR B O 1
ATOM 3862 N N . LEU B 1 143 ? 5.309 -19.812 2.43 1 98.75 143 LEU B N 1
ATOM 3863 C CA . LEU B 1 143 ? 4.004 -19.594 1.811 1 98.75 143 LEU B CA 1
ATOM 3864 C C . LEU B 1 143 ? 3.385 -20.922 1.382 1 98.75 143 LEU B C 1
ATOM 3866 O O . LEU B 1 143 ? 3.967 -21.656 0.58 1 98.75 143 LEU B O 1
ATOM 3870 N N . PRO B 1 144 ? 2.203 -21.312 1.906 1 98.69 144 PRO B N 1
ATOM 3871 C CA . PRO B 1 144 ? 1.536 -22.5 1.374 1 98.69 144 PRO B CA 1
ATOM 3872 C C . PRO B 1 144 ? 1.342 -22.438 -0.139 1 98.69 144 PRO B C 1
ATOM 3874 O O . PRO B 1 144 ? 1.024 -21.375 -0.684 1 98.69 144 PRO B O 1
ATOM 3877 N N . VAL B 1 145 ? 1.615 -23.547 -0.799 1 98.69 145 VAL B N 1
ATOM 3878 C CA . VAL B 1 145 ? 1.564 -23.562 -2.258 1 98.69 145 VAL B CA 1
ATOM 3879 C C . VAL B 1 145 ? 0.681 -24.719 -2.729 1 98.69 145 VAL B C 1
ATOM 3881 O O . VAL B 1 145 ? 0.89 -25.859 -2.338 1 98.69 145 VAL B O 1
ATOM 3884 N N . LEU B 1 146 ? -0.308 -24.422 -3.539 1 98.5 146 LEU B N 1
ATOM 3885 C CA . LEU B 1 146 ? -1.157 -25.469 -4.086 1 98.5 146 LEU B CA 1
ATOM 3886 C C . LEU B 1 146 ? -0.536 -26.062 -5.344 1 98.5 146 LEU B C 1
ATOM 3888 O O . LEU B 1 146 ? 0.504 -25.609 -5.812 1 98.5 146 LEU B O 1
ATOM 3892 N N . TRP B 1 147 ? -1.125 -27.141 -5.848 1 97.62 147 TRP B N 1
ATOM 3893 C CA . TRP B 1 147 ? -0.746 -27.797 -7.098 1 97.62 147 TRP B CA 1
ATOM 3894 C C . TRP B 1 147 ? -1.955 -27.969 -8.016 1 97.62 147 TRP B C 1
ATOM 3896 O O . TRP B 1 147 ? -3.07 -28.203 -7.539 1 97.62 147 TRP B O 1
ATOM 3906 N N . THR B 1 148 ? -1.747 -27.844 -9.297 1 95.44 148 THR B N 1
ATOM 3907 C CA . THR B 1 148 ? -2.82 -28.031 -10.266 1 95.44 148 THR B CA 1
ATOM 3908 C C . THR B 1 148 ? -2.818 -29.453 -10.805 1 95.44 148 THR B C 1
ATOM 3910 O O . THR B 1 148 ? -1.795 -29.938 -11.297 1 95.44 148 THR B O 1
ATOM 3913 N N . LEU B 1 149 ? -3.924 -30.141 -10.672 1 94.12 149 LEU B N 1
ATOM 3914 C CA . LEU B 1 149 ? -4.168 -31.422 -11.336 1 94.12 149 LEU B CA 1
ATOM 3915 C C . LEU B 1 149 ? -4.727 -31.203 -12.734 1 94.12 149 LEU B C 1
ATOM 3917 O O . LEU B 1 149 ? -5.797 -30.609 -12.898 1 94.12 149 LEU B O 1
ATOM 3921 N N . ALA B 1 150 ? -3.99 -31.719 -13.758 1 86.31 150 ALA B N 1
ATOM 3922 C CA . ALA B 1 150 ? -4.344 -31.266 -15.102 1 86.31 150 ALA B CA 1
ATOM 3923 C C . ALA B 1 150 ? -4.309 -32.438 -16.094 1 86.31 150 ALA B C 1
ATOM 3925 O O . ALA B 1 150 ? -4.16 -32.219 -17.297 1 86.31 150 ALA B O 1
ATOM 3926 N N . SER B 1 151 ? -4.438 -33.625 -15.641 1 86.12 151 SER B N 1
ATOM 3927 C CA . SER B 1 151 ? -4.363 -34.75 -16.578 1 86.12 151 SER B CA 1
ATOM 3928 C C . SER B 1 151 ? -5.672 -34.906 -17.344 1 86.12 151 SER B C 1
ATOM 3930 O O . SER B 1 151 ? -5.68 -35.406 -18.469 1 86.12 151 SER B O 1
ATOM 3932 N N . GLY B 1 152 ? -6.727 -34.531 -16.688 1 85.81 152 GLY B N 1
ATOM 3933 C CA . GLY B 1 152 ? -8.047 -34.719 -17.25 1 85.81 152 GLY B CA 1
ATOM 3934 C C . GLY B 1 152 ? -8.602 -36.094 -16.984 1 85.81 152 GLY B C 1
ATOM 3935 O O . GLY B 1 152 ? -9.781 -36.375 -17.234 1 85.81 152 GLY B O 1
ATOM 3936 N N . ASP B 1 153 ? -7.762 -36.938 -16.484 1 92 153 ASP B N 1
ATOM 3937 C CA . ASP B 1 153 ? -8.18 -38.281 -16.094 1 92 153 ASP B CA 1
ATOM 3938 C C . ASP B 1 153 ? -8.336 -38.375 -14.586 1 92 153 ASP B C 1
ATOM 3940 O O . ASP B 1 153 ? -7.391 -38.156 -13.836 1 92 153 ASP B O 1
ATOM 3944 N N . THR B 1 154 ? -9.562 -38.781 -14.18 1 96.5 154 THR B N 1
ATOM 3945 C CA . THR B 1 154 ? -9.93 -38.781 -12.766 1 96.5 154 THR B CA 1
ATOM 3946 C C . THR B 1 154 ? -8.992 -39.656 -11.961 1 96.5 154 THR B C 1
ATOM 3948 O O . THR B 1 154 ? -8.445 -39.219 -10.938 1 96.5 154 THR B O 1
ATOM 3951 N N . ALA B 1 155 ? -8.758 -40.875 -12.453 1 97.44 155 ALA B N 1
ATOM 3952 C CA . ALA B 1 155 ? -7.926 -41.844 -11.711 1 97.44 155 ALA B CA 1
ATOM 3953 C C . ALA B 1 155 ? -6.484 -41.344 -11.617 1 97.44 155 ALA B C 1
ATOM 3955 O O . ALA B 1 155 ? -5.852 -41.438 -10.57 1 97.44 155 ALA B O 1
ATOM 3956 N N . ARG B 1 156 ? -5.973 -40.844 -12.672 1 96.38 156 ARG B N 1
ATOM 3957 C CA . ARG B 1 156 ? -4.609 -40.312 -12.695 1 96.38 156 ARG B CA 1
ATOM 3958 C C . ARG B 1 156 ? -4.469 -39.094 -11.773 1 96.38 156 ARG B C 1
ATOM 3960 O O . ARG B 1 156 ? -3.469 -38.969 -11.07 1 96.38 156 ARG B O 1
ATOM 3967 N N . ASP B 1 157 ? -5.449 -38.219 -11.805 1 96.5 157 ASP B N 1
ATOM 3968 C CA . ASP B 1 157 ? -5.422 -37.031 -10.961 1 96.5 157 ASP B CA 1
ATOM 3969 C C . ASP B 1 157 ? -5.496 -37.375 -9.484 1 96.5 157 ASP B C 1
ATOM 3971 O O . ASP B 1 157 ? -4.805 -36.781 -8.656 1 96.5 157 ASP B O 1
ATOM 3975 N N . ILE B 1 158 ? -6.344 -38.375 -9.133 1 98.12 158 ILE B N 1
ATOM 3976 C CA . ILE B 1 158 ? -6.426 -38.844 -7.75 1 98.12 158 ILE B CA 1
ATOM 3977 C C . ILE B 1 158 ? -5.074 -39.406 -7.316 1 98.12 158 ILE B C 1
ATOM 3979 O O . ILE B 1 158 ? -4.574 -39.094 -6.242 1 98.12 158 ILE B O 1
ATOM 3983 N N . ALA B 1 159 ? -4.48 -40.25 -8.195 1 98.19 159 ALA B N 1
ATOM 3984 C CA . ALA B 1 159 ? -3.195 -40.844 -7.871 1 98.19 159 ALA B CA 1
ATOM 3985 C C . ALA B 1 159 ? -2.117 -39.781 -7.664 1 98.19 159 ALA B C 1
ATOM 3987 O O . ALA B 1 159 ? -1.305 -39.906 -6.742 1 98.19 159 ALA B O 1
ATOM 3988 N N . GLU B 1 160 ? -2.113 -38.844 -8.508 1 96.94 160 GLU B N 1
ATOM 3989 C CA . GLU B 1 160 ? -1.153 -37.75 -8.406 1 96.94 160 GLU B CA 1
ATOM 3990 C C . GLU B 1 160 ? -1.34 -36.969 -7.102 1 96.94 160 GLU B C 1
ATOM 3992 O O . GLU B 1 160 ? -0.366 -36.656 -6.41 1 96.94 160 GLU B O 1
ATOM 3997 N N . ALA B 1 161 ? -2.533 -36.625 -6.738 1 98.19 161 ALA B N 1
ATOM 3998 C CA . ALA B 1 161 ? -2.83 -35.906 -5.504 1 98.19 161 ALA B CA 1
ATOM 3999 C C . ALA B 1 161 ? -2.373 -36.688 -4.281 1 98.19 161 ALA B C 1
ATOM 4001 O O . ALA B 1 161 ? -1.762 -36.125 -3.367 1 98.19 161 ALA B O 1
ATOM 4002 N N . GLU B 1 162 ? -2.723 -38 -4.34 1 98.19 162 GLU B N 1
ATOM 4003 C CA . GLU B 1 162 ? -2.334 -38.875 -3.227 1 98.19 162 GLU B CA 1
ATOM 4004 C C . GLU B 1 162 ? -0.817 -38.906 -3.057 1 98.19 162 GLU B C 1
ATOM 4006 O O . GLU B 1 162 ? -0.313 -38.844 -1.933 1 98.19 162 GLU B O 1
ATOM 4011 N N . GLN B 1 163 ? -0.131 -39 -4.145 1 98.06 163 GLN B N 1
ATOM 4012 C CA . GLN B 1 163 ? 1.328 -39.031 -4.113 1 98.06 163 GLN B CA 1
ATOM 4013 C C . GLN B 1 163 ? 1.881 -37.719 -3.525 1 98.06 163 GLN B C 1
ATOM 4015 O O . GLN B 1 163 ? 2.76 -37.75 -2.66 1 98.06 163 GLN B O 1
ATOM 4020 N N . LEU B 1 164 ? 1.409 -36.562 -3.959 1 97.88 164 LEU B N 1
ATOM 4021 C CA . LEU B 1 164 ? 1.898 -35.281 -3.518 1 97.88 164 LEU B CA 1
ATOM 4022 C C . LEU B 1 164 ? 1.564 -35.031 -2.049 1 97.88 164 LEU B C 1
ATOM 4024 O O . LEU B 1 164 ? 2.344 -34.406 -1.321 1 97.88 164 LEU B O 1
ATOM 4028 N N . LEU B 1 165 ? 0.376 -35.531 -1.589 1 97.62 165 LEU B N 1
ATOM 4029 C CA . LEU B 1 165 ? 0.013 -35.469 -0.177 1 97.62 165 LEU B CA 1
ATOM 4030 C C . LEU B 1 165 ? 1.012 -36.25 0.666 1 97.62 165 LEU B C 1
ATOM 4032 O O . LEU B 1 165 ? 1.483 -35.781 1.694 1 97.62 165 LEU B O 1
ATOM 4036 N N . ALA B 1 166 ? 1.325 -37.438 0.219 1 97.5 166 ALA B N 1
ATOM 4037 C CA . ALA B 1 166 ? 2.227 -38.344 0.944 1 97.5 166 ALA B CA 1
ATOM 4038 C C . ALA B 1 166 ? 3.629 -37.75 1.037 1 97.5 166 ALA B C 1
ATOM 4040 O O . ALA B 1 166 ? 4.32 -37.906 2.045 1 97.5 166 ALA B O 1
ATOM 4041 N N . GLU B 1 167 ? 4.043 -37.031 0.019 1 97.62 167 GLU B N 1
ATOM 4042 C CA . GLU B 1 167 ? 5.359 -36.406 -0.03 1 97.62 167 GLU B CA 1
ATOM 4043 C C . GLU B 1 167 ? 5.379 -35.094 0.775 1 97.62 167 GLU B C 1
ATOM 4045 O O . GLU B 1 167 ? 6.426 -34.469 0.916 1 97.62 167 GLU B O 1
ATOM 4050 N N . ARG B 1 168 ? 4.234 -34.688 1.326 1 97.81 168 ARG B N 1
ATOM 4051 C CA . ARG B 1 168 ? 4.055 -33.406 2.021 1 97.81 168 ARG B CA 1
ATOM 4052 C C . ARG B 1 168 ? 4.477 -32.219 1.139 1 97.81 168 ARG B C 1
ATOM 4054 O O . ARG B 1 168 ? 5.082 -31.281 1.62 1 97.81 168 ARG B O 1
ATOM 4061 N N . ARG B 1 169 ? 4.215 -32.344 -0.151 1 97.44 169 ARG B N 1
ATOM 4062 C CA . ARG B 1 169 ? 4.523 -31.281 -1.105 1 97.44 169 ARG B CA 1
ATOM 4063 C C . ARG B 1 169 ? 3.338 -30.344 -1.274 1 97.44 169 ARG B C 1
ATOM 4065 O O . ARG B 1 169 ? 3.514 -29.125 -1.325 1 97.44 169 ARG B O 1
ATOM 4072 N N . HIS B 1 170 ? 2.188 -30.938 -1.414 1 98.19 170 HIS B N 1
ATOM 4073 C CA . HIS B 1 170 ? 0.969 -30.141 -1.526 1 98.19 170 HIS B CA 1
ATOM 4074 C C . HIS B 1 170 ? -0.191 -30.797 -0.793 1 98.19 170 HIS B C 1
ATOM 4076 O O . HIS B 1 170 ? -0.306 -32.031 -0.788 1 98.19 170 HIS B O 1
ATOM 4082 N N . HIS B 1 171 ? -1.041 -29.969 -0.19 1 98.31 171 HIS B N 1
ATOM 4083 C CA . HIS B 1 171 ? -2.266 -30.484 0.413 1 98.31 171 HIS B CA 1
ATOM 4084 C C . HIS B 1 171 ? -3.48 -29.688 -0.037 1 98.31 171 HIS B C 1
ATOM 4086 O O . HIS B 1 171 ? -4.543 -29.766 0.583 1 98.31 171 HIS B O 1
ATOM 4092 N N . THR B 1 172 ? -3.307 -28.781 -0.956 1 98.62 172 THR B N 1
ATOM 4093 C CA . THR B 1 172 ? -4.348 -28.062 -1.677 1 98.62 172 THR B CA 1
ATOM 4094 C C . THR B 1 172 ? -4.184 -28.234 -3.184 1 98.62 172 THR B C 1
ATOM 4096 O O . THR B 1 172 ? -3.08 -28.094 -3.715 1 98.62 172 THR B O 1
ATOM 4099 N N . PHE B 1 173 ? -5.262 -28.609 -3.865 1 98.56 173 PHE B N 1
ATOM 4100 C CA . PHE B 1 173 ? -5.191 -28.922 -5.289 1 98.56 173 PHE B CA 1
ATOM 4101 C C . PHE B 1 173 ? -6.191 -28.078 -6.074 1 98.56 173 PHE B C 1
ATOM 4103 O O . PHE B 1 173 ? -7.305 -27.828 -5.605 1 98.56 173 PHE B O 1
ATOM 4110 N N . LYS B 1 174 ? -5.82 -27.672 -7.25 1 98.12 174 LYS B N 1
ATOM 4111 C CA . LYS B 1 174 ? -6.688 -26.938 -8.164 1 98.12 174 LYS B CA 1
ATOM 4112 C C . LYS B 1 174 ? -6.918 -27.719 -9.453 1 98.12 174 LYS B C 1
ATOM 4114 O O . LYS B 1 174 ? -5.984 -28.312 -10 1 98.12 174 LYS B O 1
ATOM 4119 N N . LEU B 1 175 ? -8.109 -27.766 -9.883 1 96.38 175 LEU B N 1
ATOM 4120 C CA . LEU B 1 175 ? -8.461 -28.344 -11.18 1 96.38 175 LEU B CA 1
ATOM 4121 C C . LEU B 1 175 ? -8.93 -27.266 -12.141 1 96.38 175 LEU B C 1
ATOM 4123 O O . LEU B 1 175 ? -9.727 -26.391 -11.773 1 96.38 175 LEU B O 1
ATOM 4127 N N . LYS B 1 176 ? -8.391 -27.266 -13.32 1 92.75 176 LYS B N 1
ATOM 4128 C CA . LYS B 1 176 ? -8.883 -26.406 -14.391 1 92.75 176 LYS B CA 1
ATOM 4129 C C . LYS B 1 176 ? -10.039 -27.062 -15.141 1 92.75 176 LYS B C 1
ATOM 4131 O O . LYS B 1 176 ? -9.891 -28.172 -15.664 1 92.75 176 LYS B O 1
ATOM 4136 N N . ILE B 1 177 ? -11.148 -26.422 -15.164 1 93.06 177 ILE B N 1
ATOM 4137 C CA . ILE B 1 177 ? -12.328 -26.969 -15.82 1 93.06 177 ILE B CA 1
ATOM 4138 C C . ILE B 1 177 ? -12.922 -25.938 -16.766 1 93.06 177 ILE B C 1
ATOM 4140 O O . ILE B 1 177 ? -12.352 -24.859 -16.953 1 93.06 177 ILE B O 1
ATOM 4144 N N . GLY B 1 178 ? -13.992 -26.328 -17.469 1 91 178 GLY B N 1
ATOM 4145 C CA . GLY B 1 178 ? -14.617 -25.438 -18.422 1 91 178 GLY B CA 1
ATOM 4146 C C . GLY B 1 178 ? -14.477 -25.906 -19.859 1 91 178 GLY B C 1
ATOM 4147 O O . GLY B 1 178 ? -15.055 -25.328 -20.766 1 91 178 GLY B O 1
ATOM 4148 N N . ARG B 1 179 ? -13.719 -26.984 -20.078 1 89.06 179 ARG B N 1
ATOM 4149 C CA . ARG B 1 179 ? -13.539 -27.516 -21.422 1 89.06 179 ARG B CA 1
ATOM 4150 C C . ARG B 1 179 ? -14.617 -28.547 -21.75 1 89.06 179 ARG B C 1
ATOM 4152 O O . ARG B 1 179 ? -14.914 -28.781 -22.922 1 89.06 179 ARG B O 1
ATOM 4159 N N . ARG B 1 180 ? -15.141 -29.219 -20.797 1 91.69 180 ARG B N 1
ATOM 4160 C CA . ARG B 1 180 ? -16.203 -30.219 -20.953 1 91.69 180 ARG B CA 1
ATOM 4161 C C . ARG B 1 180 ? -17.562 -29.641 -20.578 1 91.69 180 ARG B C 1
ATOM 4163 O O . ARG B 1 180 ? -17.672 -28.438 -20.312 1 91.69 180 ARG B O 1
ATOM 4170 N N . SER B 1 181 ? -18.578 -30.547 -20.766 1 94.75 181 SER B N 1
ATOM 4171 C CA . SER B 1 181 ? -19.859 -30.125 -20.234 1 94.75 181 SER B CA 1
ATOM 4172 C C . SER B 1 181 ? -19.797 -29.844 -18.75 1 94.75 181 SER B C 1
ATOM 4174 O O . SER B 1 181 ? -18.969 -30.422 -18.031 1 94.75 181 SER B O 1
ATOM 4176 N N . VAL B 1 182 ? -20.641 -28.906 -18.234 1 96.75 182 VAL B N 1
ATOM 4177 C CA . VAL B 1 182 ? -20.688 -28.547 -16.812 1 96.75 182 VAL B CA 1
ATOM 4178 C C . VAL B 1 182 ? -20.781 -29.797 -15.961 1 96.75 182 VAL B C 1
ATOM 4180 O O . VAL B 1 182 ? -20.031 -29.969 -15 1 96.75 182 VAL B O 1
ATOM 4183 N N . ARG B 1 183 ? -21.656 -30.734 -16.328 1 96.62 183 ARG B N 1
ATOM 4184 C CA . ARG B 1 183 ? -21.906 -31.938 -15.547 1 96.62 183 ARG B CA 1
ATOM 4185 C C . ARG B 1 183 ? -20.672 -32.844 -15.539 1 96.62 183 ARG B C 1
ATOM 4187 O O . ARG B 1 183 ? -20.344 -33.438 -14.516 1 96.62 183 ARG B O 1
ATOM 4194 N N . ASP B 1 184 ? -20.047 -32.969 -16.688 1 96.56 184 ASP B N 1
ATOM 4195 C CA . ASP B 1 184 ? -18.844 -33.812 -16.781 1 96.56 184 ASP B CA 1
ATOM 4196 C C . ASP B 1 184 ? -17.703 -33.219 -15.953 1 96.56 184 ASP B C 1
ATOM 4198 O O . ASP B 1 184 ? -16.984 -33.938 -15.281 1 96.56 184 ASP B O 1
ATOM 4202 N N . ASP B 1 185 ? -17.531 -31.891 -16.078 1 95.81 185 ASP B N 1
ATOM 4203 C CA . ASP B 1 185 ? -16.516 -31.203 -15.289 1 95.81 185 ASP B CA 1
ATOM 4204 C C . ASP B 1 185 ? -16.75 -31.422 -13.789 1 95.81 185 ASP B C 1
ATOM 4206 O O . ASP B 1 185 ? -15.82 -31.75 -13.055 1 95.81 185 ASP B O 1
ATOM 4210 N N . VAL B 1 186 ? -17.969 -31.234 -13.344 1 97.56 186 VAL B N 1
ATOM 4211 C CA . VAL B 1 186 ? -18.312 -31.359 -11.93 1 97.56 186 VAL B CA 1
ATOM 4212 C C . VAL B 1 186 ? -18.109 -32.812 -11.469 1 97.56 186 VAL B C 1
ATOM 4214 O O . VAL B 1 186 ? -17.609 -33.031 -10.367 1 97.56 186 VAL B O 1
ATOM 4217 N N . ALA B 1 187 ? -18.531 -33.75 -12.336 1 97.62 187 ALA B N 1
ATOM 4218 C CA . ALA B 1 187 ? -18.359 -35.156 -11.984 1 97.62 187 ALA B CA 1
ATOM 4219 C C . ALA B 1 187 ? -16.891 -35.5 -11.75 1 97.62 187 ALA B C 1
ATOM 4221 O O . ALA B 1 187 ? -16.562 -36.219 -10.812 1 97.62 187 ALA B O 1
ATOM 4222 N N . HIS B 1 188 ? -16.078 -35.031 -12.641 1 97.19 188 HIS B N 1
ATOM 4223 C CA . HIS B 1 188 ? -14.641 -35.25 -12.555 1 97.19 188 HIS B CA 1
ATOM 4224 C C . HIS B 1 188 ? -14.086 -34.688 -11.25 1 97.19 188 HIS B C 1
ATOM 4226 O O . HIS B 1 188 ? -13.406 -35.375 -10.5 1 97.19 188 HIS B O 1
ATOM 4232 N N . VAL B 1 189 ? -14.406 -33.438 -10.883 1 98.12 189 VAL B N 1
ATOM 4233 C CA . VAL B 1 189 ? -13.914 -32.75 -9.703 1 98.12 189 VAL B CA 1
ATOM 4234 C C . VAL B 1 189 ? -14.461 -33.406 -8.438 1 98.12 189 VAL B C 1
ATOM 4236 O O . VAL B 1 189 ? -13.734 -33.594 -7.465 1 98.12 189 VAL B O 1
ATOM 4239 N N . ALA B 1 190 ? -15.75 -33.75 -8.469 1 98.19 190 ALA B N 1
ATOM 4240 C CA . ALA B 1 190 ? -16.406 -34.344 -7.316 1 98.19 190 ALA B CA 1
ATOM 4241 C C . ALA B 1 190 ? -15.758 -35.688 -6.949 1 98.19 190 ALA B C 1
ATOM 4243 O O . ALA B 1 190 ? -15.617 -36 -5.766 1 98.19 190 ALA B O 1
ATOM 4244 N N . ALA B 1 191 ? -15.391 -36.438 -7.941 1 98.38 191 ALA B N 1
ATOM 4245 C CA . ALA B 1 191 ? -14.734 -37.719 -7.707 1 98.38 191 ALA B CA 1
ATOM 4246 C C . ALA B 1 191 ? -13.391 -37.531 -7.008 1 98.38 191 ALA B C 1
ATOM 4248 O O . ALA B 1 191 ? -13.039 -38.312 -6.105 1 98.38 191 ALA B O 1
ATOM 4249 N N . ILE B 1 192 ? -12.688 -36.562 -7.461 1 98.44 192 ILE B N 1
ATOM 4250 C CA . ILE B 1 192 ? -11.383 -36.281 -6.875 1 98.44 192 ILE B CA 1
ATOM 4251 C C . ILE B 1 192 ? -11.562 -35.812 -5.43 1 98.44 192 ILE B C 1
ATOM 4253 O O . ILE B 1 192 ? -10.859 -36.281 -4.531 1 98.44 192 ILE B O 1
ATOM 4257 N N . LYS B 1 193 ? -12.508 -34.875 -5.156 1 98.56 193 LYS B N 1
ATOM 4258 C CA . LYS B 1 193 ? -12.781 -34.406 -3.805 1 98.56 193 LYS B CA 1
ATOM 4259 C C . LYS B 1 193 ? -13.18 -35.562 -2.887 1 98.56 193 LYS B C 1
ATOM 4261 O O . LYS B 1 193 ? -12.719 -35.625 -1.745 1 98.56 193 LYS B O 1
ATOM 4266 N N . ARG B 1 194 ? -14.047 -36.406 -3.387 1 98.19 194 ARG B N 1
ATOM 4267 C CA . ARG B 1 194 ? -14.484 -37.562 -2.605 1 98.19 194 ARG B CA 1
ATOM 4268 C C . ARG B 1 194 ? -13.305 -38.438 -2.221 1 98.19 194 ARG B C 1
ATOM 4270 O O . ARG B 1 194 ? -13.234 -38.938 -1.091 1 98.19 194 ARG B O 1
ATOM 4277 N N . ALA B 1 195 ? -12.438 -38.656 -3.15 1 98.38 195 ALA B N 1
ATOM 4278 C CA . ALA B 1 195 ? -11.281 -39.531 -2.92 1 98.38 195 ALA B CA 1
ATOM 4279 C C . ALA B 1 195 ? -10.344 -38.938 -1.876 1 98.38 195 ALA B C 1
ATOM 4281 O O . ALA B 1 195 ? -9.789 -39.656 -1.046 1 98.38 195 ALA B O 1
ATOM 4282 N N . LEU B 1 196 ? -10.125 -37.656 -1.883 1 97.94 196 LEU B N 1
ATOM 4283 C CA . LEU B 1 196 ? -9.156 -37 -1.018 1 97.94 196 LEU B CA 1
ATOM 4284 C C . LEU B 1 196 ? -9.766 -36.688 0.346 1 97.94 196 LEU B C 1
ATOM 4286 O O . LEU B 1 196 ? -9.055 -36.656 1.356 1 97.94 196 LEU B O 1
ATOM 4290 N N . GLY B 1 197 ? -11.078 -36.438 0.393 1 96.31 197 GLY B N 1
ATOM 4291 C CA . GLY B 1 197 ? -11.781 -36.156 1.633 1 96.31 197 GLY B CA 1
ATOM 4292 C C . GLY B 1 197 ? -11.25 -34.938 2.34 1 96.31 197 GLY B C 1
ATOM 4293 O O . GLY B 1 197 ? -11.023 -33.875 1.709 1 96.31 197 GLY B O 1
ATOM 4294 N N . GLU B 1 198 ? -11.133 -35 3.658 1 96.19 198 GLU B N 1
ATOM 4295 C CA . GLU B 1 198 ? -10.75 -33.875 4.488 1 96.19 198 GLU B CA 1
ATOM 4296 C C . GLU B 1 198 ? -9.234 -33.719 4.531 1 96.19 198 GLU B C 1
ATOM 4298 O O . GLU B 1 198 ? -8.727 -32.719 5.062 1 96.19 198 GLU B O 1
ATOM 4303 N N . ARG B 1 199 ? -8.547 -34.562 3.861 1 97.06 199 ARG B N 1
ATOM 4304 C CA . ARG B 1 199 ? -7.086 -34.531 3.9 1 97.06 199 ARG B CA 1
ATOM 4305 C C . ARG B 1 199 ? -6.539 -33.406 3.02 1 97.06 199 ARG B C 1
ATOM 4307 O O . ARG B 1 199 ? -5.383 -33 3.164 1 97.06 199 ARG B O 1
ATOM 4314 N N . ALA B 1 200 ? -7.32 -32.969 2.023 1 97.69 200 ALA B N 1
ATOM 4315 C CA . ALA B 1 200 ? -6.863 -31.938 1.095 1 97.69 200 ALA B CA 1
ATOM 4316 C C . ALA B 1 200 ? -7.988 -30.953 0.762 1 97.69 200 ALA B C 1
ATOM 4318 O O . ALA B 1 200 ? -9.164 -31.328 0.806 1 97.69 200 ALA B O 1
ATOM 4319 N N . ARG B 1 201 ? -7.637 -29.719 0.509 1 97.75 201 ARG B N 1
ATOM 4320 C CA . ARG B 1 201 ? -8.555 -28.781 -0.112 1 97.75 201 ARG B CA 1
ATOM 4321 C C . ARG B 1 201 ? -8.562 -28.938 -1.629 1 97.75 201 ARG B C 1
ATOM 4323 O O . ARG B 1 201 ? -7.523 -29.203 -2.236 1 97.75 201 ARG B O 1
ATOM 4330 N N . VAL B 1 202 ? -9.711 -28.797 -2.209 1 98.69 202 VAL B N 1
ATOM 4331 C CA . VAL B 1 202 ? -9.844 -28.844 -3.66 1 98.69 202 VAL B CA 1
ATOM 4332 C C . VAL B 1 202 ? -10.531 -27.578 -4.168 1 98.69 202 VAL B C 1
ATOM 4334 O O . VAL B 1 202 ? -11.617 -27.234 -3.707 1 98.69 202 VAL B O 1
ATOM 4337 N N . THR B 1 203 ? -9.867 -26.875 -5.043 1 98.56 203 THR B N 1
ATOM 4338 C CA . THR B 1 203 ? -10.398 -25.688 -5.684 1 98.56 203 THR B CA 1
ATOM 4339 C C . THR B 1 203 ? -10.508 -25.875 -7.195 1 98.56 203 THR B C 1
ATOM 4341 O O . THR B 1 203 ? -9.945 -26.828 -7.742 1 98.56 203 THR B O 1
ATOM 4344 N N . VAL B 1 204 ? -11.312 -25.062 -7.871 1 98 204 VAL B N 1
ATOM 4345 C CA . VAL B 1 204 ? -11.422 -25.172 -9.32 1 98 204 VAL B CA 1
ATOM 4346 C C . VAL B 1 204 ? -11.203 -23.797 -9.961 1 98 204 VAL B C 1
ATOM 4348 O O . VAL B 1 204 ? -11.438 -22.766 -9.328 1 98 204 VAL B O 1
ATOM 4351 N N . ASP B 1 205 ? -10.703 -23.828 -11.102 1 97 205 ASP B N 1
ATOM 4352 C CA . ASP B 1 205 ? -10.578 -22.672 -11.984 1 97 205 ASP B CA 1
ATOM 4353 C C . ASP B 1 205 ? -11.328 -22.891 -13.289 1 97 205 ASP B C 1
ATOM 4355 O O . ASP B 1 205 ? -10.938 -23.734 -14.102 1 97 205 ASP B O 1
ATOM 4359 N N . VAL B 1 206 ? -12.344 -22.062 -13.469 1 95.81 206 VAL B N 1
ATOM 4360 C CA . VAL B 1 206 ? -13.219 -22.219 -14.625 1 95.81 206 VAL B CA 1
ATOM 4361 C C . VAL B 1 206 ? -12.703 -21.375 -15.789 1 95.81 206 VAL B C 1
ATOM 4363 O O . VAL B 1 206 ? -13.062 -21.609 -16.938 1 95.81 206 VAL B O 1
ATOM 4366 N N . ASN B 1 207 ? -11.852 -20.438 -15.492 1 92.94 207 ASN B N 1
ATOM 4367 C CA . ASN B 1 207 ? -11.219 -19.578 -16.484 1 92.94 207 ASN B CA 1
ATOM 4368 C C . ASN B 1 207 ? -12.25 -18.938 -17.422 1 92.94 207 ASN B C 1
ATOM 4370 O O . ASN B 1 207 ? -12.125 -19.016 -18.641 1 92.94 207 ASN B O 1
ATOM 4374 N N . GLN B 1 208 ? -13.312 -18.469 -16.859 1 94.38 208 GLN B N 1
ATOM 4375 C CA . GLN B 1 208 ? -14.297 -17.625 -17.531 1 94.38 208 GLN B CA 1
ATOM 4376 C C . GLN B 1 208 ? -15.188 -18.453 -18.453 1 94.38 208 GLN B C 1
ATOM 4378 O O . GLN B 1 208 ? -15.961 -17.906 -19.25 1 94.38 208 GLN B O 1
ATOM 4383 N N . ALA B 1 209 ? -15.188 -19.703 -18.422 1 94.06 209 ALA B N 1
ATOM 4384 C CA . ALA B 1 209 ? -15.727 -20.516 -19.516 1 94.06 209 ALA B CA 1
ATOM 4385 C C . ALA B 1 209 ? -17.25 -20.578 -19.438 1 94.06 209 ALA B C 1
ATOM 4387 O O . ALA B 1 209 ? -17.906 -20.938 -20.422 1 94.06 209 ALA B O 1
ATOM 4388 N N . TRP B 1 210 ? -17.891 -20.312 -18.312 1 96.75 210 TRP B N 1
ATOM 4389 C CA . TRP B 1 210 ? -19.328 -20.516 -18.156 1 96.75 210 TRP B CA 1
ATOM 4390 C C . TRP B 1 210 ? -20.078 -19.203 -18.312 1 96.75 210 TRP B C 1
ATOM 4392 O O . TRP B 1 210 ? -19.578 -18.141 -17.938 1 96.75 210 TRP B O 1
ATOM 4402 N N . ASN B 1 211 ? -21.25 -19.266 -18.969 1 94.25 211 ASN B N 1
ATOM 4403 C CA . ASN B 1 211 ? -22.188 -18.172 -18.75 1 94.25 211 ASN B CA 1
ATOM 4404 C C . ASN B 1 211 ? -22.844 -18.266 -17.375 1 94.25 211 ASN B C 1
ATOM 4406 O O . ASN B 1 211 ? -22.625 -19.219 -16.641 1 94.25 211 ASN B O 1
ATOM 4410 N N . GLU B 1 212 ? -23.562 -17.266 -16.984 1 95.44 212 GLU B N 1
ATOM 4411 C CA . GLU B 1 212 ? -24.078 -17.188 -15.625 1 95.44 212 GLU B CA 1
ATOM 4412 C C . GLU B 1 212 ? -25.016 -18.359 -15.32 1 95.44 212 GLU B C 1
ATOM 4414 O O . GLU B 1 212 ? -25 -18.891 -14.203 1 95.44 212 GLU B O 1
ATOM 4419 N N . ALA B 1 213 ? -25.875 -18.766 -16.281 1 94.06 213 ALA B N 1
ATOM 4420 C CA . ALA B 1 213 ? -26.797 -19.875 -16.078 1 94.06 213 ALA B CA 1
ATOM 4421 C C . ALA B 1 213 ? -26.031 -21.188 -15.828 1 94.06 213 ALA B C 1
ATOM 4423 O O . ALA B 1 213 ? -26.359 -21.938 -14.906 1 94.06 213 ALA B O 1
ATOM 4424 N N . ASP B 1 214 ? -25.062 -21.438 -16.641 1 96.19 214 ASP B N 1
ATOM 4425 C CA . ASP B 1 214 ? -24.203 -22.609 -16.453 1 96.19 214 ASP B CA 1
ATOM 4426 C C . ASP B 1 214 ? -23.453 -22.531 -15.133 1 96.19 214 ASP B C 1
ATOM 4428 O O . ASP B 1 214 ? -23.312 -23.531 -14.438 1 96.19 214 ASP B O 1
ATOM 4432 N N . ALA B 1 215 ? -22.984 -21.344 -14.852 1 98.06 215 ALA B N 1
ATOM 4433 C CA . ALA B 1 215 ? -22.234 -21.141 -13.617 1 98.06 215 ALA B CA 1
ATOM 4434 C C . ALA B 1 215 ? -23.078 -21.438 -12.391 1 98.06 215 ALA B C 1
ATOM 4436 O O . ALA B 1 215 ? -22.625 -22.094 -11.453 1 98.06 215 ALA B O 1
ATOM 4437 N N . ALA B 1 216 ? -24.297 -20.938 -12.406 1 97.31 216 ALA B N 1
ATOM 4438 C CA . ALA B 1 216 ? -25.188 -21.188 -11.273 1 97.31 216 ALA B CA 1
ATOM 4439 C C . ALA B 1 216 ? -25.375 -22.688 -11.039 1 97.31 216 ALA B C 1
ATOM 4441 O O . ALA B 1 216 ? -25.266 -23.172 -9.906 1 97.31 216 ALA B O 1
ATOM 4442 N N . THR B 1 217 ? -25.625 -23.406 -12.102 1 97.31 217 THR B N 1
ATOM 4443 C CA . THR B 1 217 ? -25.812 -24.844 -12.031 1 97.31 217 THR B CA 1
ATOM 4444 C C . THR B 1 217 ? -24.531 -25.531 -11.578 1 97.31 217 THR B C 1
ATOM 4446 O O . THR B 1 217 ? -24.547 -26.359 -10.664 1 97.31 217 THR B O 1
ATOM 4449 N N . GLY B 1 218 ? -23.453 -25.203 -12.203 1 98.44 218 GLY B N 1
ATOM 4450 C CA . GLY B 1 218 ? -22.172 -25.797 -11.891 1 98.44 218 GLY B CA 1
ATOM 4451 C C . GLY B 1 218 ? -21.719 -25.531 -10.469 1 98.44 218 GLY B C 1
ATOM 4452 O O . GLY B 1 218 ? -21.266 -26.453 -9.773 1 98.44 218 GLY B O 1
ATOM 4453 N N . ILE B 1 219 ? -21.859 -24.297 -9.984 1 98.69 219 ILE B N 1
ATOM 4454 C CA . ILE B 1 219 ? -21.422 -23.906 -8.648 1 98.69 219 ILE B CA 1
ATOM 4455 C C . ILE B 1 219 ? -22.25 -24.641 -7.598 1 98.69 219 ILE B C 1
ATOM 4457 O O . ILE B 1 219 ? -21.719 -25.109 -6.582 1 98.69 219 ILE B O 1
ATOM 4461 N N . ALA B 1 220 ? -23.578 -24.703 -7.844 1 98.25 220 ALA B N 1
ATOM 4462 C CA . ALA B 1 220 ? -24.422 -25.453 -6.918 1 98.25 220 ALA B CA 1
ATOM 4463 C C . ALA B 1 220 ? -23.922 -26.875 -6.754 1 98.25 220 ALA B C 1
ATOM 4465 O O . ALA B 1 220 ? -23.859 -27.406 -5.637 1 98.25 220 ALA B O 1
ATOM 4466 N N . MET B 1 221 ? -23.594 -27.531 -7.832 1 98.56 221 MET B N 1
ATOM 4467 C CA . MET B 1 221 ? -23.125 -28.906 -7.812 1 98.56 221 MET B CA 1
ATOM 4468 C C . MET B 1 221 ? -21.75 -29.016 -7.156 1 98.56 221 MET B C 1
ATOM 4470 O O . MET B 1 221 ? -21.5 -29.938 -6.391 1 98.56 221 MET B O 1
ATOM 4474 N N . LEU B 1 222 ? -20.859 -28.109 -7.461 1 98.75 222 LEU B N 1
ATOM 4475 C CA . LEU B 1 222 ? -19.531 -28.094 -6.883 1 98.75 222 LEU B CA 1
ATOM 4476 C C . LEU B 1 222 ? -19.594 -27.875 -5.375 1 98.75 222 LEU B C 1
ATOM 4478 O O . LEU B 1 222 ? -18.859 -28.531 -4.617 1 98.75 222 LEU B O 1
ATOM 4482 N N . GLU B 1 223 ? -20.406 -26.875 -4.965 1 98.5 223 GLU B N 1
ATOM 4483 C CA . GLU B 1 223 ? -20.609 -26.641 -3.541 1 98.5 223 GLU B CA 1
ATOM 4484 C C . GLU B 1 223 ? -21.094 -27.891 -2.828 1 98.5 223 GLU B C 1
ATOM 4486 O O . GLU B 1 223 ? -20.594 -28.234 -1.758 1 98.5 223 GLU B O 1
ATOM 4491 N N . ALA B 1 224 ? -22.094 -28.594 -3.416 1 98 224 ALA B N 1
ATOM 4492 C CA . ALA B 1 224 ? -22.625 -29.828 -2.844 1 98 224 ALA B CA 1
ATOM 4493 C C . ALA B 1 224 ? -21.531 -30.891 -2.74 1 98 224 ALA B C 1
ATOM 4495 O O . ALA B 1 224 ? -21.547 -31.703 -1.821 1 98 224 ALA B O 1
ATOM 4496 N N . ALA B 1 225 ? -20.578 -30.859 -3.666 1 98.31 225 ALA B N 1
ATOM 4497 C CA . ALA B 1 225 ? -19.5 -31.844 -3.705 1 98.31 225 ALA B CA 1
ATOM 4498 C C . ALA B 1 225 ? -18.406 -31.484 -2.701 1 98.31 225 ALA B C 1
ATOM 4500 O O . ALA B 1 225 ? -17.453 -32.25 -2.508 1 98.31 225 ALA B O 1
ATOM 4501 N N . GLY B 1 226 ? -18.453 -30.312 -2.062 1 98.19 226 GLY B N 1
ATOM 4502 C CA . GLY B 1 226 ? -17.516 -29.953 -1.018 1 98.19 226 GLY B CA 1
ATOM 4503 C C . GLY B 1 226 ? -16.297 -29.203 -1.543 1 98.19 226 GLY B C 1
ATOM 4504 O O . GLY B 1 226 ? -15.25 -29.172 -0.888 1 98.19 226 GLY B O 1
ATOM 4505 N N . ILE B 1 227 ? -16.359 -28.609 -2.703 1 98.56 227 ILE B N 1
ATOM 4506 C CA . ILE B 1 227 ? -15.281 -27.828 -3.281 1 98.56 227 ILE B CA 1
ATOM 4507 C C . ILE B 1 227 ? -15.07 -26.547 -2.457 1 98.56 227 ILE B C 1
ATOM 4509 O O . ILE B 1 227 ? -16.031 -25.938 -1.997 1 98.56 227 ILE B O 1
ATOM 4513 N N . ASP B 1 228 ? -13.836 -26.125 -2.369 1 98.44 228 ASP B N 1
ATOM 4514 C CA . ASP B 1 228 ? -13.484 -25.125 -1.357 1 98.44 228 ASP B CA 1
ATOM 4515 C C . ASP B 1 228 ? -13.477 -23.719 -1.949 1 98.44 228 ASP B C 1
ATOM 4517 O O . ASP B 1 228 ? -13.617 -22.734 -1.223 1 98.44 228 ASP B O 1
ATOM 4521 N N . LEU B 1 229 ? -13.273 -23.562 -3.232 1 98.62 229 LEU B N 1
ATOM 4522 C CA . LEU B 1 229 ? -13.102 -22.266 -3.869 1 98.62 229 LEU B CA 1
ATOM 4523 C C . LEU B 1 229 ? -13.312 -22.359 -5.375 1 98.62 229 LEU B C 1
ATOM 4525 O O . LEU B 1 229 ? -12.844 -23.312 -6.016 1 98.62 229 LEU B O 1
ATOM 4529 N N . ILE B 1 230 ? -14.055 -21.453 -5.957 1 98.75 230 ILE B N 1
ATOM 4530 C CA . ILE B 1 230 ? -14.328 -21.406 -7.391 1 98.75 230 ILE B CA 1
ATOM 4531 C C . ILE B 1 230 ? -13.734 -20.125 -7.988 1 98.75 230 ILE B C 1
ATOM 4533 O O . ILE B 1 230 ? -14.133 -19.016 -7.629 1 98.75 230 ILE B O 1
ATOM 4537 N N . GLU B 1 231 ? -12.836 -20.344 -8.922 1 98.56 231 GLU B N 1
ATOM 4538 C CA . GLU B 1 231 ? -12.102 -19.219 -9.516 1 98.56 231 GLU B CA 1
ATOM 4539 C C . GLU B 1 231 ? -12.68 -18.844 -10.875 1 98.56 231 GLU B C 1
ATOM 4541 O O . GLU B 1 231 ? -12.789 -19.688 -11.766 1 98.56 231 GLU B O 1
ATOM 4546 N N . GLN B 1 232 ? -13.094 -17.562 -10.969 1 98.19 232 GLN B N 1
ATOM 4547 C CA . GLN B 1 232 ? -13.516 -16.859 -12.18 1 98.19 232 GLN B CA 1
ATOM 4548 C C . GLN B 1 232 ? -14.453 -17.719 -13.023 1 98.19 232 GLN B C 1
ATOM 4550 O O . GLN B 1 232 ? -14.117 -18.078 -14.156 1 98.19 232 GLN B O 1
ATOM 4555 N N . PRO B 1 233 ? -15.641 -17.953 -12.57 1 98.06 233 PRO B N 1
ATOM 4556 C CA . PRO B 1 233 ? -16.562 -18.844 -13.297 1 98.06 233 PRO B CA 1
ATOM 4557 C C . PRO B 1 233 ? -17.031 -18.234 -14.617 1 98.06 233 PRO B C 1
ATOM 4559 O O . PRO B 1 233 ? -17.219 -18.953 -15.602 1 98.06 233 PRO B O 1
ATOM 4562 N N . THR B 1 234 ? -17.234 -16.922 -14.656 1 97.38 234 THR B N 1
ATOM 4563 C CA . THR B 1 234 ? -17.812 -16.219 -15.797 1 97.38 234 THR B CA 1
ATOM 4564 C C . THR B 1 234 ? -16.828 -15.234 -16.406 1 97.38 234 THR B C 1
ATOM 4566 O O . THR B 1 234 ? -15.797 -14.938 -15.797 1 97.38 234 THR B O 1
ATOM 4569 N N . PRO B 1 235 ? -17.078 -14.742 -17.609 1 94.94 235 PRO B N 1
ATOM 4570 C CA . PRO B 1 235 ? -16.172 -13.789 -18.25 1 94.94 235 PRO B CA 1
ATOM 4571 C C . PRO B 1 235 ? -15.891 -12.562 -17.375 1 94.94 235 PRO B C 1
ATOM 4573 O O . PRO B 1 235 ? -16.797 -12.062 -16.703 1 94.94 235 PRO B O 1
ATOM 4576 N N . ARG B 1 236 ? -14.664 -12.078 -17.453 1 93.81 236 ARG B N 1
ATOM 4577 C CA . ARG B 1 236 ? -14.172 -11.008 -16.578 1 93.81 236 ARG B CA 1
ATOM 4578 C C . ARG B 1 236 ? -14.977 -9.734 -16.766 1 93.81 236 ARG B C 1
ATOM 4580 O O . ARG B 1 236 ? -15.094 -8.922 -15.852 1 93.81 236 ARG B O 1
ATOM 4587 N N . GLU B 1 237 ? -15.586 -9.594 -17.938 1 90.69 237 GLU B N 1
ATOM 4588 C CA . GLU B 1 237 ? -16.359 -8.391 -18.219 1 90.69 237 GLU B CA 1
ATOM 4589 C C . GLU B 1 237 ? -17.703 -8.414 -17.484 1 90.69 237 GLU B C 1
ATOM 4591 O O . GLU B 1 237 ? -18.344 -7.371 -17.328 1 90.69 237 GLU B O 1
ATOM 4596 N N . GLN B 1 238 ? -18.156 -9.562 -17.156 1 93.06 238 GLN B N 1
ATOM 4597 C CA . GLN B 1 238 ? -19.453 -9.719 -16.516 1 93.06 238 GLN B CA 1
ATOM 4598 C C . GLN B 1 238 ? -19.328 -9.625 -15 1 93.06 238 GLN B C 1
ATOM 4600 O O . GLN B 1 238 ? -19.688 -10.562 -14.281 1 93.06 238 GLN B O 1
ATOM 4605 N N . ARG B 1 239 ? -18.969 -8.469 -14.477 1 95.94 239 ARG B N 1
ATOM 4606 C CA . ARG B 1 239 ? -18.672 -8.25 -13.062 1 95.94 239 ARG B CA 1
ATOM 4607 C C . ARG B 1 239 ? -19.922 -8.414 -12.211 1 95.94 239 ARG B C 1
ATOM 4609 O O . ARG B 1 239 ? -19.859 -8.938 -11.094 1 95.94 239 ARG B O 1
ATOM 4616 N N . MET B 1 240 ? -21.078 -7.988 -12.781 1 94.81 240 MET B N 1
ATOM 4617 C CA . MET B 1 240 ? -22.312 -8.109 -12.016 1 94.81 240 MET B CA 1
ATOM 4618 C C . MET B 1 240 ? -22.734 -9.57 -11.891 1 94.81 240 MET B C 1
ATOM 4620 O O . MET B 1 240 ? -23.344 -9.961 -10.898 1 94.81 240 MET B O 1
ATOM 4624 N N . ALA B 1 241 ? -22.375 -10.398 -12.883 1 95.62 241 ALA B N 1
ATOM 4625 C CA . ALA B 1 241 ? -22.625 -11.828 -12.758 1 95.62 241 ALA B CA 1
ATOM 4626 C C . ALA B 1 241 ? -21.812 -12.422 -11.602 1 95.62 241 ALA B C 1
ATOM 4628 O O . ALA B 1 241 ? -22.328 -13.227 -10.828 1 95.62 241 ALA B O 1
ATOM 4629 N N . LEU B 1 242 ? -20.609 -12 -11.453 1 97.38 242 LEU B N 1
ATOM 4630 C CA . LEU B 1 242 ? -19.781 -12.445 -10.336 1 97.38 242 LEU B CA 1
ATOM 4631 C C . LEU B 1 242 ? -20.422 -12.047 -9.008 1 97.38 242 LEU B C 1
ATOM 4633 O O . LEU B 1 242 ? -20.453 -12.844 -8.062 1 97.38 242 LEU B O 1
ATOM 4637 N N . ALA B 1 243 ? -20.891 -10.812 -8.945 1 97.19 243 ALA B N 1
ATOM 4638 C CA . ALA B 1 243 ? -21.531 -10.312 -7.723 1 97.19 243 ALA B CA 1
ATOM 4639 C C . ALA B 1 243 ? -22.734 -11.172 -7.336 1 97.19 243 ALA B C 1
ATOM 4641 O O . ALA B 1 243 ? -22.891 -11.539 -6.172 1 97.19 243 ALA B O 1
ATOM 4642 N N . ARG B 1 244 ? -23.562 -11.469 -8.312 1 96.75 244 ARG B N 1
ATOM 4643 C CA . ARG B 1 244 ? -24.766 -12.266 -8.055 1 96.75 244 ARG B CA 1
ATOM 4644 C C . ARG B 1 244 ? -24.391 -13.68 -7.629 1 96.75 244 ARG B C 1
ATOM 4646 O O . ARG B 1 244 ? -25.016 -14.242 -6.727 1 96.75 244 ARG B O 1
ATOM 4653 N N . LEU B 1 245 ? -23.375 -14.266 -8.227 1 97.94 245 LEU B N 1
ATOM 4654 C CA . LEU B 1 245 ? -22.938 -15.617 -7.879 1 97.94 245 LEU B CA 1
ATOM 4655 C C . LEU B 1 245 ? -22.328 -15.648 -6.48 1 97.94 245 LEU B C 1
ATOM 4657 O O . LEU B 1 245 ? -22.594 -16.562 -5.703 1 97.94 245 LEU B O 1
ATOM 4661 N N . ALA B 1 246 ? -21.547 -14.625 -6.164 1 97.69 246 ALA B N 1
ATOM 4662 C CA . ALA B 1 246 ? -20.938 -14.539 -4.84 1 97.69 246 ALA B CA 1
ATOM 4663 C C . ALA B 1 246 ? -22 -14.391 -3.756 1 97.69 246 ALA B C 1
ATOM 4665 O O . ALA B 1 246 ? -21.859 -14.938 -2.658 1 97.69 246 ALA B O 1
ATOM 4666 N N . ALA B 1 247 ? -23.047 -13.695 -4.027 1 96.75 247 ALA B N 1
ATOM 4667 C CA . ALA B 1 247 ? -24.125 -13.477 -3.07 1 96.75 247 ALA B CA 1
ATOM 4668 C C . ALA B 1 247 ? -24.984 -14.727 -2.914 1 96.75 247 ALA B C 1
ATOM 4670 O O . ALA B 1 247 ? -25.562 -14.961 -1.852 1 96.75 247 ALA B O 1
ATOM 4671 N N . ARG B 1 248 ? -25.047 -15.531 -3.863 1 96.88 248 ARG B N 1
ATOM 4672 C CA . ARG B 1 248 ? -25.984 -16.641 -3.943 1 96.88 248 ARG B CA 1
ATOM 4673 C C . ARG B 1 248 ? -25.438 -17.875 -3.242 1 96.88 248 ARG B C 1
ATOM 4675 O O . ARG B 1 248 ? -26.188 -18.656 -2.648 1 96.88 248 ARG B O 1
ATOM 4682 N N . PHE B 1 249 ? -24.156 -18.109 -3.26 1 97.62 249 PHE B N 1
ATOM 4683 C CA . PHE B 1 249 ? -23.609 -19.391 -2.834 1 97.62 249 PHE B CA 1
ATOM 4684 C C . PHE B 1 249 ? -22.703 -19.219 -1.613 1 97.62 249 PHE B C 1
ATOM 4686 O O . PHE B 1 249 ? -22.234 -18.109 -1.342 1 97.62 249 PHE B O 1
ATOM 4693 N N . VAL B 1 250 ? -22.531 -20.266 -0.898 1 97.19 250 VAL B N 1
ATOM 4694 C CA . VAL B 1 250 ? -21.688 -20.297 0.291 1 97.19 250 VAL B CA 1
ATOM 4695 C C . VAL B 1 250 ? -20.234 -20.484 -0.114 1 97.19 250 VAL B C 1
ATOM 4697 O O . VAL B 1 250 ? -19.328 -19.875 0.453 1 97.19 250 VAL B O 1
ATOM 4700 N N . VAL B 1 251 ? -19.969 -21.375 -1.094 1 98.31 251 VAL B N 1
ATOM 4701 C CA . VAL B 1 251 ? -18.609 -21.594 -1.58 1 98.31 251 VAL B CA 1
ATOM 4702 C C . VAL B 1 251 ? -18.047 -20.281 -2.121 1 98.31 251 VAL B C 1
ATOM 4704 O O . VAL B 1 251 ? -18.719 -19.578 -2.879 1 98.31 251 VAL B O 1
ATOM 4707 N N . PRO B 1 252 ? -16.859 -19.875 -1.699 1 98.56 252 PRO B N 1
ATOM 4708 C CA . PRO B 1 252 ? -16.328 -18.562 -2.105 1 98.56 252 PRO B CA 1
ATOM 4709 C C . PRO B 1 252 ? -16.031 -18.5 -3.6 1 98.56 252 PRO B C 1
ATOM 4711 O O . PRO B 1 252 ? -15.539 -19.469 -4.184 1 98.56 252 PRO B O 1
ATOM 4714 N N . ILE B 1 253 ? -16.344 -17.375 -4.176 1 98.69 253 ILE B N 1
ATOM 4715 C CA . ILE B 1 253 ? -16.016 -17.031 -5.559 1 98.69 253 ILE B CA 1
ATOM 4716 C C . ILE B 1 253 ? -14.781 -16.141 -5.594 1 98.69 253 ILE B C 1
ATOM 4718 O O . ILE B 1 253 ? -14.742 -15.102 -4.93 1 98.69 253 ILE B O 1
ATOM 4722 N N . MET B 1 254 ? -13.773 -16.562 -6.34 1 98.75 254 MET B N 1
ATOM 4723 C CA . MET B 1 254 ? -12.531 -15.797 -6.484 1 98.75 254 MET B CA 1
ATOM 4724 C C . MET B 1 254 ? -12.477 -15.102 -7.84 1 98.75 254 MET B C 1
ATOM 4726 O O . MET B 1 254 ? -12.719 -15.727 -8.875 1 98.75 254 MET B O 1
ATOM 4730 N N . ALA B 1 255 ? -12.203 -13.789 -7.816 1 98.62 255 ALA B N 1
ATOM 4731 C CA . ALA B 1 255 ? -11.906 -13.055 -9.039 1 98.62 255 ALA B CA 1
ATOM 4732 C C . ALA B 1 255 ? -10.43 -13.164 -9.406 1 98.62 255 ALA B C 1
ATOM 4734 O O . ALA B 1 255 ? -9.555 -12.93 -8.57 1 98.62 255 ALA B O 1
ATOM 4735 N N . ASP B 1 256 ? -10.164 -13.562 -10.648 1 97.81 256 ASP B N 1
ATOM 4736 C CA . ASP B 1 256 ? -8.797 -13.594 -11.164 1 97.81 256 ASP B CA 1
ATOM 4737 C C . ASP B 1 256 ? -8.648 -12.68 -12.383 1 97.81 256 ASP B C 1
ATOM 4739 O O . ASP B 1 256 ? -8.258 -11.523 -12.25 1 97.81 256 ASP B O 1
ATOM 4743 N N . GLU B 1 257 ? -9.211 -13.07 -13.547 1 95.81 257 GLU B N 1
ATOM 4744 C CA . GLU B 1 257 ? -9.125 -12.242 -14.742 1 95.81 257 GLU B CA 1
ATOM 4745 C C . GLU B 1 257 ? -9.805 -10.891 -14.531 1 95.81 257 GLU B C 1
ATOM 4747 O O . GLU B 1 257 ? -9.406 -9.891 -15.117 1 95.81 257 GLU B O 1
ATOM 4752 N N . ALA B 1 258 ? -10.773 -10.797 -13.672 1 97.06 258 ALA B N 1
ATOM 4753 C CA . ALA B 1 258 ? -11.57 -9.594 -13.438 1 97.06 258 ALA B CA 1
ATOM 4754 C C . ALA B 1 258 ? -10.828 -8.602 -12.547 1 97.06 258 ALA B C 1
ATOM 4756 O O . ALA B 1 258 ? -11.219 -7.438 -12.445 1 97.06 258 ALA B O 1
ATOM 4757 N N . VAL B 1 259 ? -9.75 -9.008 -11.938 1 97.69 259 VAL B N 1
ATOM 4758 C CA . VAL B 1 259 ? -9 -8.102 -11.07 1 97.69 259 VAL B CA 1
ATOM 4759 C C . VAL B 1 259 ? -7.555 -8.008 -11.539 1 97.69 259 VAL B C 1
ATOM 4761 O O . VAL B 1 259 ? -6.781 -8.953 -11.391 1 97.69 259 VAL B O 1
ATOM 4764 N N . CYS B 1 260 ? -7.121 -6.859 -12.039 1 96.06 260 CYS B N 1
ATOM 4765 C CA . CYS B 1 260 ? -5.793 -6.672 -12.609 1 96.06 260 CYS B CA 1
ATOM 4766 C C . CYS B 1 260 ? -5.016 -5.605 -11.844 1 96.06 260 CYS B C 1
ATOM 4768 O O . CYS B 1 260 ? -3.842 -5.363 -12.133 1 96.06 260 CYS B O 1
ATOM 4770 N N . GLY B 1 261 ? -5.629 -4.984 -10.93 1 97.12 261 GLY B N 1
ATOM 4771 C CA . GLY B 1 261 ? -5.023 -3.928 -10.133 1 97.12 261 GLY B CA 1
ATOM 4772 C C . GLY B 1 261 ? -5.988 -3.301 -9.141 1 97.12 261 GLY B C 1
ATOM 4773 O O . GLY B 1 261 ? -7.094 -3.805 -8.945 1 97.12 261 GLY B O 1
ATOM 4774 N N . PRO B 1 262 ? -5.559 -2.195 -8.492 1 97.62 262 PRO B N 1
ATOM 4775 C CA . PRO B 1 262 ? -6.348 -1.62 -7.402 1 97.62 262 PRO B CA 1
ATOM 4776 C C . PRO B 1 262 ? -7.699 -1.082 -7.867 1 97.62 262 PRO B C 1
ATOM 4778 O O . PRO B 1 262 ? -8.688 -1.164 -7.133 1 97.62 262 PRO B O 1
ATOM 4781 N N . GLU B 1 263 ? -7.801 -0.518 -9.062 1 96.81 263 GLU B N 1
ATOM 4782 C CA . GLU B 1 263 ? -9.055 0.041 -9.547 1 96.81 263 GLU B CA 1
ATOM 4783 C C . GLU B 1 263 ? -10.094 -1.055 -9.789 1 96.81 263 GLU B C 1
ATOM 4785 O O . GLU B 1 263 ? -11.266 -0.886 -9.461 1 96.81 263 GLU B O 1
ATOM 4790 N N . ASP B 1 264 ? -9.641 -2.201 -10.438 1 97.75 264 ASP B N 1
ATOM 4791 C CA . ASP B 1 264 ? -10.539 -3.34 -10.578 1 97.75 264 ASP B CA 1
ATOM 4792 C C . ASP B 1 264 ? -11 -3.854 -9.219 1 97.75 264 ASP B C 1
ATOM 4794 O O . ASP B 1 264 ? -12.18 -4.168 -9.031 1 97.75 264 ASP B O 1
ATOM 4798 N N . ALA B 1 265 ? -10.039 -3.971 -8.305 1 98.44 265 ALA B N 1
ATOM 4799 C CA . ALA B 1 265 ? -10.359 -4.422 -6.953 1 98.44 265 ALA B CA 1
ATOM 4800 C C . ALA B 1 265 ? -11.422 -3.529 -6.316 1 98.44 265 ALA B C 1
ATOM 4802 O O . ALA B 1 265 ? -12.359 -4.023 -5.695 1 98.44 265 ALA B O 1
ATOM 4803 N N . MET B 1 266 ? -11.273 -2.197 -6.426 1 97.62 266 MET B N 1
ATOM 4804 C CA . MET B 1 266 ? -12.219 -1.236 -5.855 1 97.62 266 MET B CA 1
ATOM 4805 C C . MET B 1 266 ? -13.609 -1.416 -6.453 1 97.62 266 MET B C 1
ATOM 4807 O O . MET B 1 266 ? -14.602 -1.438 -5.723 1 97.62 266 MET B O 1
ATOM 4811 N N . GLU B 1 267 ? -13.68 -1.569 -7.781 1 96.56 267 GLU B N 1
ATOM 4812 C CA . GLU B 1 267 ? -14.969 -1.756 -8.438 1 96.56 267 GLU B CA 1
ATOM 4813 C C . GLU B 1 267 ? -15.656 -3.035 -7.961 1 96.56 267 GLU B C 1
ATOM 4815 O O . GLU B 1 267 ? -16.844 -3.027 -7.645 1 96.56 267 GLU B O 1
ATOM 4820 N N . LEU B 1 268 ? -14.891 -4.109 -7.902 1 97.81 268 LEU B N 1
ATOM 4821 C CA . LEU B 1 268 ? -15.445 -5.379 -7.445 1 97.81 268 LEU B CA 1
ATOM 4822 C C . LEU B 1 268 ? -15.859 -5.293 -5.98 1 97.81 268 LEU B C 1
ATOM 4824 O O . LEU B 1 268 ? -16.891 -5.848 -5.586 1 97.81 268 LEU B O 1
ATOM 4828 N N . ALA B 1 269 ? -15.031 -4.637 -5.18 1 96.94 269 ALA B N 1
ATOM 4829 C CA . ALA B 1 269 ? -15.359 -4.469 -3.766 1 96.94 269 ALA B CA 1
ATOM 4830 C C . ALA B 1 269 ? -16.672 -3.707 -3.59 1 96.94 269 ALA B C 1
ATOM 4832 O O . ALA B 1 269 ? -17.484 -4.043 -2.723 1 96.94 269 ALA B O 1
ATOM 4833 N N . ARG B 1 270 ? -16.938 -2.688 -4.367 1 94.38 270 ARG B N 1
ATOM 4834 C CA . ARG B 1 270 ? -18.109 -1.836 -4.273 1 94.38 270 ARG B CA 1
ATOM 4835 C C . ARG B 1 270 ? -19.391 -2.637 -4.523 1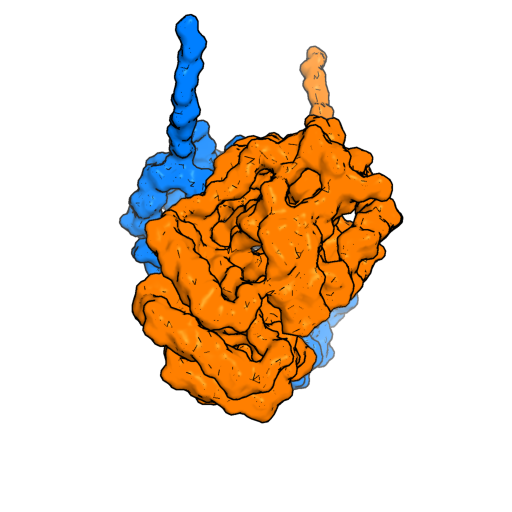 94.38 270 ARG B C 1
ATOM 4837 O O . ARG B 1 270 ? -20.422 -2.381 -3.898 1 94.38 270 ARG B O 1
ATOM 4844 N N . ILE B 1 271 ? -19.312 -3.688 -5.363 1 95.06 271 ILE B N 1
ATOM 4845 C CA . ILE B 1 271 ? -20.531 -4.367 -5.781 1 95.06 271 ILE B CA 1
ATOM 4846 C C . ILE B 1 271 ? -20.609 -5.75 -5.133 1 95.06 271 ILE B C 1
ATOM 4848 O O . ILE B 1 271 ? -21.516 -6.527 -5.41 1 95.06 271 ILE B O 1
ATOM 4852 N N . GLY B 1 272 ? -19.578 -6.078 -4.266 1 95.5 272 GLY B N 1
ATOM 4853 C CA . GLY B 1 272 ? -19.516 -7.426 -3.717 1 95.5 272 GLY B CA 1
ATOM 4854 C C . GLY B 1 272 ? -19.25 -8.484 -4.766 1 95.5 272 GLY B C 1
ATOM 4855 O O . GLY B 1 272 ? -19.859 -9.555 -4.75 1 95.5 272 GLY B O 1
ATOM 4856 N N . GLY B 1 273 ? -18.344 -8.188 -5.652 1 95.81 273 GLY B N 1
ATOM 4857 C CA . GLY B 1 273 ? -18.141 -8.953 -6.871 1 95.81 273 GLY B CA 1
ATOM 4858 C C . GLY B 1 273 ? -17.297 -10.195 -6.664 1 95.81 273 GLY B C 1
ATOM 4859 O O . GLY B 1 273 ? -17.125 -10.992 -7.586 1 95.81 273 GLY B O 1
ATOM 4860 N N . ALA B 1 274 ? -16.75 -10.398 -5.402 1 97.62 274 ALA B N 1
ATOM 4861 C CA . ALA B 1 274 ? -15.922 -11.57 -5.125 1 97.62 274 ALA B CA 1
ATOM 4862 C C . ALA B 1 274 ? -15.711 -11.75 -3.625 1 97.62 274 ALA B C 1
ATOM 4864 O O . ALA B 1 274 ? -15.75 -10.781 -2.863 1 97.62 274 ALA B O 1
ATOM 4865 N N . ASP B 1 275 ? -15.453 -12.977 -3.266 1 98 275 ASP B N 1
ATOM 4866 C CA . ASP B 1 275 ? -15.086 -13.312 -1.894 1 98 275 ASP B CA 1
ATOM 4867 C C . ASP B 1 275 ? -13.57 -13.32 -1.717 1 98 275 ASP B C 1
ATOM 4869 O O . ASP B 1 275 ? -13.07 -13.172 -0.601 1 98 275 ASP B O 1
ATOM 4873 N N . VAL B 1 276 ? -12.844 -13.555 -2.785 1 98.69 276 VAL B N 1
ATOM 4874 C CA . VAL B 1 276 ? -11.398 -13.695 -2.793 1 98.69 276 VAL B CA 1
ATOM 4875 C C . VAL B 1 276 ? -10.812 -13 -4.02 1 98.69 276 VAL B C 1
ATOM 4877 O O . VAL B 1 276 ? -11.391 -13.055 -5.109 1 98.69 276 VAL B O 1
ATOM 4880 N N . PHE B 1 277 ? -9.719 -12.242 -3.887 1 98.81 277 PHE B N 1
ATOM 4881 C CA . PHE B 1 277 ? -8.969 -11.703 -5.012 1 98.81 277 PHE B CA 1
ATOM 4882 C C . PHE B 1 277 ? -7.715 -12.531 -5.273 1 98.81 277 PHE B C 1
ATOM 4884 O O . PHE B 1 277 ? -6.949 -12.82 -4.348 1 98.81 277 PHE B O 1
ATOM 4891 N N . ALA B 1 278 ? -7.512 -12.961 -6.5 1 98.81 278 ALA B N 1
ATOM 4892 C CA . ALA B 1 278 ? -6.223 -13.5 -6.93 1 98.81 278 ALA B CA 1
ATOM 4893 C C . ALA B 1 278 ? -5.234 -12.375 -7.234 1 98.81 278 ALA B C 1
ATOM 4895 O O . ALA B 1 278 ? -5.402 -11.641 -8.203 1 98.81 278 ALA B O 1
ATOM 4896 N N . LEU B 1 279 ? -4.223 -12.289 -6.418 1 98.81 279 LEU B N 1
ATOM 4897 C CA . LEU B 1 279 ? -3.195 -11.273 -6.605 1 98.81 279 LEU B CA 1
ATOM 4898 C C . LEU B 1 279 ? -2.092 -11.773 -7.527 1 98.81 279 LEU B C 1
ATOM 4900 O O . LEU B 1 279 ? -1.63 -12.914 -7.387 1 98.81 279 LEU B O 1
ATOM 4904 N N . LYS B 1 280 ? -1.708 -11.023 -8.484 1 98.62 280 LYS B N 1
ATOM 4905 C CA . LYS B 1 280 ? -0.575 -11.312 -9.359 1 98.62 280 LYS B CA 1
ATOM 4906 C C . LYS B 1 280 ? 0.25 -10.055 -9.617 1 98.62 280 LYS B C 1
ATOM 4908 O O . LYS B 1 280 ? -0.289 -9.023 -10.031 1 98.62 280 LYS B O 1
ATOM 4913 N N . ILE B 1 281 ? 1.573 -10.109 -9.414 1 98.69 281 ILE B N 1
ATOM 4914 C CA . ILE B 1 281 ? 2.398 -8.914 -9.539 1 98.69 281 ILE B CA 1
ATOM 4915 C C . ILE B 1 281 ? 2.434 -8.453 -10.992 1 98.69 281 ILE B C 1
ATOM 4917 O O . ILE B 1 281 ? 2.438 -7.254 -11.273 1 98.69 281 ILE B O 1
ATOM 4921 N N . ALA B 1 282 ? 2.363 -9.359 -11.969 1 98.19 282 ALA B N 1
ATOM 4922 C CA . ALA B 1 282 ? 2.406 -9.008 -13.383 1 98.19 282 ALA B CA 1
ATOM 4923 C C . ALA B 1 282 ? 1.155 -8.234 -13.797 1 98.19 282 ALA B C 1
ATOM 4925 O O . ALA B 1 282 ? 1.247 -7.195 -14.445 1 98.19 282 ALA B O 1
ATOM 4926 N N . LYS B 1 283 ? -0.046 -8.719 -13.391 1 97.12 283 LYS B N 1
ATOM 4927 C CA . LYS B 1 283 ? -1.297 -8.055 -13.727 1 97.12 283 LYS B CA 1
ATOM 4928 C C . LYS B 1 283 ? -1.354 -6.652 -13.125 1 97.12 283 LYS B C 1
ATOM 4930 O O . LYS B 1 283 ? -1.905 -5.73 -13.727 1 97.12 283 LYS B O 1
ATOM 4935 N N . ALA B 1 284 ? -0.749 -6.551 -11.945 1 97.81 284 ALA B N 1
ATOM 4936 C CA . ALA B 1 284 ? -0.835 -5.293 -11.203 1 97.81 284 ALA B CA 1
ATOM 4937 C C . ALA B 1 284 ? 0.247 -4.32 -11.656 1 97.81 284 ALA B C 1
ATOM 4939 O O . ALA B 1 284 ? 0.302 -3.182 -11.188 1 97.81 284 ALA B O 1
ATOM 4940 N N . GLY B 1 285 ? 1.156 -4.75 -12.562 1 97.62 285 GLY B N 1
ATOM 4941 C CA . GLY B 1 285 ? 2.207 -3.887 -13.078 1 97.62 285 GLY B CA 1
ATOM 4942 C C . GLY B 1 285 ? 3.43 -3.83 -12.18 1 97.62 285 GLY B C 1
ATOM 4943 O O . GLY B 1 285 ? 4.289 -2.965 -12.352 1 97.62 285 GLY B O 1
ATOM 4944 N N . GLY B 1 286 ? 3.484 -4.727 -11.156 1 98.62 286 GLY B N 1
ATOM 4945 C CA . GLY B 1 286 ? 4.598 -4.758 -10.219 1 98.62 286 GLY B CA 1
ATOM 4946 C C . GLY B 1 286 ? 4.18 -5.102 -8.805 1 98.62 286 GLY B C 1
ATOM 4947 O O . GLY B 1 286 ? 2.984 -5.211 -8.516 1 98.62 286 GLY B O 1
ATOM 4948 N N . ILE B 1 287 ? 5.18 -5.285 -7.969 1 98.88 287 ILE B N 1
ATOM 4949 C CA . ILE B 1 287 ? 4.973 -5.668 -6.578 1 98.88 287 ILE B CA 1
ATOM 4950 C C . ILE B 1 287 ? 4.219 -4.559 -5.848 1 98.88 287 ILE B C 1
ATOM 4952 O O . ILE B 1 287 ? 3.297 -4.832 -5.074 1 98.88 287 ILE B O 1
ATOM 4956 N N . PHE B 1 288 ? 4.535 -3.271 -6.086 1 98.69 288 PHE B N 1
ATOM 4957 C CA . PHE B 1 288 ? 3.855 -2.178 -5.398 1 98.69 288 PHE B CA 1
ATOM 4958 C C . PHE B 1 288 ? 2.395 -2.096 -5.828 1 98.69 288 PHE B C 1
ATOM 4960 O O . PHE B 1 288 ? 1.516 -1.832 -5.004 1 98.69 288 PHE B O 1
ATOM 4967 N N . GLY B 1 289 ? 2.131 -2.262 -7.168 1 98.62 289 GLY B N 1
ATOM 4968 C CA . GLY B 1 289 ? 0.747 -2.334 -7.609 1 98.62 289 GLY B CA 1
ATOM 4969 C C . GLY B 1 289 ? -0.026 -3.467 -6.961 1 98.62 289 GLY B C 1
ATOM 4970 O O . GLY B 1 289 ? -1.194 -3.303 -6.602 1 98.62 289 GLY B O 1
ATOM 4971 N N . MET B 1 290 ? 0.603 -4.594 -6.855 1 98.81 290 MET B N 1
ATOM 4972 C CA . MET B 1 290 ? -0.01 -5.746 -6.199 1 98.81 290 MET B CA 1
ATOM 4973 C C . MET B 1 290 ? -0.32 -5.438 -4.738 1 98.81 290 MET B C 1
ATOM 4975 O O . MET B 1 290 ? -1.399 -5.77 -4.246 1 98.81 290 MET B O 1
ATOM 4979 N N . LEU B 1 291 ? 0.642 -4.781 -4.008 1 98.75 291 LEU B N 1
ATOM 4980 C CA . LEU B 1 291 ? 0.423 -4.418 -2.611 1 98.75 291 LEU B CA 1
ATOM 4981 C C . LEU B 1 291 ? -0.741 -3.441 -2.48 1 98.75 291 LEU B C 1
ATOM 4983 O O . LEU B 1 291 ? -1.528 -3.529 -1.536 1 98.75 291 LEU B O 1
ATOM 4987 N N . ARG B 1 292 ? -0.873 -2.463 -3.398 1 98.5 292 ARG B N 1
ATOM 4988 C CA . ARG B 1 292 ? -2.012 -1.552 -3.416 1 98.5 292 ARG B CA 1
ATOM 4989 C C . ARG B 1 292 ? -3.316 -2.311 -3.637 1 98.5 292 ARG B C 1
ATOM 4991 O O . ARG B 1 292 ? -4.332 -2.002 -3.012 1 98.5 292 ARG B O 1
ATOM 4998 N N . THR B 1 293 ? -3.307 -3.301 -4.559 1 98.69 293 THR B N 1
ATOM 4999 C CA . THR B 1 293 ? -4.48 -4.133 -4.801 1 98.69 293 THR B CA 1
ATOM 5000 C C . THR B 1 293 ? -4.879 -4.887 -3.537 1 98.69 293 THR B C 1
ATOM 5002 O O . THR B 1 293 ? -6.055 -4.93 -3.18 1 98.69 293 THR B O 1
ATOM 5005 N N . ALA B 1 294 ? -3.879 -5.453 -2.867 1 98.81 294 ALA B N 1
ATOM 5006 C CA . ALA B 1 294 ? -4.098 -6.18 -1.62 1 98.81 294 ALA B CA 1
ATOM 5007 C C . ALA B 1 294 ? -4.719 -5.273 -0.559 1 98.81 294 ALA B C 1
ATOM 5009 O O . ALA B 1 294 ? -5.594 -5.703 0.195 1 98.81 294 ALA B O 1
ATOM 5010 N N . ALA B 1 295 ? -4.238 -4.023 -0.49 1 98.38 295 ALA B N 1
ATOM 5011 C CA . ALA B 1 295 ? -4.758 -3.066 0.482 1 98.38 295 ALA B CA 1
ATOM 5012 C C . ALA B 1 295 ? -6.254 -2.838 0.279 1 98.38 295 ALA B C 1
ATOM 5014 O O . ALA B 1 295 ? -7.02 -2.795 1.245 1 98.38 295 ALA B O 1
ATOM 5015 N N . VAL B 1 296 ? -6.703 -2.709 -0.968 1 98.38 296 VAL B N 1
ATOM 5016 C CA . VAL B 1 296 ? -8.109 -2.514 -1.291 1 98.38 296 VAL B CA 1
ATOM 5017 C C . VAL B 1 296 ? -8.914 -3.742 -0.864 1 98.38 296 VAL B C 1
ATOM 5019 O O . VAL B 1 296 ? -9.938 -3.619 -0.185 1 98.38 296 VAL B O 1
ATOM 5022 N N . GLY B 1 297 ? -8.414 -4.93 -1.255 1 98.25 297 GLY B N 1
ATOM 5023 C CA . GLY B 1 297 ? -9.109 -6.152 -0.879 1 98.25 297 GLY B CA 1
ATOM 5024 C C . GLY B 1 297 ? -9.25 -6.32 0.622 1 98.25 297 GLY B C 1
ATOM 5025 O O . GLY B 1 297 ? -10.352 -6.562 1.125 1 98.25 297 GLY B O 1
ATOM 5026 N N . ASP B 1 298 ? -8.164 -6.125 1.317 1 96.88 298 ASP B N 1
ATOM 5027 C CA . ASP B 1 298 ? -8.141 -6.277 2.77 1 96.88 298 ASP B CA 1
ATOM 5028 C C . ASP B 1 298 ? -9.102 -5.293 3.436 1 96.88 298 ASP B C 1
ATOM 5030 O O . ASP B 1 298 ? -9.867 -5.668 4.324 1 96.88 298 ASP B O 1
ATOM 5034 N N . ALA B 1 299 ? -9.047 -4.047 3.004 1 96.81 299 ALA B N 1
ATOM 5035 C CA . ALA B 1 299 ? -9.906 -3.006 3.568 1 96.81 299 ALA B CA 1
ATOM 5036 C C . ALA B 1 299 ? -11.375 -3.318 3.332 1 96.81 299 ALA B C 1
ATOM 5038 O O . ALA B 1 299 ? -12.234 -2.916 4.117 1 96.81 299 ALA B O 1
ATOM 5039 N N . ALA B 1 300 ? -11.703 -4.035 2.307 1 96.88 300 ALA B N 1
ATOM 5040 C CA . ALA B 1 300 ? -13.078 -4.363 1.934 1 96.88 300 ALA B CA 1
ATOM 5041 C C . ALA B 1 300 ? -13.531 -5.664 2.594 1 96.88 300 ALA B C 1
ATOM 5043 O O . ALA B 1 300 ? -14.672 -6.086 2.428 1 96.88 300 ALA B O 1
ATOM 5044 N N . GLY B 1 301 ? -12.617 -6.332 3.35 1 96.38 301 GLY B N 1
ATOM 5045 C CA . GLY B 1 301 ? -12.953 -7.617 3.949 1 96.38 301 GLY B CA 1
ATOM 5046 C C . GLY B 1 301 ? -12.922 -8.766 2.957 1 96.38 301 GLY B C 1
ATOM 5047 O O . GLY B 1 301 ? -13.516 -9.812 3.195 1 96.38 301 GLY B O 1
ATOM 5048 N N . ILE B 1 302 ? -12.305 -8.57 1.829 1 98 302 ILE B N 1
ATOM 5049 C CA . ILE B 1 302 ? -12.164 -9.602 0.808 1 98 302 ILE B CA 1
ATOM 5050 C C . ILE B 1 302 ? -10.867 -10.383 1.04 1 98 302 ILE B C 1
ATOM 5052 O O . ILE B 1 302 ? -9.805 -9.789 1.245 1 98 302 ILE B O 1
ATOM 5056 N N . ALA B 1 303 ? -10.93 -11.703 1.057 1 98.38 303 ALA B N 1
ATOM 5057 C CA . ALA B 1 303 ? -9.758 -12.539 1.306 1 98.38 303 ALA B CA 1
ATOM 5058 C C . ALA B 1 303 ? -8.773 -12.469 0.139 1 98.38 303 ALA B C 1
ATOM 5060 O O . ALA B 1 303 ? -9.133 -12.031 -0.958 1 98.38 303 ALA B O 1
ATOM 5061 N N . LEU B 1 304 ? -7.562 -12.812 0.44 1 98.75 304 LEU B N 1
ATOM 5062 C CA . LEU B 1 304 ? -6.508 -12.688 -0.561 1 98.75 304 LEU B CA 1
ATOM 5063 C C . LEU B 1 304 ? -5.891 -14.039 -0.885 1 98.75 304 LEU B C 1
ATOM 5065 O O . LEU B 1 304 ? -5.816 -14.914 -0.019 1 98.75 304 LEU B O 1
ATOM 5069 N N . TYR B 1 305 ? -5.566 -14.219 -2.16 1 98.75 305 TYR B N 1
ATOM 5070 C CA . TYR B 1 305 ? -4.945 -15.383 -2.785 1 98.75 305 TYR B CA 1
ATOM 5071 C C . TYR B 1 305 ? -3.75 -14.969 -3.639 1 98.75 305 TYR B C 1
ATOM 5073 O O . TYR B 1 305 ? -3.85 -14.047 -4.449 1 98.75 305 TYR B O 1
ATOM 5081 N N . GLY B 1 306 ? -2.543 -15.578 -3.33 1 98.81 306 GLY B N 1
ATOM 5082 C CA . GLY B 1 306 ? -1.392 -15.312 -4.176 1 98.81 306 GLY B CA 1
ATOM 5083 C C . GLY B 1 306 ? -1.392 -16.125 -5.457 1 98.81 306 GLY B C 1
ATOM 5084 O O . GLY B 1 306 ? -1.104 -17.328 -5.438 1 98.81 306 GLY B O 1
ATOM 5085 N N . GLY B 1 307 ? -1.635 -15.5 -6.574 1 98.12 307 GLY B N 1
ATOM 5086 C CA . GLY B 1 307 ? -1.744 -16.188 -7.852 1 98.12 307 GLY B CA 1
ATOM 5087 C C . GLY B 1 307 ? -0.439 -16.219 -8.625 1 98.12 307 GLY B C 1
ATOM 5088 O O . GLY B 1 307 ? 0.586 -15.734 -8.141 1 98.12 307 GLY B O 1
ATOM 5089 N N . THR B 1 308 ? -0.468 -16.906 -9.789 1 95.5 308 THR B N 1
ATOM 5090 C CA . THR B 1 308 ? 0.702 -17.078 -10.648 1 95.5 308 THR B CA 1
ATOM 5091 C C . THR B 1 308 ? 0.335 -16.891 -12.117 1 95.5 308 THR B C 1
ATOM 5093 O O . THR B 1 308 ? -0.827 -17.047 -12.492 1 95.5 308 THR B O 1
ATOM 5096 N N . MET B 1 309 ? 1.279 -16.438 -12.852 1 95.12 309 MET B N 1
ATOM 5097 C CA . MET B 1 309 ? 1.229 -16.484 -14.305 1 95.12 309 MET B CA 1
ATOM 5098 C C . MET B 1 309 ? 2.059 -17.656 -14.836 1 95.12 309 MET B C 1
ATOM 5100 O O . MET B 1 309 ? 2.52 -17.625 -15.977 1 95.12 309 MET B O 1
ATOM 5104 N N . LEU B 1 310 ? 2.307 -18.641 -13.938 1 95.25 310 LEU B N 1
ATOM 5105 C CA . LEU B 1 310 ? 3.17 -19.781 -14.234 1 95.25 310 LEU B CA 1
ATOM 5106 C C . LEU B 1 310 ? 4.594 -19.328 -14.523 1 95.25 310 LEU B C 1
ATOM 5108 O O . LEU B 1 310 ? 5.215 -19.781 -15.484 1 95.25 310 LEU B O 1
ATOM 5112 N N . GLU B 1 311 ? 4.973 -18.359 -13.734 1 97.5 311 GLU B N 1
ATOM 5113 C CA . GLU B 1 311 ? 6.328 -17.828 -13.859 1 97.5 311 GLU B CA 1
ATOM 5114 C C . GLU B 1 311 ? 7.367 -18.906 -13.555 1 97.5 311 GLU B C 1
ATOM 5116 O O . GLU B 1 311 ? 7.09 -19.859 -12.82 1 97.5 311 GLU B O 1
ATOM 5121 N N . GLY B 1 312 ? 8.57 -18.75 -14.109 1 98.25 312 GLY B N 1
ATOM 5122 C CA . GLY B 1 312 ? 9.727 -19.469 -13.625 1 98.25 312 GLY B CA 1
ATOM 5123 C C . GLY B 1 312 ? 10.18 -19.047 -12.242 1 98.25 312 GLY B C 1
ATOM 5124 O O . GLY B 1 312 ? 9.406 -18.438 -11.5 1 98.25 312 GLY B O 1
ATOM 5125 N N . SER B 1 313 ? 11.414 -19.391 -11.914 1 98.75 313 SER B N 1
ATOM 5126 C CA . SER B 1 313 ? 11.938 -19.188 -10.57 1 98.75 313 SER B CA 1
ATOM 5127 C C . SER B 1 313 ? 12.039 -17.703 -10.242 1 98.75 313 SER B C 1
ATOM 5129 O O . SER B 1 313 ? 11.688 -17.281 -9.141 1 98.75 313 SER B O 1
ATOM 5131 N N . VAL B 1 314 ? 12.469 -16.859 -11.18 1 98.88 314 VAL B N 1
ATOM 5132 C CA . VAL B 1 314 ? 12.688 -15.438 -10.922 1 98.88 314 VAL B CA 1
ATOM 5133 C C . VAL B 1 314 ? 11.359 -14.758 -10.609 1 98.88 314 VAL B C 1
ATOM 5135 O O . VAL B 1 314 ? 11.234 -14.07 -9.594 1 98.88 314 VAL B O 1
ATOM 5138 N N . GLY B 1 315 ? 10.375 -14.977 -11.461 1 98.81 315 GLY B N 1
ATOM 5139 C CA . GLY B 1 315 ? 9.07 -14.375 -11.25 1 98.81 315 GLY B CA 1
ATOM 5140 C C . GLY B 1 315 ? 8.359 -14.906 -10.016 1 98.81 315 GLY B C 1
ATOM 5141 O O . GLY B 1 315 ? 7.711 -14.148 -9.297 1 98.81 315 GLY B O 1
ATOM 5142 N N . THR B 1 316 ? 8.469 -16.188 -9.758 1 98.88 316 THR B N 1
ATOM 5143 C CA . THR B 1 316 ? 7.836 -16.828 -8.602 1 98.88 316 THR B CA 1
ATOM 5144 C C . THR B 1 316 ? 8.391 -16.25 -7.301 1 98.88 316 THR B C 1
ATOM 5146 O O . THR B 1 316 ? 7.629 -15.914 -6.395 1 98.88 316 THR B O 1
ATOM 5149 N N . ILE B 1 317 ? 9.695 -16.109 -7.219 1 98.88 317 ILE B N 1
ATOM 5150 C CA . ILE B 1 317 ? 10.32 -15.625 -5.996 1 98.88 317 ILE B CA 1
ATOM 5151 C C . ILE B 1 317 ? 10.031 -14.133 -5.828 1 98.88 317 ILE B C 1
ATOM 5153 O O . ILE B 1 317 ? 9.836 -13.656 -4.707 1 98.88 317 ILE B O 1
ATOM 5157 N N . ALA B 1 318 ? 10.008 -13.375 -6.953 1 98.88 318 ALA B N 1
ATOM 5158 C CA . ALA B 1 318 ? 9.594 -11.977 -6.863 1 98.88 318 ALA B CA 1
ATOM 5159 C C . ALA B 1 318 ? 8.211 -11.852 -6.23 1 98.88 318 ALA B C 1
ATOM 5161 O O . ALA B 1 318 ? 8.008 -11.062 -5.309 1 98.88 318 ALA B O 1
ATOM 5162 N N . ALA B 1 319 ? 7.277 -12.664 -6.715 1 98.88 319 ALA B N 1
ATOM 5163 C CA . ALA B 1 319 ? 5.926 -12.656 -6.16 1 98.88 319 ALA B CA 1
ATOM 5164 C C . ALA B 1 319 ? 5.934 -13.055 -4.688 1 98.88 319 ALA B C 1
ATOM 5166 O O . ALA B 1 319 ? 5.242 -12.445 -3.869 1 98.88 319 ALA B O 1
ATOM 5167 N N . ALA B 1 320 ? 6.723 -14.039 -4.348 1 98.88 320 ALA B N 1
ATOM 5168 C CA . ALA B 1 320 ? 6.809 -14.531 -2.975 1 98.88 320 ALA B CA 1
ATOM 5169 C C . ALA B 1 320 ? 7.27 -13.43 -2.023 1 98.88 320 ALA B C 1
ATOM 5171 O O . ALA B 1 320 ? 6.754 -13.305 -0.911 1 98.88 320 ALA B O 1
ATOM 5172 N N . HIS B 1 321 ? 8.25 -12.625 -2.463 1 98.81 321 HIS B N 1
ATOM 5173 C CA . HIS B 1 321 ? 8.75 -11.523 -1.644 1 98.81 321 HIS B CA 1
ATOM 5174 C C . HIS B 1 321 ? 7.648 -10.508 -1.357 1 98.81 321 HIS B C 1
ATOM 5176 O O . HIS B 1 321 ? 7.633 -9.891 -0.292 1 98.81 321 HIS B O 1
ATOM 5182 N N . GLY B 1 322 ? 6.801 -10.297 -2.303 1 98.75 322 GLY B N 1
ATOM 5183 C CA . GLY B 1 322 ? 5.66 -9.43 -2.057 1 98.75 322 GLY B CA 1
ATOM 5184 C C . GLY B 1 322 ? 4.621 -10.055 -1.142 1 98.75 322 GLY B C 1
ATOM 5185 O O . GLY B 1 322 ? 4.188 -9.422 -0.171 1 98.75 322 GLY B O 1
ATOM 5186 N N . PHE B 1 323 ? 4.203 -11.344 -1.416 1 98.88 323 PHE B N 1
ATOM 5187 C CA . PHE B 1 323 ? 3.123 -12.023 -0.711 1 98.88 323 PHE B CA 1
ATOM 5188 C C . PHE B 1 323 ? 3.467 -12.195 0.763 1 98.88 323 PHE B C 1
ATOM 5190 O O . PHE B 1 323 ? 2.592 -12.102 1.626 1 98.88 323 PHE B O 1
ATOM 5197 N N . CYS B 1 324 ? 4.727 -12.422 1.069 1 98.56 324 CYS B N 1
ATOM 5198 C CA . CYS B 1 324 ? 5.117 -12.773 2.432 1 98.56 324 CYS B CA 1
ATOM 5199 C C . CYS B 1 324 ? 4.988 -11.57 3.357 1 98.56 324 CYS B C 1
ATOM 5201 O O . CYS B 1 324 ? 5.059 -11.711 4.582 1 98.56 324 CYS B O 1
ATOM 5203 N N . THR B 1 325 ? 4.848 -10.352 2.809 1 98.44 325 THR B N 1
ATOM 5204 C CA . THR B 1 325 ? 4.754 -9.141 3.621 1 98.44 325 THR B CA 1
ATOM 5205 C C . THR B 1 325 ? 3.303 -8.852 3.998 1 98.44 325 THR B C 1
ATOM 5207 O O . THR B 1 325 ? 3.035 -8.016 4.863 1 98.44 325 THR B O 1
ATOM 5210 N N . LEU B 1 326 ? 2.357 -9.5 3.324 1 98.12 326 LEU B N 1
ATOM 5211 C CA . LEU B 1 326 ? 0.939 -9.234 3.549 1 98.12 326 LEU B CA 1
ATOM 5212 C C . LEU B 1 326 ? 0.505 -9.734 4.922 1 98.12 326 LEU B C 1
ATOM 5214 O O . LEU B 1 326 ? 0.794 -10.875 5.297 1 98.12 326 LEU B O 1
ATOM 5218 N N . PRO B 1 327 ? -0.201 -8.875 5.66 1 94.19 327 PRO B N 1
ATOM 5219 C CA . PRO B 1 327 ? -0.656 -9.336 6.977 1 94.19 327 PRO B CA 1
ATOM 5220 C C . PRO B 1 327 ? -1.567 -10.555 6.895 1 94.19 327 PRO B C 1
ATOM 5222 O O . PRO B 1 327 ? -1.502 -11.438 7.754 1 94.19 327 PRO B O 1
ATOM 5225 N N . GLN B 1 328 ? -2.416 -10.555 5.84 1 93.94 328 GLN B N 1
ATOM 5226 C CA . GLN B 1 328 ? -3.338 -11.664 5.641 1 93.94 328 GLN B CA 1
ATOM 5227 C C . GLN B 1 328 ? -3.195 -12.258 4.242 1 93.94 328 GLN B C 1
ATOM 5229 O O . GLN B 1 328 ? -3.086 -11.523 3.26 1 93.94 328 GLN B O 1
ATOM 5234 N N . LEU B 1 329 ? -3.152 -13.523 4.168 1 97.69 329 LEU B N 1
ATOM 5235 C CA . LEU B 1 329 ? -3.148 -14.32 2.943 1 97.69 329 LEU B CA 1
ATOM 5236 C C . LEU B 1 329 ? -3.861 -15.648 3.16 1 97.69 329 LEU B C 1
ATOM 5238 O O . LEU B 1 329 ? -3.232 -16.703 3.119 1 97.69 329 LEU B O 1
ATOM 5242 N N . ALA B 1 330 ? -5.148 -15.523 3.271 1 96.06 330 ALA B N 1
ATOM 5243 C CA . ALA B 1 330 ? -5.969 -16.594 3.832 1 96.06 330 ALA B CA 1
ATOM 5244 C C . ALA B 1 330 ? -5.988 -17.812 2.91 1 96.06 330 ALA B C 1
ATOM 5246 O O . ALA B 1 330 ? -6.203 -18.938 3.363 1 96.06 330 ALA B O 1
ATOM 5247 N N . TRP B 1 331 ? -5.723 -17.641 1.626 1 97.56 331 TRP B N 1
ATOM 5248 C CA . TRP B 1 331 ? -5.922 -18.75 0.701 1 97.56 331 TRP B CA 1
ATOM 5249 C C . TRP B 1 331 ? -4.59 -19.219 0.124 1 97.56 331 TRP B C 1
ATOM 5251 O O . TRP B 1 331 ? -4.559 -19.922 -0.893 1 97.56 331 TRP B O 1
ATOM 5261 N N . GLY B 1 332 ? -3.48 -18.75 0.749 1 98 332 GLY B N 1
ATOM 5262 C CA . GLY B 1 332 ? -2.172 -19.219 0.308 1 98 332 GLY B CA 1
ATOM 5263 C C . GLY B 1 332 ? -1.824 -18.766 -1.098 1 98 332 GLY B C 1
ATOM 5264 O O . GLY B 1 332 ? -2.154 -17.641 -1.493 1 98 332 GLY B O 1
ATOM 5265 N N . THR B 1 333 ? -0.991 -19.656 -1.746 1 98.75 333 THR B N 1
ATOM 5266 C CA . THR B 1 333 ? -0.483 -19.188 -3.035 1 98.75 333 THR B CA 1
ATOM 5267 C C . THR B 1 333 ? -0.521 -20.312 -4.062 1 98.75 333 THR B C 1
ATOM 5269 O O . THR B 1 333 ? -0.704 -21.484 -3.709 1 98.75 333 THR B O 1
ATOM 5272 N N . GLU B 1 334 ? -0.48 -19.891 -5.371 1 98.06 334 GLU B N 1
ATOM 5273 C CA . GLU B 1 334 ? -0.353 -20.797 -6.516 1 98.06 334 GLU B CA 1
ATOM 5274 C C . GLU B 1 334 ? 1.048 -20.719 -7.121 1 98.06 334 GLU B C 1
ATOM 5276 O O . GLU B 1 334 ? 1.209 -20.797 -8.336 1 98.06 334 GLU B O 1
ATOM 5281 N N . LEU B 1 335 ? 2.094 -20.562 -6.332 1 98.25 335 LEU B N 1
ATOM 5282 C CA . LEU B 1 335 ? 3.453 -20.297 -6.789 1 98.25 335 LEU B CA 1
ATOM 5283 C C . LEU B 1 335 ? 4.172 -21.594 -7.137 1 98.25 335 LEU B C 1
ATOM 5285 O O . LEU B 1 335 ? 5.312 -21.812 -6.711 1 98.25 335 LEU B O 1
ATOM 5289 N N . PHE B 1 336 ? 3.523 -22.469 -7.973 1 97.44 336 PHE B N 1
ATOM 5290 C CA . PHE B 1 336 ? 4.082 -23.766 -8.305 1 97.44 336 PHE B CA 1
ATOM 5291 C C . PHE B 1 336 ? 4.773 -23.734 -9.664 1 97.44 336 PHE B C 1
ATOM 5293 O O . PHE B 1 336 ? 5.223 -24.766 -10.164 1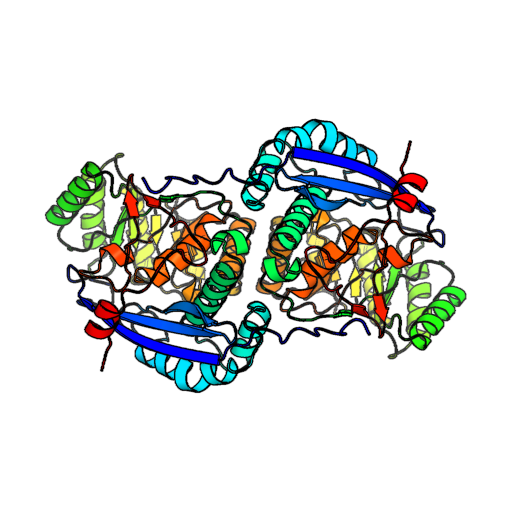 97.44 336 PHE B O 1
ATOM 5300 N N . GLY B 1 337 ? 4.906 -22.562 -10.328 1 96.31 337 GLY B N 1
ATOM 5301 C CA . GLY B 1 337 ? 5.414 -22.422 -11.68 1 96.31 337 GLY B CA 1
ATOM 5302 C C . GLY B 1 337 ? 6.727 -23.156 -11.906 1 96.31 337 GLY B C 1
ATOM 5303 O O . GLY B 1 337 ? 6.863 -23.922 -12.859 1 96.31 337 GLY B O 1
ATOM 5304 N N . PRO B 1 338 ? 7.699 -22.969 -11.062 1 97.69 338 PRO B N 1
ATOM 5305 C CA . PRO B 1 338 ? 9 -23.625 -11.242 1 97.69 338 PRO B CA 1
ATOM 5306 C C . PRO B 1 338 ? 8.898 -25.141 -11.273 1 97.69 338 PRO B C 1
ATOM 5308 O O . PRO B 1 338 ? 9.695 -25.797 -11.945 1 97.69 338 PRO B O 1
ATOM 5311 N N . LEU B 1 339 ? 7.922 -25.688 -10.594 1 96.69 339 LEU B N 1
ATOM 5312 C CA . LEU B 1 339 ? 7.766 -27.141 -10.508 1 96.69 339 LEU B CA 1
ATOM 5313 C C . LEU B 1 339 ? 7.227 -27.719 -11.812 1 96.69 339 LEU B C 1
ATOM 5315 O O . LEU B 1 339 ? 7.309 -28.922 -12.039 1 96.69 339 LEU B O 1
ATOM 5319 N N . LEU B 1 340 ? 6.668 -26.875 -12.664 1 95.12 340 LEU B N 1
ATOM 5320 C CA . LEU B 1 340 ? 6.105 -27.312 -13.938 1 95.12 340 LEU B CA 1
ATOM 5321 C C . LEU B 1 340 ? 7.191 -27.406 -15.008 1 95.12 340 LEU B C 1
ATOM 5323 O O . LEU B 1 340 ? 6.949 -27.922 -16.109 1 95.12 340 LEU B O 1
ATOM 5327 N N . LEU B 1 341 ? 8.367 -26.922 -14.68 1 96.31 341 LEU B N 1
ATOM 5328 C CA . LEU B 1 341 ? 9.43 -26.828 -15.68 1 96.31 341 LEU B CA 1
ATOM 5329 C C . LEU B 1 341 ? 10.43 -27.969 -15.516 1 96.31 341 LEU B C 1
ATOM 5331 O O . LEU B 1 341 ? 10.789 -28.328 -14.391 1 96.31 341 LEU B O 1
ATOM 5335 N N . LYS B 1 342 ? 10.867 -28.562 -16.625 1 96.19 342 LYS B N 1
ATOM 5336 C CA . LYS B 1 342 ? 11.82 -29.672 -16.625 1 96.19 342 LYS B CA 1
ATOM 5337 C C . LYS B 1 342 ? 13.195 -29.203 -16.156 1 96.19 342 LYS B C 1
ATOM 5339 O O . LYS B 1 342 ? 13.969 -30 -15.617 1 96.19 342 LYS B O 1
ATOM 5344 N N . ASP B 1 343 ? 13.508 -28.016 -16.484 1 97 343 ASP B N 1
ATOM 5345 C CA . ASP B 1 343 ? 14.789 -27.391 -16.156 1 97 343 ASP B CA 1
ATOM 5346 C C . ASP B 1 343 ? 14.617 -25.953 -15.695 1 97 343 ASP B C 1
ATOM 5348 O O . ASP B 1 343 ? 13.484 -25.469 -15.562 1 97 343 ASP B O 1
ATOM 5352 N N . ASP B 1 344 ? 15.734 -25.375 -15.227 1 97.94 344 ASP B N 1
ATOM 5353 C CA . ASP B 1 344 ? 15.656 -24 -14.711 1 97.94 344 ASP B CA 1
ATOM 5354 C C . ASP B 1 344 ? 16.859 -23.188 -15.141 1 97.94 344 ASP B C 1
ATOM 5356 O O . ASP B 1 344 ? 17.844 -23.719 -15.672 1 97.94 344 ASP B O 1
ATOM 5360 N N . ILE B 1 345 ? 16.734 -21.906 -15.008 1 98.5 345 ILE B N 1
ATOM 5361 C CA . ILE B 1 345 ? 17.828 -21.031 -15.445 1 98.5 345 ILE B CA 1
ATOM 5362 C C . ILE B 1 345 ? 18.453 -20.344 -14.234 1 98.5 345 ILE B C 1
ATOM 5364 O O . ILE B 1 345 ? 19.156 -19.328 -14.383 1 98.5 345 ILE B O 1
ATOM 5368 N N . VAL B 1 346 ? 18.156 -20.75 -12.992 1 98.5 346 VAL B N 1
ATOM 5369 C CA . VAL B 1 346 ? 18.781 -20.219 -11.789 1 98.5 346 VAL B CA 1
ATOM 5370 C C . VAL B 1 346 ? 19.734 -21.25 -11.188 1 98.5 346 VAL B C 1
ATOM 5372 O O . VAL B 1 346 ? 19.594 -22.453 -11.438 1 98.5 346 VAL B O 1
ATOM 5375 N N . GLN B 1 347 ? 20.734 -20.797 -10.406 1 98 347 GLN B N 1
ATOM 5376 C CA . GLN B 1 347 ? 21.719 -21.656 -9.781 1 98 347 GLN B CA 1
ATOM 5377 C C . GLN B 1 347 ? 21.078 -22.547 -8.711 1 98 347 GLN B C 1
ATOM 5379 O O . GLN B 1 347 ? 21.406 -23.734 -8.617 1 98 347 GLN B O 1
ATOM 5384 N N . GLN B 1 348 ? 20.25 -22 -7.906 1 96.88 348 GLN B N 1
ATOM 5385 C CA . GLN B 1 348 ? 19.484 -22.719 -6.902 1 96.88 348 GLN B CA 1
ATOM 5386 C C . GLN B 1 348 ? 17.984 -22.547 -7.121 1 96.88 348 GLN B C 1
ATOM 5388 O O . GLN B 1 348 ? 17.469 -21.422 -7.074 1 96.88 348 GLN B O 1
ATOM 5393 N N . ARG B 1 349 ? 17.312 -23.656 -7.34 1 97.5 349 ARG B N 1
ATOM 5394 C CA . ARG B 1 349 ? 15.875 -23.609 -7.551 1 97.5 349 ARG B CA 1
ATOM 5395 C C . ARG B 1 349 ? 15.141 -23.281 -6.254 1 97.5 349 ARG B C 1
ATOM 5397 O O . ARG B 1 349 ? 15.664 -23.516 -5.164 1 97.5 349 ARG B O 1
ATOM 5404 N N . PRO B 1 350 ? 13.891 -22.703 -6.398 1 98.12 350 PRO B N 1
ATOM 5405 C CA . PRO B 1 350 ? 13.07 -22.469 -5.203 1 98.12 350 PRO B CA 1
ATOM 5406 C C . PRO B 1 350 ? 12.812 -23.75 -4.414 1 98.12 350 PRO B C 1
ATOM 5408 O O . PRO B 1 350 ? 12.617 -24.812 -5.004 1 98.12 350 PRO B O 1
ATOM 5411 N N . GLU B 1 351 ? 12.781 -23.609 -3.094 1 98 351 GLU B N 1
ATOM 5412 C CA . GLU B 1 351 ? 12.602 -24.766 -2.211 1 98 351 GLU B CA 1
ATOM 5413 C C . GLU B 1 351 ? 11.141 -24.938 -1.829 1 98 351 GLU B C 1
ATOM 5415 O O . GLU B 1 351 ? 10.508 -24.031 -1.299 1 98 351 GLU B O 1
ATOM 5420 N N . TYR B 1 352 ? 10.641 -26.141 -2.154 1 98.25 352 TYR B N 1
ATOM 5421 C CA . TYR B 1 352 ? 9.297 -26.547 -1.753 1 98.25 352 TYR B CA 1
ATOM 5422 C C . TYR B 1 352 ? 9.352 -27.703 -0.759 1 98.25 352 TYR B C 1
ATOM 5424 O O . TYR B 1 352 ? 9.898 -28.766 -1.061 1 98.25 352 TYR B O 1
ATOM 5432 N N . ARG B 1 353 ? 8.859 -27.516 0.413 1 97.62 353 ARG B N 1
ATOM 5433 C CA . ARG B 1 353 ? 8.828 -28.531 1.455 1 97.62 353 ARG B CA 1
ATOM 5434 C C . ARG B 1 353 ? 7.742 -28.234 2.482 1 97.62 353 ARG B C 1
ATOM 5436 O O . ARG B 1 353 ? 7.484 -27.062 2.799 1 97.62 353 ARG B O 1
ATOM 5443 N N . ASP B 1 354 ? 7.102 -29.281 3.023 1 98.25 354 ASP B N 1
ATOM 5444 C CA . ASP B 1 354 ? 6.086 -29.156 4.066 1 98.25 354 ASP B CA 1
ATOM 5445 C C . ASP B 1 354 ? 4.934 -28.266 3.605 1 98.25 354 ASP B C 1
ATOM 5447 O O . ASP B 1 354 ? 4.562 -27.312 4.297 1 98.25 354 ASP B O 1
ATOM 5451 N N . PHE B 1 355 ? 4.48 -28.516 2.361 1 98.56 355 PHE B N 1
ATOM 5452 C CA . PHE B 1 355 ? 3.303 -27.938 1.729 1 98.56 355 PHE B CA 1
ATOM 5453 C C . PHE B 1 355 ? 3.521 -26.453 1.422 1 98.56 355 PHE B C 1
ATOM 5455 O O . PHE B 1 355 ? 2.562 -25.719 1.206 1 98.56 355 PHE B O 1
ATOM 5462 N N . SER B 1 356 ? 4.844 -26.016 1.436 1 98.81 356 SER B N 1
ATOM 5463 C CA . SER B 1 356 ? 5.074 -24.578 1.343 1 98.81 356 SER B CA 1
ATOM 5464 C C . SER B 1 356 ? 6.281 -24.266 0.466 1 98.81 356 SER B C 1
ATOM 5466 O O . SER B 1 356 ? 7.18 -25.094 0.323 1 98.81 356 SER B O 1
ATOM 5468 N N . LEU B 1 357 ? 6.262 -23.094 -0.179 1 98.69 357 LEU B N 1
ATOM 5469 C CA . LEU B 1 357 ? 7.445 -22.453 -0.74 1 98.69 357 LEU B CA 1
ATOM 5470 C C . LEU B 1 357 ? 8.227 -21.719 0.342 1 98.69 357 LEU B C 1
ATOM 5472 O O . LEU B 1 357 ? 7.648 -21 1.149 1 98.69 357 LEU B O 1
ATOM 5476 N N . HIS B 1 358 ? 9.5 -21.969 0.461 1 98.44 358 HIS B N 1
ATOM 5477 C CA . HIS B 1 358 ? 10.367 -21.297 1.424 1 98.44 358 HIS B CA 1
ATOM 5478 C C . HIS B 1 358 ? 11.102 -20.125 0.782 1 98.44 358 HIS B C 1
ATOM 5480 O O . HIS B 1 358 ? 11.703 -20.281 -0.283 1 98.44 358 HIS B O 1
ATOM 5486 N N . LEU B 1 359 ? 11.055 -18.984 1.397 1 97.31 359 LEU B N 1
ATOM 5487 C CA . LEU B 1 359 ? 11.711 -17.797 0.858 1 97.31 359 LEU B CA 1
ATOM 5488 C C . LEU B 1 359 ? 13.227 -17.953 0.892 1 97.31 359 LEU B C 1
ATOM 5490 O O . LEU B 1 359 ? 13.781 -18.469 1.868 1 97.31 359 LEU B O 1
ATOM 5494 N N . PRO B 1 360 ? 13.875 -17.594 -0.243 1 95.5 360 PRO B N 1
ATOM 5495 C CA . PRO B 1 360 ? 15.336 -17.594 -0.188 1 95.5 360 PRO B CA 1
ATOM 5496 C C . PRO B 1 360 ? 15.891 -16.562 0.786 1 95.5 360 PRO B C 1
ATOM 5498 O O . PRO B 1 360 ? 15.219 -15.57 1.091 1 95.5 360 PRO B O 1
ATOM 5501 N N . GLU B 1 361 ? 17.047 -16.969 1.122 1 88.75 361 GLU B N 1
ATOM 5502 C CA . GLU B 1 361 ? 17.781 -16.016 1.942 1 88.75 361 GLU B CA 1
ATOM 5503 C C . GLU B 1 361 ? 18.734 -15.172 1.091 1 88.75 361 GLU B C 1
ATOM 5505 O O . GLU B 1 361 ? 18.891 -15.43 -0.105 1 88.75 361 GLU B O 1
ATOM 5510 N N . GLY B 1 362 ? 19.25 -14.008 1.517 1 94.69 362 GLY B N 1
ATOM 5511 C CA . GLY B 1 362 ? 20.234 -13.211 0.828 1 94.69 362 GLY B CA 1
ATOM 5512 C C . GLY B 1 362 ? 19.688 -11.914 0.271 1 94.69 362 GLY B C 1
ATOM 5513 O O . GLY B 1 362 ? 18.469 -11.664 0.344 1 94.69 362 GLY B O 1
ATOM 5514 N N . PRO B 1 363 ? 20.562 -11.18 -0.359 1 98.38 363 PRO B N 1
ATOM 5515 C CA . PRO B 1 363 ? 20.172 -9.852 -0.841 1 98.38 363 PRO B CA 1
ATOM 5516 C C . PRO B 1 363 ? 19.344 -9.914 -2.123 1 98.38 363 PRO B C 1
ATOM 5518 O O . PRO B 1 363 ? 19.531 -10.82 -2.938 1 98.38 363 PRO B O 1
ATOM 5521 N N . GLY B 1 364 ? 18.453 -8.961 -2.359 1 98.5 364 GLY B N 1
ATOM 5522 C CA . GLY B 1 364 ? 17.578 -8.961 -3.518 1 98.5 364 GLY B CA 1
ATOM 5523 C C . GLY B 1 364 ? 16.609 -10.141 -3.535 1 98.5 364 GLY B C 1
ATOM 5524 O O . GLY B 1 364 ? 15.984 -10.445 -2.523 1 98.5 364 GLY B O 1
ATOM 5525 N N . LEU B 1 365 ? 16.5 -10.781 -4.637 1 98.69 365 LEU B N 1
ATOM 5526 C CA . LEU B 1 365 ? 15.617 -11.938 -4.777 1 98.69 365 LEU B CA 1
ATOM 5527 C C . LEU B 1 365 ? 16.234 -13.164 -4.102 1 98.69 365 LEU B C 1
ATOM 5529 O O . LEU B 1 365 ? 15.539 -14.164 -3.887 1 98.69 365 LEU B O 1
ATOM 5533 N N . GLY B 1 366 ? 17.453 -13.055 -3.723 1 98.19 366 GLY B N 1
ATOM 5534 C CA . GLY B 1 366 ? 18.141 -14.211 -3.182 1 98.19 366 GLY B CA 1
ATOM 5535 C C . GLY B 1 366 ? 18.391 -15.297 -4.211 1 98.19 366 GLY B C 1
ATOM 5536 O O . GLY B 1 366 ? 18.484 -16.484 -3.865 1 98.19 366 GLY B O 1
ATOM 5537 N N . LEU B 1 367 ? 18.359 -14.945 -5.523 1 97.31 367 LEU B N 1
ATOM 5538 C CA . LEU B 1 367 ? 18.562 -15.852 -6.652 1 97.31 367 LEU B CA 1
ATOM 5539 C C . LEU B 1 367 ? 19.734 -15.391 -7.512 1 97.31 367 LEU B C 1
ATOM 5541 O O . LEU B 1 367 ? 20.062 -14.203 -7.539 1 97.31 367 LEU B O 1
ATOM 5545 N N . ALA B 1 368 ? 20.328 -16.328 -8.102 1 97.06 368 ALA B N 1
ATOM 5546 C CA . ALA B 1 368 ? 21.344 -16.062 -9.117 1 97.06 368 ALA B CA 1
ATOM 5547 C C . ALA B 1 368 ? 21.062 -16.844 -10.398 1 97.06 368 ALA B C 1
ATOM 5549 O O . ALA B 1 368 ? 20.656 -18 -10.352 1 97.06 368 ALA B O 1
ATOM 5550 N N . LEU B 1 369 ? 21.297 -16.203 -11.484 1 98.5 369 LEU B N 1
ATOM 5551 C CA . LEU B 1 369 ? 21.109 -16.875 -12.766 1 98.5 369 LEU B CA 1
ATOM 5552 C C . LEU B 1 369 ? 22.234 -17.875 -13.016 1 98.5 369 LEU B C 1
ATOM 5554 O O . LEU B 1 369 ? 23.391 -17.625 -12.672 1 98.5 369 LEU B O 1
ATOM 5558 N N . ASP B 1 370 ? 21.875 -19.031 -13.523 1 98.69 370 ASP B N 1
ATOM 5559 C CA . ASP B 1 370 ? 22.828 -19.938 -14.141 1 98.69 370 ASP B CA 1
ATOM 5560 C C . ASP B 1 370 ? 23.141 -19.547 -15.578 1 98.69 370 ASP B C 1
ATOM 5562 O O . ASP B 1 370 ? 22.375 -19.859 -16.5 1 98.69 370 ASP B O 1
ATOM 5566 N N . GLU B 1 371 ? 24.297 -18.938 -15.766 1 98.44 371 GLU B N 1
ATOM 5567 C CA . GLU B 1 371 ? 24.625 -18.328 -17.047 1 98.44 371 GLU B CA 1
ATOM 5568 C C . GLU B 1 371 ? 24.656 -19.359 -18.172 1 98.44 371 GLU B C 1
ATOM 5570 O O . GLU B 1 371 ? 24.281 -19.062 -19.312 1 98.44 371 GLU B O 1
ATOM 5575 N N . ASP B 1 372 ? 25.094 -20.547 -17.906 1 98.44 372 ASP B N 1
ATOM 5576 C CA . ASP B 1 372 ? 25.156 -21.594 -18.906 1 98.44 372 ASP B CA 1
ATOM 5577 C C . ASP B 1 372 ? 23.75 -22.047 -19.312 1 98.44 372 ASP B C 1
ATOM 5579 O O . ASP B 1 372 ? 23.453 -22.203 -20.5 1 98.44 372 ASP B O 1
ATOM 5583 N N . LYS B 1 373 ? 22.906 -22.25 -18.328 1 98.5 373 LYS B N 1
ATOM 5584 C CA . LYS B 1 373 ? 21.531 -22.641 -18.609 1 98.5 373 LYS B CA 1
ATOM 5585 C C . LYS B 1 373 ? 20.766 -21.531 -19.328 1 98.5 373 LYS B C 1
ATOM 5587 O O . LYS B 1 373 ? 19.969 -21.781 -20.234 1 98.5 373 LYS B O 1
ATOM 5592 N N . LEU B 1 374 ? 20.984 -20.281 -18.875 1 98.44 374 LEU B N 1
ATOM 5593 C CA . LEU B 1 374 ? 20.359 -19.156 -19.547 1 98.44 374 LEU B CA 1
ATOM 5594 C C . LEU B 1 374 ? 20.766 -19.094 -21.016 1 98.44 374 LEU B C 1
ATOM 5596 O O . LEU B 1 374 ? 19.906 -18.891 -21.891 1 98.44 374 LEU B O 1
ATOM 5600 N N . ALA B 1 375 ? 22.047 -19.297 -21.266 1 98.06 375 ALA B N 1
ATOM 5601 C CA . ALA B 1 375 ? 22.547 -19.297 -22.641 1 98.06 375 ALA B CA 1
ATOM 5602 C C . ALA B 1 375 ? 21.938 -20.453 -23.438 1 98.06 375 ALA B C 1
ATOM 5604 O O . ALA B 1 375 ? 21.609 -20.281 -24.609 1 98.06 375 ALA B O 1
ATOM 5605 N N . HIS B 1 376 ? 21.828 -21.594 -22.844 1 97.88 376 HIS B N 1
ATOM 5606 C CA . HIS B 1 376 ? 21.312 -22.797 -23.484 1 97.88 376 HIS B CA 1
ATOM 5607 C C . HIS B 1 376 ? 19.859 -22.625 -23.906 1 97.88 376 HIS B C 1
ATOM 5609 O O . HIS B 1 376 ? 19.453 -23.062 -24.984 1 97.88 376 HIS B O 1
ATOM 5615 N N . TYR B 1 377 ? 19.016 -22 -23.078 1 98.06 377 TYR B N 1
ATOM 5616 C CA . TYR B 1 377 ? 17.578 -21.953 -23.312 1 98.06 377 TYR B CA 1
ATOM 5617 C C . TYR B 1 377 ? 17.172 -20.625 -23.938 1 98.06 377 TYR B C 1
ATOM 5619 O O . TYR B 1 377 ? 16 -20.422 -24.266 1 98.06 377 TYR B O 1
ATOM 5627 N N . ARG B 1 378 ? 18.125 -19.672 -24.031 1 98.06 378 ARG B N 1
ATOM 5628 C CA . ARG B 1 378 ? 17.859 -18.391 -24.688 1 98.06 378 ARG B CA 1
ATOM 5629 C C . ARG B 1 378 ? 17.391 -18.578 -26.125 1 98.06 378 ARG B C 1
ATOM 5631 O O . ARG B 1 378 ? 17.984 -19.344 -26.875 1 98.06 378 ARG B O 1
ATOM 5638 N N . ARG B 1 379 ? 16.203 -17.891 -26.391 1 95.69 379 ARG B N 1
ATOM 5639 C CA . ARG B 1 379 ? 15.734 -17.938 -27.766 1 95.69 379 ARG B CA 1
ATOM 5640 C C . ARG B 1 379 ? 16.641 -17.125 -28.688 1 95.69 379 ARG B C 1
ATOM 5642 O O . ARG B 1 379 ? 16.953 -15.969 -28.375 1 95.69 379 ARG B O 1
ATOM 5649 N N . GLY B 1 380 ? 17.156 -17.703 -29.766 1 83.38 380 GLY B N 1
ATOM 5650 C CA . GLY B 1 380 ? 18.078 -17.141 -30.75 1 83.38 380 GLY B CA 1
ATOM 5651 C C . GLY B 1 380 ? 17.578 -15.859 -31.375 1 83.38 380 GLY B C 1
ATOM 5652 O O . GLY B 1 380 ? 16.375 -15.586 -31.375 1 83.38 380 GLY B O 1
#

Radius of gyration: 27.46 Å; Cα contacts (8 Å, |Δi|>4): 1838; chains: 2; bounding box: 73×84×65 Å

InterPro domains:
  IPR013341 Mandelate racemase, N-terminal domain [PF02746] (19-136)
  IPR013342 Mandelate racemase, C-terminal domain [PF13378] (159-373)
  IPR013342 Mandelate racemase, C-terminal domain [SM00922] (155-252)
  IPR013370 Muconate/chloromuconate cycloisomerase [SFLDG01258] (9-379)
  IPR013370 Muconate/chloromuconate cycloisomerase [TIGR02534] (13-379)
  IPR013370 Muconate/chloromuconate cycloisomerase [cd03318] (12-376)
  IPR018110 Mandelate racemase/muconate lactonizing enzyme, conserved site [PS00908] (111-136)
  IPR018110 Mandelate racemase/muconate lactonizing enzyme, conserved site [PS00909] (202-233)
  IPR029017 Enolase-like, N-terminal [G3DSA:3.30.390.10] (39-375)
  IPR029017 Enolase-like, N-terminal [SSF54826] (12-137)
  IPR036849 Enolase-like, C-terminal domain superfamily [G3DSA:3.20.20.120] (129-364)
  IPR036849 Enolase-like, C-terminal domain superfamily [SSF51604] (124-378)

Nearest PDB structures (foldseek):
  3dgb-assembly1_A  TM=9.920E-01  e=8.953E-56  Pseudomonas protegens Pf-5
  3ct2-assembly1_A  TM=9.926E-01  e=5.813E-53  Pseudomonas protegens Pf-5
  1f9c-assembly1_A  TM=9.924E-01  e=2.614E-52  Pseudomonas putida
  1bkh-assembly1_C  TM=9.930E-01  e=5.231E-52  Pseudomonas putida
  1bkh-assembly1_A  TM=9.937E-01  e=6.985E-52  Pseudomonas putida

Solvent-accessible surface area (backbone atoms only — not comparable to full-atom values): 37504 Å² total; per-residue (Å²): 134,84,84,83,78,78,75,72,80,76,48,20,22,66,47,62,45,68,40,48,30,54,39,47,33,72,51,70,44,59,50,79,86,45,73,36,58,53,46,52,37,26,38,30,44,32,34,31,70,80,69,46,64,9,50,20,34,28,43,39,51,72,38,58,70,72,45,95,51,26,48,67,53,34,38,49,45,36,68,68,55,44,36,65,69,43,49,66,35,56,47,70,25,48,44,38,50,52,53,53,45,55,74,74,42,81,73,62,26,37,46,41,13,12,51,48,40,9,39,45,20,23,45,15,45,75,63,64,34,33,37,25,47,48,71,38,9,52,65,46,65,61,41,46,25,33,42,73,49,56,74,86,38,56,69,60,37,42,51,50,50,53,51,34,41,73,67,34,45,27,49,34,38,32,34,72,36,53,75,55,55,61,67,58,41,43,52,45,51,35,51,39,40,62,74,51,45,90,73,38,50,40,32,38,34,25,75,30,56,30,54,66,70,55,32,54,55,40,48,55,53,34,43,74,48,63,41,59,36,41,28,26,47,39,45,52,84,47,48,67,54,37,14,53,52,34,72,71,45,84,50,41,28,26,31,36,85,48,34,42,30,32,46,40,35,38,56,31,55,64,63,46,26,42,44,28,42,39,40,36,33,41,59,22,34,10,59,68,35,28,52,33,21,49,32,33,32,52,34,64,73,25,42,34,26,40,43,59,51,63,22,47,57,64,33,39,46,53,45,45,39,49,57,29,43,45,93,68,53,82,63,33,26,42,66,41,27,47,76,46,33,68,63,70,45,44,68,65,74,80,48,72,54,79,24,15,39,46,65,64,65,53,36,8,65,37,70,48,74,23,68,67,45,39,61,69,33,40,59,129,135,83,85,83,78,78,75,72,82,76,48,19,23,66,46,64,45,69,39,49,31,55,39,48,33,72,49,70,45,61,49,79,88,43,74,34,58,53,47,52,36,26,38,32,43,33,36,31,70,79,71,45,64,8,51,19,33,27,44,40,51,72,39,59,71,71,45,97,49,25,47,68,52,34,39,50,46,35,66,69,55,45,37,66,68,43,50,67,34,57,47,68,26,50,44,39,50,50,54,53,43,55,74,74,42,79,72,62,26,36,48,42,13,11,50,48,40,10,39,46,19,22,43,15,44,74,64,65,33,34,37,24,46,50,71,38,9,50,66,44,67,61,42,44,25,34,43,73,49,56,75,86,40,57,71,60,38,42,51,50,50,53,52,34,41,74,67,34,45,24,49,34,37,32,35,72,36,53,76,57,56,62,67,56,40,43,50,45,51,34,52,39,39,61,74,49,44,90,73,37,49,38,31,38,34,24,76,29,54,30,54,65,71,56,33,55,55,40,48,54,51,34,43,75,47,63,42,60,36,41,30,24,46,38,44,51,86,46,48,66,54,37,15,54,52,33,70,71,45,84,50,41,27,25,32,37,86,49,34,43,30,31,46,40,34,40,56,32,56,64,63,45,27,39,45,26,42,38,41,36,34,40,59,22,34,8,57,68,36,28,52,34,20,49,33,32,31,52,34,66,72,28,41,34,28,39,44,58,50,63,22,47,56,62,33,37,46,52,45,46,39,49,58,30,41,46,94,67,52,81,64,31,25,43,67,41,28,47,78,46,34,68,64,71,45,45,68,65,74,81,48,72,53,79,26,16,40,45,65,62,66,54,36,7,66,37,69,49,74,24,66,67,44,41,61,69,33,39,58,128

Secondary structure (DSSP, 8-state):
-----------BEEEEEEEEEEEEEEEEEE-SS-EEEEEEEEEEEEEETTS-EEEEEEE-STTTTSSS--HHHHHHHIIIIIHHHHTTSBTT-HHHHHHHHHHH-SS-HHHHHHHHHHHHHHHHHHHTSBHHHHTT--S-SEEEB-EEE-SS-HHHHHHHHHHHHHTTS-SEEEEE--SS-HHHHHHHHHHHHHHHGGGSEEEEE-TT---HHHHHHHHHHHHHTT--EEE--S-TT-HHHHHHHHHH-SSPEEESTT-SSHHHHHHHHHHT--SEEEE-TTTTTSHHHHHHHHHHHHHTT-EEEE--S---HHHHHHHHHHHTT-S--TT-B---GGGGBSS-SBSSPPEEETTEEEPPPSSBTS--B-HHHHHHHB--/-----------BEEEEEEEEEEEEEEEEEE-SS-EEEEEEEEEEEEEETTS-EEEEEEE-STTTTSSS--HHHHHHHIIIIIHHHHTTSBTT-HHHHHHHHHHH-SS-HHHHHHHHHHHHHHHHHHHTSBHHHHTT--S-SEEEB-EEE-SS-HHHHHHHHHHHHHTTS-SEEEEE--SS-HHHHHHHHHHHHHHHGGGSEEEEE-TT---HHHHHHHHHHHHHTT--EEE--S-TT-HHHHHHHHHH-SSPEEESTT-SSHHHHHHHHHHT--SEEEE-TTTTTSHHHHHHHHHHHHHTT-EEEE--S---HHHHHHHHHHHTT-S--TT-B---GGGGBSS-SBSSPPEEETTEEEPPPSSBTS--B-HHHHHHHB--

Organism: Cupriavidus necator (strain ATCC 17699 / DSM 428 / KCTC 22496 / NCIMB 10442 / H16 / Stanier 337) (NCBI:txid381666)

pLDDT: mean 94.83, std 10.68, range [24.09, 98.94]